Protein AF-A0A7Y5HCD3-F1 (afdb_monomer_lite)

Radius of gyration: 23.23 Å; chains: 1; bounding box: 98×53×57 Å

Secondary structure (DSSP, 8-state):
--PPP------------S--EEEEES-TTSTTHHHHHHHHHHTTT--EEE-BTTBGGGGHHHHHHH--SEEEEE--GGG-SHHHHHHHHHHTT-SSSSSS-SSEEEEE--SSHHHHHHHHHHHHHHHTSPPPS-EEEEEEEPSSPPPEEEEEEEEETTEEEEEEEEEEE-STTSSS--HHHHHHHGGGGTT-SEEEEESSEETTEETTS-BHHHHTTS--TT-EEEE-STTTT-SSEEEEEEEETTEEEEEEEE--GGG-HHHHHHHTT-SEEEEESSPPPSSSHHHHHHHHHHTT--HHHHHHHHHHHHHHHHHHTT-SS--PPPP-TTEEE-GGG--HHHHHHHHHHTTEEEEE-TT---S---GGGSSEEEEEEEETTEEEEEEEE-GGGHHHHHEEEEEE-TTS--EEEEEEEEEEPPTT--EEEEEEEEEEETTEEP-BPPPEEEEEEETTEEEEEEEEEEE--TT--S-EEEEEEEEEPP---

pLDDT: mean 90.79, std 13.98, range [28.72, 98.88]

Foldseek 3Di:
DDDDDDDDPDPPPDQDFQDFEAEEECQPPHLLVLLSQLLCVLRVNHYYDYDDLVQRLVCLVVCLVNLYQEYEYEDELVSDELQSLLNVLCSQQVNDQAFAGQYFYAYAYALDSVLSNLLSVLLSVLLPDAQALEEEEEEEDEDDDAWDWDWDWDAQAPDIGTYTYTYFYADHPDQAADVVSLLVHVQVLPSHQEYEYADADDQADRGNHDGLVSLLPHANPAYAYEYEYFQLLRQFKAWDWDDDPQWTWTAIDTDNNSRGNNNSNSNSSYQKYKYFNGGAQDAQLSVLLVSQLQLFAFNRRSLSQLSRVLQLLCVVVVHRHQDADDDDHRDIDHPPPDPCLQNVHSNNSSRIHMHHTRRRTNDPHRVVSHQWDWDWDDDPQKIKIKIKGWQVCQRNQFFDSSDDDPVNPFTKTKHKDKDWDPPPFDFDDKDWPFKDQVPHTFDKDDKRWTWDQHSNTIIIIIMIMTTDDPPGTGMIMIMMMTGTDDPPD

Sequence (489 aa):
MRTLGLLFLALAALPCAAGENVVLSSVNGSEFEEAARALAKHRDNAPIVPFDPADPEAVLPRLRELNPRSVAIVLRPEEIDVNSVRRILVMASKVDDDPFVDFEFAYVTGATAGDARTFVENIIRASKAQTPRRIGTAPVHGGKTPCLARDSEFVLGPLRFPERVVAFSAPDGAEGRDQTFIDANLRSLAGCGTIYMGGHGMPWEVSTGARAEDIARINLFPAVVFNYACHTGVAVRWLEETFDNGDFVARFAEIDPAKSFALSVIRSGATGYVAYVNPRPAGPELSIDFHRLLAGATLGETRRRDYDKIVLGYVGFGEKGIVPPVVKDGGRKPRKDLDVVRDMMLDAATGGIAYGDPAFRPYPATPAALPQSVRSSRDGADLRVTFRVSANFVFTWCSDPFAQAADGRGMLMKVCDRVELPQGFEPGDLTVEAASFGKDALETLPVVSAVESDAGKRFLHLKVNWAYRKGLSGDVEVRVRVKGKTKTR

Structure (mmCIF, N/CA/C/O backbone):
data_AF-A0A7Y5HCD3-F1
#
_entry.id   AF-A0A7Y5HCD3-F1
#
loop_
_atom_site.group_PDB
_atom_site.id
_atom_site.type_symbol
_atom_site.label_atom_id
_atom_site.label_alt_id
_atom_site.label_comp_id
_atom_site.label_asym_id
_atom_site.label_entity_id
_atom_site.label_seq_id
_atom_site.pdbx_PDB_ins_code
_atom_site.Cartn_x
_atom_site.Cartn_y
_atom_site.Cartn_z
_atom_site.occupancy
_atom_site.B_iso_or_equiv
_atom_site.auth_seq_id
_atom_site.auth_comp_id
_atom_site.auth_asym_id
_atom_site.auth_atom_id
_atom_site.pdbx_PDB_model_num
ATOM 1 N N . MET A 1 1 ? -69.006 -4.395 0.671 1.00 37.62 1 MET A N 1
ATOM 2 C CA . MET A 1 1 ? -67.741 -3.668 0.434 1.00 37.62 1 MET A CA 1
ATOM 3 C C . MET A 1 1 ? -66.669 -4.281 1.324 1.00 37.62 1 MET A C 1
ATOM 5 O O . MET A 1 1 ? -66.768 -4.150 2.534 1.00 37.62 1 MET A O 1
ATOM 9 N N . ARG A 1 2 ? -65.737 -5.053 0.751 1.00 31.56 2 ARG A N 1
ATOM 10 C CA . ARG A 1 2 ? -64.604 -5.673 1.459 1.00 31.56 2 ARG A CA 1
ATOM 11 C C . ARG A 1 2 ? -63.322 -5.074 0.888 1.00 31.56 2 ARG A C 1
ATOM 13 O O . ARG A 1 2 ? -63.083 -5.198 -0.308 1.00 31.56 2 ARG A O 1
ATOM 20 N N . THR A 1 3 ? -62.553 -4.397 1.727 1.00 36.91 3 THR A N 1
ATOM 21 C CA . THR A 1 3 ? -61.265 -3.784 1.392 1.00 36.91 3 THR A CA 1
ATOM 22 C C . THR A 1 3 ? -60.176 -4.857 1.445 1.00 36.91 3 THR A C 1
ATOM 24 O O . THR A 1 3 ? -59.950 -5.457 2.493 1.00 36.91 3 THR A O 1
ATOM 27 N N . LEU A 1 4 ? -59.532 -5.127 0.305 1.00 34.91 4 LEU A N 1
ATOM 28 C CA . LEU A 1 4 ? -58.341 -5.973 0.200 1.00 34.91 4 LEU A CA 1
ATOM 29 C C . LEU A 1 4 ? -57.118 -5.141 0.619 1.00 34.91 4 LEU A C 1
ATOM 31 O O . LEU A 1 4 ? -56.814 -4.136 -0.019 1.00 34.91 4 LEU A O 1
ATOM 35 N N . GLY A 1 5 ? -56.429 -5.547 1.685 1.00 34.09 5 GLY A N 1
ATOM 36 C CA . GLY A 1 5 ? -55.131 -4.986 2.060 1.00 34.09 5 GLY A CA 1
ATOM 37 C C . GLY A 1 5 ? -54.019 -5.621 1.227 1.00 34.09 5 GLY A C 1
ATOM 38 O O . GLY A 1 5 ? -53.830 -6.835 1.286 1.00 34.09 5 GLY A O 1
ATOM 39 N N . LEU A 1 6 ? -53.291 -4.810 0.454 1.00 32.22 6 LEU A N 1
ATOM 40 C CA . LEU A 1 6 ? -52.047 -5.225 -0.193 1.00 32.22 6 LEU A CA 1
ATOM 41 C C . LEU A 1 6 ? -50.938 -5.310 0.865 1.00 32.22 6 LEU A C 1
ATOM 43 O O . LEU A 1 6 ? -50.538 -4.301 1.444 1.00 32.22 6 LEU A O 1
ATOM 47 N N . LEU A 1 7 ? -50.443 -6.523 1.100 1.00 28.72 7 LEU A N 1
ATOM 48 C CA . LEU A 1 7 ? -49.266 -6.794 1.914 1.00 28.72 7 LEU A CA 1
ATOM 49 C C . LEU A 1 7 ? -48.020 -6.606 1.029 1.00 28.72 7 LEU A C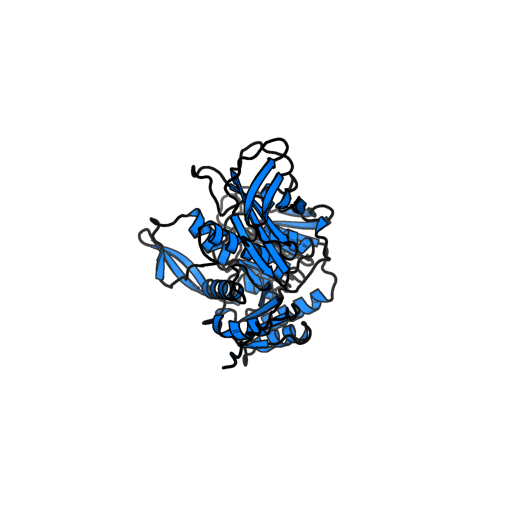 1
ATOM 51 O O . LEU A 1 7 ? -47.742 -7.436 0.166 1.00 28.72 7 LEU A O 1
ATOM 55 N N . PHE A 1 8 ? -47.280 -5.512 1.214 1.00 33.66 8 PHE A N 1
ATOM 56 C CA . PHE A 1 8 ? -45.943 -5.365 0.634 1.00 33.66 8 PHE A CA 1
ATOM 57 C C . PHE A 1 8 ? -44.970 -6.248 1.428 1.00 33.66 8 PHE A C 1
ATOM 59 O O . PHE A 1 8 ? -44.541 -5.884 2.522 1.00 33.66 8 PHE A O 1
ATOM 66 N N . LEU A 1 9 ? -44.632 -7.425 0.893 1.00 30.36 9 LEU A N 1
ATOM 67 C CA . LEU A 1 9 ? -43.458 -8.170 1.344 1.00 30.36 9 LEU A CA 1
ATOM 68 C C . LEU A 1 9 ? -42.211 -7.430 0.851 1.00 30.36 9 LEU A C 1
ATOM 70 O O . LEU A 1 9 ? -41.855 -7.505 -0.322 1.00 30.36 9 LEU A O 1
ATOM 74 N N . ALA A 1 10 ? -41.544 -6.719 1.756 1.00 34.84 10 ALA A N 1
ATOM 75 C CA . ALA A 1 10 ? -40.159 -6.330 1.555 1.00 34.84 10 ALA A CA 1
ATOM 76 C C . ALA A 1 10 ? -39.318 -7.616 1.523 1.00 34.84 10 ALA A C 1
ATOM 78 O O . ALA A 1 10 ? -39.185 -8.295 2.543 1.00 34.84 10 ALA A O 1
ATOM 79 N N . LEU A 1 11 ? -38.783 -7.978 0.352 1.00 32.09 11 LEU A N 1
ATOM 80 C CA . LEU A 1 11 ? -37.716 -8.969 0.270 1.00 32.09 11 LEU A CA 1
ATOM 81 C C . LEU A 1 11 ? -36.502 -8.388 1.000 1.00 32.09 11 LEU A C 1
ATOM 83 O O . LEU A 1 11 ? -35.782 -7.551 0.462 1.00 32.09 11 LEU A O 1
ATOM 87 N N . ALA A 1 12 ? -36.287 -8.817 2.240 1.00 35.38 12 ALA A N 1
ATOM 88 C CA . ALA A 1 12 ? -34.993 -8.668 2.879 1.00 35.38 12 ALA A CA 1
ATOM 89 C C . ALA A 1 12 ? -34.003 -9.521 2.076 1.00 35.38 12 ALA A C 1
ATOM 91 O O . ALA A 1 12 ? -34.117 -10.749 2.062 1.00 35.38 12 ALA A O 1
ATOM 92 N N . ALA A 1 13 ? -33.080 -8.870 1.364 1.00 35.38 13 ALA A N 1
ATOM 93 C CA . ALA A 1 13 ? -31.951 -9.542 0.743 1.00 35.38 13 ALA A CA 1
ATOM 94 C C . ALA A 1 13 ? -31.213 -10.323 1.839 1.00 35.38 13 ALA A C 1
ATOM 96 O O . ALA A 1 13 ? -30.721 -9.744 2.809 1.00 35.38 13 ALA A O 1
ATOM 97 N N . LEU A 1 14 ? -31.220 -11.651 1.730 1.00 33.50 14 LEU A N 1
ATOM 98 C CA . LEU A 1 14 ? -30.427 -12.501 2.606 1.00 33.50 14 LEU A CA 1
ATOM 99 C C . LEU A 1 14 ? -28.947 -12.149 2.388 1.00 33.50 14 LEU A C 1
ATOM 101 O O . LEU A 1 14 ? -28.549 -11.966 1.236 1.00 33.50 14 LEU A O 1
ATOM 105 N N . PRO A 1 15 ? -28.130 -12.048 3.451 1.00 40.00 15 PRO A N 1
ATOM 106 C CA . PRO A 1 15 ? -26.708 -11.781 3.303 1.00 40.00 15 PRO A CA 1
ATOM 107 C C . PRO A 1 15 ? -26.074 -12.927 2.509 1.00 40.00 15 PRO A C 1
ATOM 109 O O . PRO A 1 15 ? -26.006 -14.062 2.984 1.00 40.00 15 PRO A O 1
ATOM 112 N N . CYS A 1 16 ? -25.655 -12.628 1.278 1.00 37.91 16 CYS A N 1
ATOM 113 C CA . CYS A 1 16 ? -24.821 -13.518 0.486 1.00 37.91 16 CYS A CA 1
ATOM 114 C C . CYS A 1 16 ? -23.541 -13.761 1.296 1.00 37.91 16 CYS A C 1
ATOM 116 O O . CYS A 1 16 ? -22.923 -12.804 1.769 1.00 37.91 16 CYS A O 1
ATOM 118 N N . ALA A 1 17 ? -23.185 -15.024 1.537 1.00 43.47 17 ALA A N 1
ATOM 119 C CA . ALA A 1 17 ? -21.944 -15.345 2.227 1.00 43.47 17 ALA A CA 1
ATOM 120 C C . ALA A 1 17 ? -20.791 -14.682 1.460 1.00 43.47 17 ALA A C 1
ATOM 122 O O . ALA A 1 17 ? -20.646 -14.922 0.267 1.00 43.47 17 ALA A O 1
ATOM 123 N N . ALA A 1 18 ? -20.015 -13.818 2.121 1.00 49.84 18 ALA A N 1
ATOM 124 C CA . ALA A 1 18 ? -18.858 -13.175 1.508 1.00 49.84 18 ALA A CA 1
ATOM 125 C C . ALA A 1 18 ? -17.895 -14.259 1.028 1.00 49.84 18 ALA A C 1
ATOM 127 O O . ALA A 1 18 ? -17.299 -14.983 1.832 1.00 49.84 18 ALA A O 1
ATOM 128 N N . GLY A 1 19 ? -17.819 -14.431 -0.282 1.00 62.28 19 GLY A N 1
ATOM 129 C CA . GLY A 1 19 ? -17.340 -15.681 -0.828 1.00 62.28 19 GLY A CA 1
ATOM 130 C C . GLY A 1 19 ? -17.254 -15.593 -2.328 1.00 62.28 19 GLY A C 1
ATOM 131 O O . GLY A 1 19 ? -18.198 -15.956 -3.003 1.00 62.28 19 GLY A O 1
ATOM 132 N N . GLU A 1 20 ? -16.113 -15.105 -2.804 1.00 79.75 20 GLU A N 1
ATOM 133 C CA . GLU A 1 20 ? -15.383 -15.606 -3.970 1.00 79.75 20 GLU A CA 1
ATOM 134 C C . GLU A 1 20 ? -14.173 -14.692 -4.218 1.00 79.75 20 GLU A C 1
ATOM 136 O O . GLU A 1 20 ? -14.179 -13.495 -3.908 1.00 79.75 20 GLU A O 1
ATOM 141 N N . ASN A 1 21 ? -13.086 -15.270 -4.727 1.00 93.94 21 ASN A N 1
ATOM 142 C CA . ASN A 1 21 ? -12.029 -14.483 -5.347 1.00 93.94 21 ASN A CA 1
ATOM 143 C C . ASN A 1 21 ? -12.421 -14.277 -6.809 1.00 93.94 21 ASN A C 1
ATOM 145 O O . ASN A 1 21 ? -12.886 -15.216 -7.443 1.00 93.94 21 ASN A O 1
ATOM 149 N N . VAL A 1 22 ? -12.183 -13.094 -7.363 1.00 98.00 22 VAL A N 1
ATOM 150 C CA . VAL A 1 22 ? -12.468 -12.794 -8.773 1.00 98.00 22 VAL A CA 1
ATOM 151 C C . VAL A 1 22 ? -11.176 -12.422 -9.488 1.00 98.00 22 VAL A C 1
ATOM 153 O O . VAL A 1 22 ? -10.249 -11.861 -8.892 1.00 98.00 22 VAL A O 1
ATOM 156 N N . VAL A 1 23 ? -11.101 -12.753 -10.775 1.00 98.44 23 VAL A N 1
ATOM 157 C CA . VAL A 1 23 ? -10.071 -12.243 -11.679 1.00 98.44 23 VAL A CA 1
ATOM 158 C C . VAL A 1 23 ? -10.741 -11.327 -12.700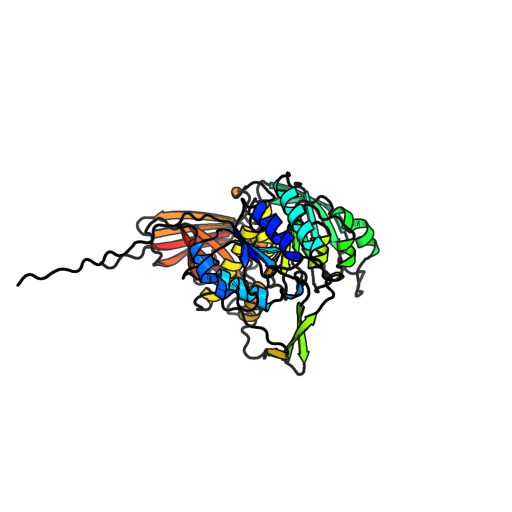 1.00 98.44 23 VAL A C 1
ATOM 160 O O . VAL A 1 23 ? -11.493 -11.794 -13.550 1.00 98.44 23 VAL A O 1
ATOM 163 N N . LEU A 1 24 ? -10.476 -10.025 -12.630 1.00 98.38 24 LEU A N 1
ATOM 164 C CA . LEU A 1 24 ? -10.824 -9.094 -13.702 1.00 98.38 24 LEU A CA 1
ATOM 165 C C . LEU A 1 24 ? -9.735 -9.149 -14.775 1.00 98.38 24 LEU A C 1
ATOM 167 O O . LEU A 1 24 ? -8.550 -9.097 -14.454 1.00 98.38 24 LEU A O 1
ATOM 171 N N . SER A 1 25 ? -10.122 -9.258 -16.043 1.00 98.12 25 SER A N 1
ATOM 172 C CA . SER A 1 25 ? -9.179 -9.403 -17.159 1.00 98.12 25 SER A CA 1
ATOM 173 C C . SER A 1 25 ? -9.573 -8.524 -18.345 1.00 98.12 25 SER A C 1
ATOM 175 O O . SER A 1 25 ? -10.655 -8.704 -18.907 1.00 98.12 25 SER A O 1
ATOM 177 N N . SER A 1 26 ? -8.684 -7.618 -18.762 1.00 96.81 26 SER A N 1
ATOM 178 C CA . SER A 1 26 ? -8.779 -6.906 -20.053 1.00 96.81 26 SER A CA 1
ATOM 179 C C . SER A 1 26 ? -8.157 -7.700 -21.205 1.00 96.81 26 SER A C 1
ATOM 181 O O . SER A 1 26 ? -8.280 -7.338 -22.371 1.00 96.81 26 SER A O 1
ATOM 183 N N . VAL A 1 27 ? -7.476 -8.801 -20.882 1.00 93.88 27 VAL A N 1
ATOM 184 C CA . VAL A 1 27 ? -6.503 -9.463 -21.756 1.00 93.88 27 VAL A CA 1
ATOM 185 C C . VAL A 1 27 ? -7.052 -10.706 -22.460 1.00 93.88 27 VAL A C 1
ATOM 187 O O . VAL A 1 27 ? -6.282 -11.540 -22.938 1.00 93.88 27 VAL A O 1
ATOM 190 N N . ASN A 1 28 ? -8.376 -10.861 -22.511 1.00 87.69 28 ASN A N 1
ATOM 191 C CA . ASN A 1 28 ? -9.033 -12.043 -23.078 1.00 87.69 28 ASN A CA 1
ATOM 192 C C . ASN A 1 28 ? -8.712 -12.181 -24.575 1.00 87.69 28 ASN A C 1
ATOM 194 O O . ASN A 1 28 ? -8.874 -11.229 -25.337 1.00 87.69 28 ASN A O 1
ATOM 198 N N . GLY A 1 29 ? -8.260 -13.364 -24.995 1.00 87.06 29 GLY A N 1
ATOM 199 C CA . GLY A 1 29 ? -7.804 -13.626 -26.360 1.00 87.06 29 GLY A CA 1
ATOM 200 C C . GLY A 1 29 ? -6.374 -13.160 -26.661 1.00 87.06 29 GLY A C 1
ATOM 201 O O . GLY A 1 29 ? -5.944 -13.279 -27.806 1.00 87.06 29 GLY A O 1
ATOM 202 N N . SER A 1 30 ? -5.634 -12.647 -25.671 1.00 94.50 30 SER A N 1
ATOM 203 C CA . SER A 1 30 ? -4.220 -12.268 -25.810 1.00 94.50 30 SER A CA 1
ATOM 204 C C . SER A 1 30 ? -3.285 -13.248 -25.094 1.00 94.50 30 SER A C 1
ATOM 206 O O . SER A 1 30 ? -3.713 -14.051 -24.266 1.00 94.50 30 SER A O 1
ATOM 208 N N . GLU A 1 31 ? -1.979 -13.138 -25.343 1.00 95.06 31 GLU A N 1
ATOM 209 C CA . GLU A 1 31 ? -0.962 -13.973 -24.686 1.00 95.06 31 GLU A CA 1
ATOM 210 C C . GLU A 1 31 ? -0.919 -13.787 -23.154 1.00 95.06 31 GLU A C 1
ATOM 212 O O . GLU A 1 31 ? -0.546 -14.706 -22.427 1.00 95.06 31 GLU A O 1
ATOM 217 N N . PHE A 1 32 ? -1.351 -12.630 -22.632 1.00 97.44 32 PHE A N 1
ATOM 218 C CA . PHE A 1 32 ? -1.419 -12.371 -21.185 1.00 97.44 32 PHE A CA 1
ATOM 219 C C . PHE A 1 32 ? -2.537 -13.162 -20.482 1.00 97.44 32 PHE A C 1
ATOM 221 O O . PHE A 1 32 ? -2.524 -13.290 -19.254 1.00 97.44 32 PHE A O 1
ATOM 228 N N . GLU A 1 33 ? -3.493 -13.726 -21.228 1.00 97.69 33 GLU A N 1
ATOM 229 C CA . GLU A 1 33 ? -4.618 -14.485 -20.673 1.00 97.69 33 GLU A CA 1
ATOM 230 C C . GLU A 1 33 ? -4.164 -15.719 -19.875 1.00 97.69 33 GLU A C 1
ATOM 232 O O . GLU A 1 33 ? -4.824 -16.122 -18.913 1.00 97.69 33 GLU A O 1
ATOM 237 N N . GLU A 1 34 ? -3.010 -16.304 -20.209 1.00 97.94 34 GLU A N 1
ATOM 238 C CA . GLU A 1 34 ? -2.465 -17.445 -19.469 1.00 97.94 34 GLU A CA 1
ATOM 239 C C . GLU A 1 34 ? -2.192 -17.115 -17.996 1.00 97.94 34 GLU A C 1
ATOM 241 O O . GLU A 1 34 ? -2.445 -17.952 -17.125 1.00 97.94 34 GLU A O 1
ATOM 246 N N . ALA A 1 35 ? -1.743 -15.891 -17.699 1.00 98.44 35 ALA A N 1
ATOM 247 C CA . ALA A 1 35 ? -1.525 -15.439 -16.327 1.00 98.44 35 ALA A CA 1
ATOM 248 C C . ALA A 1 35 ? -2.854 -15.376 -15.553 1.00 98.44 35 ALA A C 1
ATOM 250 O O . ALA A 1 35 ? -2.938 -15.870 -14.425 1.00 98.44 35 ALA A O 1
ATOM 251 N N . ALA A 1 36 ? -3.915 -14.856 -16.184 1.00 98.31 36 ALA A N 1
ATOM 252 C CA . ALA A 1 36 ? -5.259 -14.818 -15.606 1.00 98.31 36 ALA A CA 1
ATOM 253 C C . ALA A 1 36 ? -5.801 -16.224 -15.323 1.00 98.31 36 ALA A C 1
ATOM 255 O O . ALA A 1 36 ? -6.291 -16.491 -14.225 1.00 98.31 36 ALA A O 1
ATOM 256 N N . ARG A 1 37 ? -5.659 -17.151 -16.279 1.00 98.38 37 ARG A N 1
ATOM 257 C CA . ARG A 1 37 ? -6.101 -18.547 -16.129 1.00 98.38 37 ARG A CA 1
ATOM 258 C C . ARG A 1 37 ? -5.333 -19.286 -15.037 1.00 98.38 37 ARG A C 1
ATOM 260 O O . ARG A 1 37 ? -5.945 -20.006 -14.248 1.00 98.38 37 ARG A O 1
ATOM 267 N N . ALA A 1 38 ? -4.013 -19.109 -14.971 1.00 98.31 38 ALA A N 1
ATOM 268 C CA . ALA A 1 38 ? -3.183 -19.719 -13.936 1.00 98.31 38 ALA A CA 1
ATOM 269 C C . ALA A 1 38 ? -3.578 -19.225 -12.535 1.00 98.31 38 ALA A C 1
ATOM 271 O O . ALA A 1 38 ? -3.725 -20.033 -11.615 1.00 98.31 38 ALA A O 1
ATOM 272 N N . LEU A 1 39 ? -3.815 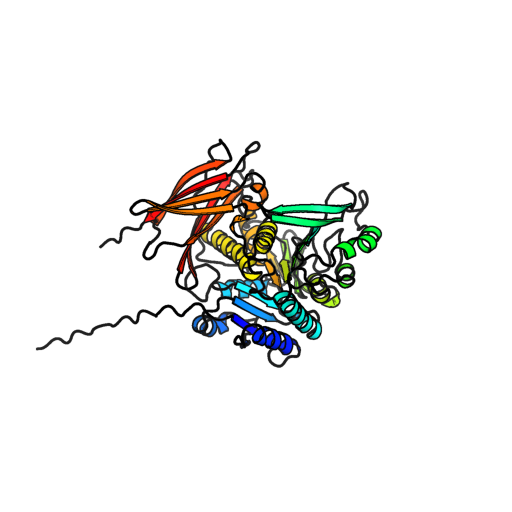-17.918 -12.392 1.00 97.62 39 LEU A N 1
ATOM 273 C CA . LEU A 1 39 ? -4.233 -17.314 -11.131 1.00 97.62 39 LEU A CA 1
ATOM 274 C C . LEU A 1 39 ? -5.646 -17.748 -10.724 1.00 97.62 39 LEU A C 1
ATOM 276 O O . LEU A 1 39 ? -5.857 -18.155 -9.584 1.00 97.62 39 LEU A O 1
ATOM 280 N N . ALA A 1 40 ? -6.596 -17.731 -11.660 1.00 97.81 40 ALA A N 1
ATOM 281 C CA . ALA A 1 40 ? -7.960 -18.198 -11.428 1.00 97.81 40 ALA A CA 1
ATOM 282 C C . ALA A 1 40 ? -7.982 -19.653 -10.940 1.00 97.81 40 ALA A C 1
ATOM 284 O O . ALA A 1 40 ? -8.610 -19.970 -9.932 1.00 97.81 40 ALA A O 1
ATOM 285 N N . LYS A 1 41 ? -7.211 -20.531 -11.597 1.00 97.56 41 LYS A N 1
ATOM 286 C CA . LYS A 1 41 ? -7.051 -21.932 -11.191 1.00 97.56 41 LYS A CA 1
ATOM 287 C C . LYS A 1 41 ? -6.444 -22.070 -9.793 1.00 97.56 41 LYS A C 1
ATOM 289 O O . LYS A 1 41 ? -6.855 -22.954 -9.049 1.00 97.56 41 LYS A O 1
ATOM 294 N N . HIS A 1 42 ? -5.464 -21.235 -9.435 1.00 96.19 42 HIS A N 1
ATOM 295 C CA . HIS A 1 42 ? -4.885 -21.249 -8.089 1.00 96.19 42 HIS A CA 1
ATOM 296 C C . HIS A 1 42 ? -5.914 -20.896 -7.013 1.00 96.19 42 HIS A C 1
ATOM 298 O O . HIS A 1 42 ? -5.875 -21.472 -5.928 1.00 96.19 42 HIS A O 1
ATOM 304 N N . ARG A 1 43 ? -6.827 -19.979 -7.328 1.00 94.56 43 ARG A N 1
ATOM 305 C CA . ARG A 1 43 ? -7.861 -19.470 -6.429 1.00 94.56 43 ARG A CA 1
ATOM 306 C C . ARG A 1 43 ? -9.165 -20.252 -6.552 1.00 94.56 43 ARG A C 1
ATOM 308 O O . ARG A 1 43 ? -10.222 -19.661 -6.745 1.00 94.56 43 ARG A O 1
ATOM 315 N N . ASP A 1 44 ? -9.062 -21.576 -6.494 1.00 93.81 44 ASP A N 1
ATOM 316 C CA . ASP A 1 44 ? -10.205 -22.495 -6.508 1.00 93.81 44 ASP A CA 1
ATOM 317 C C . ASP A 1 44 ? -11.134 -22.329 -7.726 1.00 93.81 44 ASP A C 1
ATOM 319 O O . ASP A 1 44 ? -12.348 -22.482 -7.634 1.00 93.81 44 ASP A O 1
ATOM 323 N N . ASN A 1 45 ? -10.546 -22.063 -8.899 1.00 94.31 45 ASN A N 1
ATOM 324 C CA . ASN A 1 45 ? -11.258 -21.773 -10.150 1.00 94.31 45 ASN A CA 1
ATOM 325 C C . ASN A 1 45 ? -12.143 -20.517 -10.073 1.00 94.31 45 ASN A C 1
ATOM 327 O O . ASN A 1 45 ? -13.250 -20.501 -10.613 1.00 94.31 45 ASN A O 1
ATOM 331 N N . ALA A 1 46 ? -11.622 -19.465 -9.439 1.00 96.56 46 ALA A N 1
ATOM 332 C CA . ALA A 1 46 ? -12.203 -18.127 -9.423 1.00 96.56 46 ALA A CA 1
ATOM 333 C C . ALA A 1 46 ? -12.718 -17.696 -10.813 1.00 96.56 46 ALA A C 1
ATOM 335 O O . ALA A 1 46 ? -12.014 -17.893 -11.812 1.00 96.56 46 ALA A O 1
ATOM 336 N N . PRO A 1 47 ? -13.906 -17.073 -10.912 1.00 97.12 47 PRO A N 1
ATOM 337 C CA . PRO A 1 47 ? -14.415 -16.587 -12.185 1.00 97.12 47 PRO A CA 1
ATOM 338 C C . PRO A 1 47 ? -13.492 -15.514 -12.778 1.00 97.12 47 PRO A C 1
ATOM 340 O O . PRO A 1 47 ? -13.063 -14.579 -12.095 1.00 97.12 47 PRO A O 1
ATOM 343 N N . ILE A 1 48 ? -13.224 -15.646 -14.079 1.00 97.81 48 ILE A N 1
ATOM 344 C CA . ILE A 1 48 ? -12.576 -14.609 -14.883 1.00 97.81 48 ILE A CA 1
ATOM 345 C C . ILE A 1 48 ? -13.681 -13.755 -15.499 1.00 97.81 48 ILE A C 1
ATOM 347 O O . ILE A 1 48 ? -14.486 -14.254 -16.286 1.00 97.81 48 ILE A O 1
ATOM 351 N N . VAL A 1 49 ? -13.727 -12.478 -15.135 1.00 98.06 49 VAL A N 1
ATOM 352 C CA . VAL A 1 49 ? -14.709 -11.514 -15.632 1.00 98.06 49 VAL A CA 1
ATOM 353 C C . VAL A 1 49 ? -14.001 -10.551 -16.592 1.00 98.06 49 VAL A C 1
ATOM 355 O O . VAL A 1 49 ? -13.101 -9.816 -16.173 1.00 98.06 49 VAL A O 1
ATOM 358 N N . PRO A 1 50 ? -14.373 -10.553 -17.883 1.00 97.69 50 PRO A N 1
ATOM 359 C CA . PRO A 1 50 ? -13.895 -9.565 -18.839 1.00 97.69 50 PRO A CA 1
ATOM 360 C C . PRO A 1 50 ? -14.281 -8.150 -18.415 1.00 97.69 50 PRO A C 1
ATOM 362 O O . PRO A 1 50 ? -15.412 -7.930 -17.986 1.00 97.69 50 PRO A O 1
ATOM 365 N N . PHE A 1 51 ? -13.373 -7.192 -18.577 1.00 97.38 51 PHE A N 1
ATOM 366 C CA . PHE A 1 51 ? -13.683 -5.777 -18.378 1.00 97.38 51 PHE A CA 1
ATOM 367 C C . PHE A 1 51 ? -12.856 -4.885 -19.303 1.00 97.38 51 PHE A C 1
ATOM 369 O O . PHE A 1 51 ? -11.816 -5.303 -19.813 1.00 97.38 51 PHE A O 1
ATOM 376 N N . ASP A 1 52 ? -13.323 -3.654 -19.499 1.00 96.81 52 ASP A N 1
ATOM 377 C CA . ASP A 1 52 ? -12.589 -2.612 -20.209 1.00 96.81 52 ASP A CA 1
ATOM 378 C C . ASP A 1 52 ? -11.918 -1.673 -19.188 1.00 96.81 52 ASP A C 1
ATOM 380 O O . ASP A 1 52 ? -12.619 -1.019 -18.413 1.00 96.81 52 ASP A O 1
ATOM 384 N N . PRO A 1 53 ? -10.578 -1.544 -19.167 1.00 95.31 53 PRO A N 1
ATOM 385 C CA . PRO A 1 53 ? -9.894 -0.575 -18.312 1.00 95.31 53 PRO A CA 1
ATOM 386 C C . PRO A 1 53 ? -10.278 0.877 -18.624 1.00 95.31 53 PRO A C 1
ATOM 388 O O . PRO A 1 53 ? -10.057 1.762 -17.791 1.00 95.31 53 PRO A O 1
ATOM 391 N N . ALA A 1 54 ? -10.816 1.146 -19.821 1.00 94.69 54 ALA A N 1
ATOM 392 C CA . ALA A 1 54 ? -11.350 2.444 -20.202 1.00 94.69 54 ALA A CA 1
ATOM 393 C C . ALA A 1 54 ? -12.645 2.791 -19.441 1.00 94.69 54 ALA A C 1
ATOM 395 O O . ALA A 1 54 ? -12.839 3.953 -19.069 1.00 94.69 54 ALA A O 1
ATOM 396 N N . ASP A 1 55 ? -13.465 1.779 -19.155 1.00 96.75 55 ASP A N 1
ATOM 397 C CA . ASP A 1 55 ? -14.762 1.872 -18.481 1.00 96.75 55 ASP A CA 1
ATOM 398 C C . ASP A 1 55 ? -14.942 0.728 -17.457 1.00 96.75 55 ASP A C 1
ATOM 400 O O . ASP A 1 55 ? -15.710 -0.216 -17.674 1.00 96.75 55 ASP A O 1
ATOM 404 N N . PRO A 1 56 ? -14.223 0.772 -16.318 1.00 96.94 56 PRO A N 1
ATOM 405 C CA . PRO A 1 56 ? -14.299 -0.295 -15.326 1.00 96.94 56 PRO A CA 1
ATOM 406 C C . PRO A 1 56 ? -15.670 -0.371 -14.638 1.00 96.94 56 PRO A C 1
ATOM 408 O O . PRO A 1 56 ? -16.040 -1.417 -14.115 1.00 96.94 56 PRO A O 1
ATOM 411 N N . GLU A 1 57 ? -16.474 0.695 -14.653 1.00 96.88 57 GLU A N 1
ATOM 412 C CA . GLU A 1 57 ? -17.789 0.684 -14.000 1.00 96.88 57 GLU A CA 1
ATOM 413 C C . GLU A 1 57 ? -18.802 -0.225 -14.716 1.00 96.88 57 GLU A C 1
ATOM 415 O O . GLU A 1 57 ? -19.750 -0.703 -14.086 1.00 96.88 57 GLU A O 1
ATOM 420 N N . ALA A 1 58 ? -18.564 -0.561 -15.989 1.00 97.75 58 ALA A N 1
ATOM 421 C CA . ALA A 1 58 ? -19.389 -1.497 -16.748 1.00 97.75 58 ALA A CA 1
ATOM 422 C C . ALA A 1 58 ? -19.494 -2.893 -16.099 1.00 97.75 58 ALA A C 1
ATOM 424 O O . ALA A 1 58 ? -20.485 -3.595 -16.318 1.00 97.75 58 ALA A O 1
ATOM 425 N N . VAL A 1 59 ? -18.520 -3.299 -15.269 1.00 97.75 59 VAL A N 1
ATOM 426 C CA . VAL A 1 59 ? -18.554 -4.596 -14.568 1.00 97.75 59 VAL A CA 1
ATOM 427 C C . VAL A 1 59 ? -19.187 -4.556 -13.177 1.00 97.75 59 VAL A C 1
ATOM 429 O O . VAL A 1 59 ? -19.362 -5.614 -12.571 1.00 97.75 59 VAL A O 1
ATOM 432 N N . LEU A 1 60 ? -19.613 -3.388 -12.679 1.00 98.06 60 LEU A N 1
ATOM 433 C CA . LEU A 1 60 ? -20.244 -3.264 -11.358 1.00 98.06 60 LEU A CA 1
ATOM 434 C C . LEU A 1 60 ? -21.452 -4.194 -11.153 1.00 98.06 60 LEU A C 1
ATOM 436 O O . LEU A 1 60 ? -21.516 -4.815 -10.093 1.00 98.06 60 LEU A O 1
ATOM 440 N N . PRO A 1 61 ? -22.387 -4.375 -12.115 1.00 97.62 61 PRO A N 1
ATOM 441 C CA . PRO A 1 61 ? -23.498 -5.310 -11.926 1.00 97.62 61 PRO A CA 1
ATOM 442 C C . PRO A 1 61 ? -23.025 -6.741 -11.646 1.00 97.62 61 PRO A C 1
ATOM 444 O O . PRO A 1 61 ? -23.579 -7.414 -10.780 1.00 97.62 61 PRO A O 1
ATOM 447 N N . ARG A 1 62 ? -21.964 -7.185 -12.332 1.00 96.88 62 ARG A N 1
ATOM 448 C CA . ARG A 1 62 ? -21.391 -8.519 -12.138 1.00 96.88 62 ARG A CA 1
ATOM 449 C C . ARG A 1 62 ? -20.618 -8.622 -10.825 1.00 96.88 62 ARG A C 1
ATOM 451 O O . ARG A 1 62 ? -20.715 -9.642 -10.153 1.00 96.88 62 ARG A O 1
ATOM 458 N N . LEU A 1 63 ? -19.879 -7.581 -10.442 1.00 96.81 63 LEU A N 1
ATOM 459 C CA . LEU A 1 63 ? -19.183 -7.537 -9.153 1.00 96.81 63 LEU A CA 1
ATOM 460 C C . LEU A 1 63 ? -20.167 -7.568 -7.978 1.00 96.81 63 LEU A C 1
ATOM 462 O O . LEU A 1 63 ? -19.922 -8.283 -7.016 1.00 96.81 63 LEU A O 1
ATOM 466 N N . ARG A 1 64 ? -21.310 -6.880 -8.082 1.00 95.69 64 ARG A N 1
ATOM 467 C CA . ARG A 1 64 ? -22.390 -6.931 -7.080 1.00 95.69 64 ARG A CA 1
ATOM 468 C C . ARG A 1 64 ? -22.997 -8.318 -6.934 1.00 95.69 64 ARG A C 1
ATOM 470 O O . ARG A 1 64 ? -23.281 -8.745 -5.822 1.00 95.69 64 ARG A O 1
ATOM 477 N N . GLU A 1 65 ? -23.190 -9.019 -8.049 1.00 94.62 65 GLU A N 1
ATOM 478 C CA . GLU A 1 65 ? -23.687 -10.398 -8.038 1.00 94.62 65 GLU A CA 1
ATOM 479 C C . GLU A 1 65 ? -22.689 -11.355 -7.369 1.00 94.62 65 GLU A C 1
ATOM 481 O O . GLU A 1 65 ? -23.092 -12.213 -6.588 1.00 94.62 65 GLU A O 1
ATOM 486 N N . LEU A 1 66 ? -21.395 -11.190 -7.660 1.00 94.56 66 LEU A N 1
ATOM 487 C CA . LEU A 1 66 ? -20.322 -12.037 -7.131 1.00 94.56 66 LEU A CA 1
ATOM 488 C C . LEU A 1 66 ? -19.927 -11.700 -5.687 1.00 94.56 66 LEU A C 1
ATOM 490 O O . LEU A 1 66 ? -19.417 -12.569 -4.990 1.00 94.56 66 LEU A O 1
ATOM 494 N N . ASN A 1 67 ? -20.132 -10.453 -5.250 1.00 93.50 67 ASN A N 1
ATOM 495 C CA . ASN A 1 67 ? -19.752 -9.944 -3.929 1.00 93.50 67 ASN A CA 1
ATOM 496 C C . ASN A 1 67 ? -18.327 -10.382 -3.498 1.00 93.50 67 ASN A C 1
ATOM 498 O O . ASN A 1 67 ? -18.162 -11.072 -2.481 1.00 93.50 67 ASN A O 1
ATOM 502 N N . PRO A 1 68 ? -17.292 -10.074 -4.308 1.00 95.50 68 PRO A N 1
ATOM 503 C CA . PRO A 1 68 ? -15.966 -10.643 -4.122 1.00 95.50 68 PRO A CA 1
ATOM 504 C C . PRO A 1 68 ? -15.305 -10.147 -2.841 1.00 95.50 68 PRO A C 1
ATOM 506 O O . PRO A 1 68 ? -15.365 -8.968 -2.519 1.00 95.50 68 PRO A O 1
ATOM 509 N N . ARG A 1 69 ? -14.549 -11.022 -2.171 1.00 94.81 69 ARG A N 1
ATOM 510 C CA . ARG A 1 69 ? -13.641 -10.582 -1.096 1.00 94.81 69 ARG A CA 1
ATOM 511 C C . ARG A 1 69 ? -12.362 -9.969 -1.661 1.00 94.81 69 ARG A C 1
ATOM 513 O O . ARG A 1 69 ? -11.823 -9.011 -1.111 1.00 94.81 69 ARG A O 1
ATOM 520 N N . SER A 1 70 ? -11.843 -10.571 -2.731 1.00 96.88 70 SER A N 1
ATOM 521 C CA . SER A 1 70 ? -10.626 -10.104 -3.382 1.00 96.88 70 SER A CA 1
ATOM 522 C C . SER A 1 70 ? -10.720 -10.180 -4.902 1.00 96.88 70 SER A C 1
ATOM 524 O O . SER A 1 70 ? -11.317 -11.102 -5.463 1.00 96.88 70 SER A O 1
ATOM 526 N N . VAL A 1 71 ? -10.090 -9.219 -5.571 1.00 98.56 71 VAL A N 1
ATOM 527 C CA . VAL A 1 71 ? -10.097 -9.059 -7.023 1.00 98.56 71 VAL A CA 1
ATOM 528 C C . VAL A 1 71 ? -8.664 -8.915 -7.528 1.00 98.56 71 VAL A C 1
ATOM 530 O O . VAL A 1 71 ? -7.990 -7.923 -7.264 1.00 98.56 71 VAL A O 1
ATOM 533 N N . ALA A 1 72 ? -8.170 -9.910 -8.266 1.00 98.62 72 ALA A N 1
ATOM 534 C CA . ALA A 1 72 ? -6.936 -9.741 -9.033 1.00 98.62 72 ALA A CA 1
ATOM 535 C C . ALA A 1 72 ? -7.259 -9.123 -10.391 1.00 98.62 72 ALA A C 1
ATOM 537 O O . ALA A 1 72 ? -8.169 -9.590 -11.072 1.00 98.62 72 ALA A O 1
ATOM 538 N N . ILE A 1 73 ? -6.506 -8.105 -10.792 1.00 98.75 73 ILE A N 1
ATOM 539 C CA . ILE A 1 73 ? -6.756 -7.358 -12.024 1.00 98.75 73 ILE A CA 1
ATOM 540 C C . ILE A 1 73 ? -5.603 -7.615 -12.989 1.00 98.75 73 ILE A C 1
ATOM 542 O O . ILE A 1 73 ? -4.484 -7.160 -12.762 1.00 98.75 73 ILE A O 1
ATOM 546 N N . VAL A 1 74 ? -5.863 -8.369 -14.051 1.00 98.69 74 VAL A N 1
ATOM 547 C CA . VAL A 1 74 ? -4.859 -8.758 -15.045 1.00 98.69 74 VAL A CA 1
ATOM 548 C C . VAL A 1 74 ? -4.950 -7.810 -16.235 1.00 98.69 74 VAL A C 1
ATOM 550 O O . VAL A 1 74 ? -5.982 -7.756 -16.906 1.00 98.69 74 VAL A O 1
ATOM 553 N N . LEU A 1 75 ? -3.865 -7.071 -16.471 1.00 98.50 75 LEU A N 1
ATOM 554 C CA . LEU A 1 75 ? -3.765 -6.016 -17.481 1.00 98.50 75 LEU A CA 1
ATOM 555 C C . LEU A 1 75 ? -2.463 -6.135 -18.274 1.00 98.50 75 LEU A C 1
ATOM 557 O O . LEU A 1 75 ? -1.438 -6.608 -17.763 1.00 98.50 75 LEU A O 1
ATOM 561 N N . ARG A 1 76 ? -2.473 -5.606 -19.497 1.00 98.50 76 ARG A N 1
ATOM 562 C CA . ARG A 1 76 ? -1.238 -5.309 -20.228 1.00 98.50 76 ARG A CA 1
ATOM 563 C C . ARG A 1 76 ? -0.542 -4.096 -19.599 1.00 98.50 76 ARG A C 1
ATOM 565 O O . ARG A 1 76 ? -1.218 -3.222 -19.049 1.00 98.50 76 ARG A O 1
ATOM 572 N N . PRO A 1 77 ? 0.796 -4.016 -19.648 1.00 98.31 77 PRO A N 1
ATOM 573 C CA . PRO A 1 77 ? 1.523 -2.952 -18.963 1.00 98.31 77 PRO A CA 1
ATOM 574 C C . PRO A 1 77 ? 1.198 -1.548 -19.514 1.00 98.31 77 PRO A C 1
ATOM 576 O O . PRO A 1 77 ? 1.216 -0.583 -18.752 1.00 98.31 77 PRO A O 1
ATOM 579 N N . GLU A 1 78 ? 0.833 -1.419 -20.794 1.00 97.81 78 GLU A N 1
ATOM 580 C CA . GLU A 1 78 ? 0.395 -0.157 -21.411 1.00 97.81 78 GLU A CA 1
ATOM 581 C C . GLU A 1 78 ? -0.991 0.330 -20.947 1.00 97.81 78 GLU A C 1
ATOM 583 O O . GLU A 1 78 ? -1.321 1.502 -21.118 1.00 97.81 78 GLU A O 1
ATOM 588 N N . GLU A 1 79 ? -1.797 -0.537 -20.327 1.00 97.81 79 GLU A N 1
ATOM 589 C CA . GLU A 1 79 ? -3.127 -0.193 -19.796 1.00 97.81 79 GLU A CA 1
ATOM 590 C C . GLU A 1 79 ? -3.052 0.390 -18.372 1.00 97.81 79 GLU A C 1
ATOM 592 O O . GLU A 1 79 ? -4.056 0.854 -17.818 1.00 97.81 79 GLU A O 1
ATOM 597 N N . ILE A 1 80 ? -1.864 0.374 -17.759 1.00 98.19 80 ILE A N 1
ATOM 598 C CA . ILE A 1 80 ? -1.626 0.839 -16.393 1.00 98.19 80 ILE A CA 1
ATOM 599 C C . ILE A 1 80 ? -1.019 2.243 -16.431 1.00 98.19 80 ILE A C 1
ATOM 601 O O . ILE A 1 80 ? 0.154 2.430 -16.752 1.00 98.19 80 ILE A O 1
ATOM 605 N N . ASP A 1 81 ? -1.822 3.226 -16.034 1.00 96.81 81 ASP A N 1
ATOM 606 C CA . ASP A 1 81 ? -1.417 4.603 -15.790 1.00 96.81 81 ASP A CA 1
ATOM 607 C C . ASP A 1 81 ? -2.150 5.160 -14.555 1.00 96.81 81 ASP A C 1
ATOM 609 O O . ASP A 1 81 ? -2.977 4.493 -13.926 1.00 96.81 81 ASP A O 1
ATOM 613 N N . VAL A 1 82 ? -1.847 6.402 -14.172 1.00 95.75 82 VAL A N 1
ATOM 614 C CA . VAL A 1 82 ? -2.477 7.033 -13.000 1.00 95.75 82 VAL A CA 1
ATOM 615 C C . VAL A 1 82 ? -4.004 7.130 -13.115 1.00 95.75 82 VAL A C 1
ATOM 617 O O . VAL A 1 82 ? -4.701 7.017 -12.106 1.00 95.75 82 VAL A O 1
ATOM 620 N N . ASN A 1 83 ? -4.550 7.300 -14.322 1.00 96.06 83 ASN A N 1
ATOM 621 C CA . ASN A 1 83 ? -5.990 7.393 -14.527 1.00 96.06 83 ASN A CA 1
ATOM 622 C C . ASN A 1 83 ? -6.657 6.014 -14.469 1.00 96.06 83 ASN A C 1
ATOM 624 O O . ASN A 1 83 ? -7.754 5.912 -13.921 1.00 96.06 83 ASN A O 1
ATOM 628 N N . SER A 1 84 ? -6.059 4.950 -15.019 1.00 97.12 84 SER A N 1
ATOM 629 C CA . SER A 1 84 ? -6.618 3.595 -14.863 1.00 97.12 84 SER A CA 1
ATOM 630 C C . SER A 1 84 ? -6.597 3.139 -13.406 1.00 97.12 84 SER A C 1
ATOM 632 O O . SER A 1 84 ? -7.633 2.688 -12.920 1.00 97.12 84 SER A O 1
ATOM 634 N N . VAL A 1 85 ? -5.507 3.386 -12.668 1.00 97.50 85 VAL A N 1
ATOM 635 C CA . VAL A 1 85 ? -5.429 3.076 -11.228 1.00 97.50 85 VAL A CA 1
ATOM 636 C C . VAL A 1 85 ? -6.525 3.791 -10.434 1.00 97.50 85 VAL A C 1
ATOM 638 O O . VAL A 1 85 ? -7.217 3.169 -9.629 1.00 97.50 85 VAL A O 1
ATOM 641 N N . ARG A 1 86 ? -6.739 5.086 -10.698 1.00 96.94 86 ARG A N 1
ATOM 642 C CA . ARG A 1 86 ? -7.787 5.882 -10.040 1.00 96.94 86 ARG A CA 1
ATOM 643 C C . ARG A 1 86 ? -9.196 5.416 -10.381 1.00 96.94 86 ARG A C 1
ATOM 645 O O . ARG A 1 86 ? -10.029 5.334 -9.487 1.00 96.94 86 ARG A O 1
ATOM 652 N N . ARG A 1 87 ? -9.475 5.103 -11.648 1.00 97.50 87 ARG A N 1
ATOM 653 C CA . ARG A 1 87 ? -10.797 4.606 -12.064 1.00 97.50 87 ARG A CA 1
ATOM 654 C C . ARG A 1 87 ? -11.115 3.256 -11.439 1.00 97.50 87 ARG A C 1
ATOM 656 O O . ARG A 1 87 ? -12.242 3.044 -11.013 1.00 97.50 87 ARG A O 1
ATOM 663 N N . ILE A 1 88 ? -10.123 2.375 -11.335 1.00 98.12 88 ILE A N 1
ATOM 664 C CA . ILE A 1 88 ? -10.284 1.093 -10.648 1.00 98.12 88 ILE A CA 1
ATOM 665 C C . ILE A 1 88 ? -10.544 1.301 -9.158 1.00 98.12 88 ILE A C 1
ATOM 667 O O . ILE A 1 88 ? -11.432 0.658 -8.615 1.00 98.12 88 ILE A O 1
ATOM 671 N N . LEU A 1 89 ? -9.823 2.219 -8.512 1.00 97.56 89 LEU A N 1
ATOM 672 C CA . LEU A 1 89 ? -10.060 2.556 -7.110 1.00 97.56 89 LEU A CA 1
ATOM 673 C C . LEU A 1 89 ? -11.478 3.108 -6.877 1.00 97.56 89 LEU A C 1
ATOM 675 O O . LEU A 1 89 ? -12.120 2.720 -5.911 1.00 97.56 89 LEU A O 1
ATOM 679 N N . VAL A 1 90 ? -11.979 3.963 -7.774 1.00 97.38 90 VAL A N 1
ATOM 680 C CA . VAL A 1 90 ? -13.363 4.474 -7.724 1.00 97.38 90 VAL A CA 1
ATOM 681 C C . VAL A 1 90 ? -14.381 3.359 -7.961 1.00 97.38 90 VAL A C 1
ATOM 683 O O . VAL A 1 90 ? -15.377 3.287 -7.254 1.00 97.38 90 VAL A O 1
ATOM 686 N N . MET A 1 91 ? -14.156 2.478 -8.940 1.00 97.94 91 MET A N 1
ATOM 687 C CA . MET A 1 91 ? -15.015 1.305 -9.158 1.00 97.94 91 MET A CA 1
ATOM 688 C C . MET A 1 91 ? -15.038 0.409 -7.912 1.00 97.94 91 MET A C 1
ATOM 690 O O . MET A 1 91 ? -16.089 -0.112 -7.555 1.00 97.94 91 MET A O 1
ATOM 694 N N . ALA A 1 92 ? -13.889 0.226 -7.260 1.00 97.81 92 ALA A N 1
ATOM 695 C CA . ALA A 1 92 ? -13.769 -0.612 -6.078 1.00 97.81 92 ALA A CA 1
ATOM 696 C C . ALA A 1 92 ? -14.523 -0.066 -4.861 1.00 97.81 92 ALA A C 1
ATOM 698 O O . ALA A 1 92 ? -14.641 -0.821 -3.912 1.00 97.81 92 ALA A O 1
ATOM 699 N N . SER A 1 93 ? -15.001 1.187 -4.874 1.00 97.19 93 SER A N 1
ATOM 700 C CA . SER A 1 93 ? -15.829 1.795 -3.817 1.00 97.19 93 SER A CA 1
ATOM 701 C C . SER A 1 93 ? -17.278 2.047 -4.254 1.00 97.19 93 SER A C 1
ATOM 703 O O . SER A 1 93 ? -17.879 3.065 -3.906 1.00 97.19 93 SER A O 1
ATOM 705 N N . LYS A 1 94 ? -17.773 1.240 -5.192 1.00 97.06 94 LYS A N 1
ATOM 706 C CA . LYS A 1 94 ? -19.087 1.406 -5.834 1.00 97.06 94 LYS A CA 1
ATOM 707 C C . LYS A 1 94 ? -19.842 0.085 -5.961 1.00 97.06 94 LYS A C 1
ATOM 709 O O . LYS A 1 94 ? -20.877 0.040 -6.642 1.00 97.06 94 LYS A O 1
ATOM 714 N N . VAL A 1 95 ? -19.325 -1.010 -5.403 1.00 95.88 95 VAL A N 1
ATOM 715 C CA . VAL A 1 95 ? -20.062 -2.276 -5.377 1.00 95.88 95 VAL A CA 1
ATOM 716 C C . VAL A 1 95 ? -21.265 -2.104 -4.459 1.00 95.88 95 VAL A C 1
ATOM 718 O O . VAL A 1 95 ? -22.370 -2.421 -4.906 1.00 95.88 95 VAL A O 1
ATOM 721 N N . ASP A 1 96 ? -21.105 -1.491 -3.286 1.00 94.75 96 ASP A N 1
ATOM 722 C CA . ASP A 1 96 ? -22.220 -1.018 -2.467 1.00 94.75 96 ASP A CA 1
ATOM 723 C C . ASP A 1 96 ? -22.347 0.524 -2.400 1.00 94.75 96 ASP A C 1
ATOM 725 O O . ASP A 1 96 ? -21.843 1.239 -3.272 1.00 94.75 96 ASP A O 1
ATOM 729 N N . ASP A 1 97 ? -23.184 1.014 -1.477 1.00 95.00 97 ASP A N 1
ATOM 730 C CA . ASP A 1 97 ? -23.571 2.428 -1.356 1.00 95.00 97 ASP A CA 1
ATOM 731 C C . ASP A 1 97 ? -22.705 3.217 -0.356 1.00 95.00 97 ASP A C 1
ATOM 733 O O . ASP A 1 97 ? -22.861 4.441 -0.236 1.00 95.00 97 ASP A O 1
ATOM 737 N N . ASP A 1 98 ? -21.853 2.546 0.419 1.00 97.00 98 ASP A N 1
ATOM 738 C CA . ASP A 1 98 ? -20.970 3.207 1.368 1.00 97.00 98 ASP A CA 1
ATOM 739 C C . ASP A 1 98 ? -19.686 3.721 0.685 1.00 97.00 98 ASP A C 1
ATOM 741 O O . ASP A 1 98 ? -19.439 3.451 -0.489 1.00 97.00 98 ASP A O 1
ATOM 745 N N . PRO A 1 99 ? -18.906 4.601 1.337 1.00 96.69 99 PRO A N 1
ATOM 746 C CA . PRO A 1 99 ? -17.829 5.298 0.646 1.00 96.69 99 PRO A CA 1
ATOM 747 C C . PRO A 1 99 ? -16.534 4.480 0.509 1.00 96.69 99 PRO A C 1
ATOM 749 O O . PRO A 1 99 ? -15.594 4.973 -0.124 1.00 96.69 99 PRO A O 1
ATOM 752 N N . PHE A 1 100 ? -16.425 3.319 1.160 1.00 97.62 100 PHE A N 1
ATOM 753 C CA . PHE A 1 100 ? -15.189 2.542 1.282 1.00 97.62 100 PHE A CA 1
ATOM 754 C C . PHE A 1 100 ? -14.988 1.579 0.121 1.00 97.62 100 PHE A C 1
ATOM 756 O O . PHE A 1 100 ? -15.871 1.387 -0.702 1.00 97.62 100 PHE A O 1
ATOM 763 N N . VAL A 1 101 ? -13.784 1.004 0.014 1.00 96.62 101 VAL A N 1
ATOM 764 C CA . VAL A 1 101 ? -13.551 -0.021 -1.006 1.00 96.62 101 VAL A CA 1
ATOM 765 C C . VAL A 1 101 ? -14.143 -1.357 -0.555 1.00 96.62 101 VAL A C 1
ATOM 767 O O . VAL A 1 101 ? -13.849 -1.851 0.534 1.00 96.62 101 VAL A O 1
ATOM 770 N N . ASP A 1 102 ? -14.926 -1.967 -1.433 1.00 96.69 102 ASP A N 1
ATOM 771 C CA . ASP A 1 102 ? -15.736 -3.154 -1.171 1.00 96.69 102 ASP A CA 1
ATOM 772 C C . ASP A 1 102 ? -14.924 -4.459 -1.201 1.00 96.69 102 ASP A C 1
ATOM 774 O O . ASP A 1 102 ? -15.340 -5.486 -0.666 1.00 96.69 102 ASP A O 1
ATOM 778 N N . PHE A 1 103 ? -13.751 -4.445 -1.841 1.00 96.88 103 PHE A N 1
ATOM 779 C CA . PHE A 1 103 ? -12.896 -5.620 -1.990 1.00 96.88 103 PHE A CA 1
ATOM 780 C C . PHE A 1 103 ? -11.405 -5.278 -1.968 1.00 96.88 103 PHE A C 1
ATOM 782 O O . PHE A 1 103 ? -10.956 -4.192 -2.335 1.00 96.88 103 PHE A O 1
ATOM 789 N N . GLU A 1 104 ? -10.597 -6.257 -1.569 1.00 97.12 104 GLU A N 1
ATOM 790 C CA . GLU A 1 104 ? -9.141 -6.192 -1.674 1.00 97.12 104 GLU A CA 1
ATOM 791 C C . GLU A 1 104 ? -8.707 -6.367 -3.136 1.00 97.12 104 GLU A C 1
ATOM 793 O O . GLU A 1 104 ? -9.139 -7.316 -3.788 1.00 97.12 104 GLU A O 1
ATOM 798 N N . PHE A 1 105 ? -7.808 -5.535 -3.668 1.00 98.44 105 PHE A N 1
ATOM 799 C CA . PHE A 1 105 ? -7.335 -5.720 -5.044 1.00 98.44 105 PHE A CA 1
ATOM 800 C C . PHE A 1 105 ? -5.841 -5.475 -5.236 1.00 98.44 105 PHE A C 1
ATOM 802 O O . PHE A 1 105 ? -5.203 -4.726 -4.496 1.00 98.44 105 PHE A O 1
ATOM 809 N N . ALA A 1 106 ? -5.285 -6.145 -6.245 1.00 98.62 106 ALA A N 1
ATOM 810 C CA . ALA A 1 106 ? -3.932 -5.927 -6.743 1.00 98.62 106 ALA A CA 1
ATOM 811 C C . ALA A 1 106 ? -3.859 -6.283 -8.238 1.00 98.62 106 ALA A C 1
ATOM 813 O O . ALA A 1 106 ? -4.745 -6.945 -8.786 1.00 98.62 106 ALA A O 1
ATOM 814 N N . TYR A 1 107 ? -2.799 -5.819 -8.888 1.00 98.81 107 TYR A N 1
ATOM 815 C CA . TYR A 1 107 ? -2.604 -5.886 -10.330 1.00 98.81 107 TYR A CA 1
ATOM 816 C C . TYR A 1 107 ? -1.641 -7.008 -10.710 1.00 98.81 107 TYR A C 1
ATOM 818 O O . TYR A 1 107 ? -0.628 -7.232 -10.053 1.00 98.81 107 TYR A O 1
ATOM 826 N N . VAL A 1 108 ? -1.899 -7.676 -11.825 1.00 98.81 108 VAL A N 1
ATOM 827 C CA . VAL A 1 108 ? -0.989 -8.655 -12.418 1.00 98.81 108 VAL A CA 1
ATOM 828 C C . VAL A 1 108 ? -0.653 -8.200 -13.826 1.00 98.81 108 VAL A C 1
ATOM 830 O O . VAL A 1 108 ? -1.534 -7.971 -14.650 1.00 98.81 108 VAL A O 1
ATOM 833 N N . THR A 1 109 ? 0.643 -8.058 -14.085 1.00 98.75 109 THR A N 1
ATOM 834 C CA . THR A 1 109 ? 1.188 -7.651 -15.378 1.00 98.75 109 THR A CA 1
ATOM 835 C C . THR A 1 109 ? 2.645 -8.112 -15.498 1.00 98.75 109 THR A C 1
ATOM 837 O O . THR A 1 109 ? 3.187 -8.728 -14.579 1.00 98.75 109 THR A O 1
ATOM 840 N N . GLY A 1 110 ? 3.284 -7.803 -16.621 1.00 98.50 110 GLY A N 1
ATOM 841 C CA . GLY A 1 110 ? 4.699 -8.041 -16.891 1.00 98.50 110 GLY A CA 1
ATOM 842 C C . GLY A 1 110 ? 5.147 -7.229 -18.105 1.00 98.50 110 GLY A C 1
ATOM 843 O O . GLY A 1 110 ? 4.305 -6.748 -18.859 1.00 98.50 110 GLY A O 1
ATOM 844 N N . ALA A 1 111 ? 6.460 -7.075 -18.312 1.00 98.25 111 ALA A N 1
ATOM 845 C CA . ALA A 1 111 ? 6.973 -6.447 -19.539 1.00 98.25 111 ALA A CA 1
ATOM 846 C C . ALA A 1 111 ? 6.603 -7.253 -20.791 1.00 98.25 111 ALA A C 1
ATOM 848 O O . ALA A 1 111 ? 6.435 -6.692 -21.870 1.00 98.25 111 ALA A O 1
ATOM 849 N N . THR A 1 112 ? 6.437 -8.562 -20.621 1.00 98.50 112 THR A N 1
ATOM 850 C CA . THR A 1 112 ? 5.913 -9.499 -21.612 1.00 98.50 112 THR A CA 1
ATOM 851 C C . THR A 1 112 ? 4.844 -10.395 -20.979 1.00 98.50 112 THR A C 1
ATOM 853 O O . THR A 1 112 ? 4.757 -10.504 -19.750 1.00 98.50 112 THR A O 1
ATOM 856 N N . ALA A 1 113 ? 4.063 -11.100 -21.803 1.00 98.38 113 ALA A N 1
ATOM 857 C CA . ALA A 1 113 ? 3.119 -12.111 -21.321 1.00 98.38 113 ALA A CA 1
ATOM 858 C C . ALA A 1 113 ? 3.818 -13.228 -20.518 1.00 98.38 113 ALA A C 1
ATOM 860 O O . ALA A 1 113 ? 3.304 -13.680 -19.493 1.00 98.38 113 ALA A O 1
ATOM 861 N N . GLY A 1 114 ? 5.027 -13.622 -20.937 1.00 98.50 114 GLY A N 1
ATOM 862 C CA . GLY A 1 114 ? 5.853 -14.604 -20.231 1.00 98.50 114 GLY A CA 1
ATOM 863 C C . GLY A 1 114 ? 6.287 -14.134 -18.840 1.00 98.50 114 GLY A C 1
ATOM 864 O O . GLY A 1 114 ? 6.240 -14.916 -17.888 1.00 98.50 114 GLY A O 1
ATOM 865 N N . ASP A 1 115 ? 6.636 -12.853 -18.692 1.00 98.62 115 ASP A N 1
ATOM 866 C CA . ASP A 1 115 ? 6.947 -12.266 -17.383 1.00 98.62 115 ASP A CA 1
ATOM 867 C C . ASP A 1 115 ? 5.712 -12.261 -16.471 1.00 98.62 115 ASP A C 1
ATOM 869 O O . ASP A 1 115 ? 5.810 -12.645 -15.306 1.00 98.62 115 ASP A O 1
ATOM 873 N N . ALA A 1 116 ? 4.536 -11.895 -16.999 1.00 98.75 116 ALA A N 1
ATOM 874 C CA . ALA A 1 116 ? 3.284 -11.894 -16.238 1.00 98.75 116 ALA A CA 1
ATOM 875 C C . ALA A 1 116 ? 2.904 -13.306 -15.761 1.00 98.75 116 ALA A C 1
ATOM 877 O O . ALA A 1 116 ? 2.531 -13.507 -14.602 1.00 98.75 116 ALA A O 1
ATOM 878 N N . ARG A 1 117 ? 3.054 -14.310 -16.633 1.00 98.62 117 ARG A N 1
ATOM 879 C CA . ARG A 1 117 ? 2.849 -15.717 -16.280 1.00 98.62 117 ARG A CA 1
ATOM 880 C C . ARG A 1 117 ? 3.847 -16.182 -15.217 1.00 98.62 117 ARG A C 1
ATOM 882 O O . ARG A 1 117 ? 3.433 -16.761 -14.215 1.00 98.62 117 ARG A O 1
ATOM 889 N N . THR A 1 118 ? 5.134 -15.883 -15.393 1.00 98.69 118 THR A N 1
ATOM 890 C CA . THR A 1 118 ? 6.191 -16.228 -14.425 1.00 98.69 118 THR A CA 1
ATOM 891 C C . THR A 1 118 ? 5.933 -15.581 -13.064 1.00 98.69 118 THR A C 1
ATOM 893 O O . THR A 1 118 ? 6.145 -16.206 -12.024 1.00 98.69 118 THR A O 1
ATOM 896 N N . PHE A 1 119 ? 5.429 -14.345 -13.045 1.00 98.81 119 PHE A N 1
ATOM 897 C CA . PHE A 1 119 ? 5.053 -13.652 -11.818 1.00 98.81 119 PHE A CA 1
ATOM 898 C C . PHE A 1 119 ? 3.951 -14.400 -11.055 1.00 98.81 119 PHE A C 1
ATOM 900 O O . PHE A 1 119 ? 4.113 -14.687 -9.868 1.00 98.81 119 PHE A O 1
ATOM 907 N N . VAL A 1 120 ? 2.883 -14.814 -11.745 1.00 98.81 120 VAL A N 1
ATOM 908 C CA . VAL A 1 120 ? 1.817 -15.644 -11.159 1.00 98.81 120 VAL A CA 1
ATOM 909 C C . VAL A 1 120 ? 2.354 -16.992 -10.672 1.00 98.81 120 VAL A C 1
ATOM 911 O O . VAL A 1 120 ? 2.045 -17.414 -9.559 1.00 98.81 120 VAL A O 1
ATOM 914 N N . GLU A 1 121 ? 3.201 -17.665 -11.449 1.00 98.62 121 GLU A N 1
ATOM 915 C CA . GLU A 1 121 ? 3.812 -18.938 -11.045 1.00 98.62 121 GLU A CA 1
ATOM 916 C C . GLU A 1 121 ? 4.681 -18.789 -9.782 1.00 98.62 121 GLU A C 1
ATOM 918 O O . GLU A 1 121 ? 4.626 -19.639 -8.887 1.00 98.62 121 GLU A O 1
ATOM 923 N N . ASN A 1 122 ? 5.425 -17.686 -9.654 1.00 98.50 122 ASN A N 1
ATOM 924 C CA . ASN A 1 122 ? 6.187 -17.364 -8.448 1.00 98.50 122 ASN A CA 1
ATOM 925 C C . ASN A 1 122 ? 5.270 -17.143 -7.239 1.00 98.50 122 ASN A C 1
ATOM 927 O O . ASN A 1 122 ? 5.553 -17.682 -6.169 1.00 98.50 122 ASN A O 1
ATOM 931 N N . ILE A 1 123 ? 4.160 -16.422 -7.400 1.00 98.50 123 ILE A N 1
ATOM 932 C CA . ILE A 1 123 ? 3.156 -16.236 -6.341 1.00 98.50 123 ILE A CA 1
ATOM 933 C C . ILE A 1 123 ? 2.608 -17.590 -5.875 1.00 98.50 123 ILE A C 1
ATOM 935 O O . ILE A 1 123 ? 2.630 -17.883 -4.681 1.00 98.50 123 ILE A O 1
ATOM 939 N N . ILE A 1 124 ? 2.196 -18.454 -6.811 1.00 98.00 124 ILE A N 1
ATOM 940 C CA . ILE A 1 124 ? 1.670 -19.799 -6.518 1.00 98.00 124 ILE A CA 1
ATOM 941 C C . ILE A 1 124 ? 2.723 -20.664 -5.814 1.00 98.00 124 ILE A C 1
ATOM 943 O O . ILE A 1 124 ? 2.409 -21.461 -4.927 1.00 98.00 124 ILE A O 1
ATOM 947 N N . ARG A 1 125 ? 3.990 -20.555 -6.224 1.00 97.56 125 ARG A N 1
ATOM 948 C CA . ARG A 1 125 ? 5.093 -21.283 -5.590 1.00 97.56 125 ARG A CA 1
ATOM 949 C C . ARG A 1 125 ? 5.324 -20.792 -4.165 1.00 97.56 125 ARG A C 1
ATOM 951 O O . ARG A 1 125 ? 5.506 -21.612 -3.269 1.00 97.56 125 ARG A O 1
ATOM 958 N N . ALA A 1 126 ? 5.310 -19.479 -3.954 1.00 96.88 126 ALA A N 1
ATOM 959 C CA . ALA A 1 126 ? 5.511 -18.877 -2.645 1.00 96.88 126 ALA A CA 1
ATOM 960 C C . ALA A 1 126 ? 4.330 -19.121 -1.697 1.00 96.88 126 ALA A C 1
ATOM 962 O O . ALA A 1 126 ? 4.565 -19.339 -0.517 1.00 96.88 126 ALA A O 1
ATOM 963 N N . SER A 1 127 ? 3.086 -19.178 -2.190 1.00 95.12 127 SER A N 1
ATOM 964 C CA . SER A 1 127 ? 1.901 -19.440 -1.354 1.00 95.12 127 SER A CA 1
ATOM 965 C C . SER A 1 127 ? 1.871 -20.856 -0.772 1.00 95.12 127 SER A C 1
ATOM 967 O O . SER A 1 127 ? 1.235 -21.098 0.251 1.00 95.12 127 SER A O 1
ATOM 969 N N . LYS A 1 128 ? 2.595 -21.790 -1.398 1.00 92.62 128 LYS A N 1
ATOM 970 C CA . LYS A 1 128 ? 2.768 -23.176 -0.935 1.00 92.62 128 LYS A CA 1
ATOM 971 C C . LYS A 1 128 ? 4.018 -23.376 -0.078 1.00 92.62 128 LYS A C 1
ATOM 973 O O . LYS A 1 128 ? 4.177 -24.437 0.523 1.00 92.62 128 LYS A O 1
ATOM 978 N N . ALA A 1 129 ? 4.921 -22.401 -0.061 1.00 90.38 129 ALA A N 1
ATOM 979 C CA . ALA A 1 129 ? 6.188 -22.469 0.648 1.00 90.38 129 ALA A CA 1
ATOM 980 C C . ALA A 1 129 ? 6.150 -21.603 1.911 1.00 90.38 129 ALA A C 1
ATOM 982 O O . ALA A 1 129 ? 5.378 -20.656 2.028 1.00 90.38 129 ALA A O 1
ATOM 983 N N . GLN A 1 130 ? 7.030 -21.896 2.865 1.00 86.88 130 GLN A N 1
ATOM 984 C CA . GLN A 1 130 ? 7.248 -20.976 3.971 1.00 86.88 130 GLN A CA 1
ATOM 985 C C . GLN A 1 130 ? 8.088 -19.791 3.482 1.00 86.88 130 GLN A C 1
ATOM 987 O O . GLN A 1 130 ? 9.238 -19.968 3.075 1.00 86.88 130 GLN A O 1
ATOM 992 N N . THR A 1 131 ? 7.534 -18.580 3.548 1.00 89.06 131 THR A N 1
ATOM 993 C CA . THR A 1 131 ? 8.284 -17.360 3.228 1.00 89.06 131 THR A CA 1
ATOM 994 C C . THR A 1 131 ? 9.472 -17.200 4.185 1.00 89.06 131 THR A C 1
ATOM 996 O O . THR A 1 131 ? 9.297 -17.327 5.405 1.00 89.06 131 THR A O 1
ATOM 999 N N . PRO A 1 132 ? 10.681 -16.882 3.685 1.00 90.50 132 PRO A N 1
ATOM 1000 C CA . PRO A 1 132 ? 11.830 -16.602 4.531 1.00 90.50 132 PRO A CA 1
ATOM 1001 C C . PRO A 1 132 ? 11.529 -15.503 5.550 1.00 90.50 132 PRO A C 1
ATOM 1003 O O . PRO A 1 132 ? 11.039 -14.421 5.221 1.00 90.50 132 PRO A O 1
ATOM 1006 N N . ARG A 1 133 ? 11.900 -15.740 6.810 1.00 92.25 133 ARG A N 1
ATOM 1007 C CA . ARG A 1 133 ? 11.786 -14.742 7.885 1.00 92.25 133 ARG A CA 1
ATOM 1008 C C . ARG A 1 133 ? 12.950 -13.744 7.891 1.00 92.25 133 ARG A C 1
ATOM 1010 O O . ARG A 1 133 ? 13.358 -13.306 8.957 1.00 92.25 133 ARG A O 1
ATOM 1017 N N . ARG A 1 134 ? 13.494 -13.402 6.722 1.00 97.56 134 ARG A N 1
ATOM 1018 C CA . ARG A 1 134 ? 14.540 -12.384 6.556 1.00 97.56 134 ARG A CA 1
ATOM 1019 C C . ARG A 1 134 ? 13.957 -11.162 5.859 1.00 97.56 134 ARG A C 1
ATOM 1021 O O . ARG A 1 134 ? 13.230 -11.315 4.878 1.00 97.56 134 ARG A O 1
ATOM 1028 N N . ILE A 1 135 ? 14.292 -9.979 6.354 1.00 98.19 135 ILE A N 1
ATOM 1029 C CA . ILE A 1 135 ? 13.896 -8.696 5.771 1.00 98.19 135 ILE A CA 1
ATOM 1030 C C . ILE A 1 135 ? 15.095 -8.080 5.055 1.00 98.19 135 ILE A C 1
ATOM 1032 O O . ILE A 1 135 ? 16.223 -8.180 5.534 1.00 98.19 135 ILE A O 1
ATOM 1036 N N . GLY A 1 136 ? 14.853 -7.443 3.915 1.00 98.50 136 GLY A N 1
ATOM 1037 C CA . GLY A 1 136 ? 15.812 -6.553 3.272 1.00 98.50 136 GLY A CA 1
ATOM 1038 C C . GLY A 1 136 ? 15.388 -5.098 3.440 1.00 98.50 136 GLY A C 1
ATOM 1039 O O . GLY A 1 136 ? 14.216 -4.788 3.262 1.00 98.50 136 GLY A O 1
ATOM 1040 N N . THR A 1 137 ? 16.323 -4.198 3.719 1.00 98.38 137 THR A N 1
ATOM 1041 C CA . THR A 1 137 ? 16.064 -2.755 3.757 1.00 98.38 137 THR A CA 1
ATOM 1042 C C . THR A 1 137 ? 17.076 -2.043 2.883 1.00 98.38 137 THR A C 1
ATOM 1044 O O . THR A 1 137 ? 18.279 -2.190 3.084 1.00 98.38 137 THR A O 1
ATOM 1047 N N . ALA A 1 138 ? 16.606 -1.279 1.902 1.00 98.00 138 ALA A N 1
ATOM 1048 C CA . ALA A 1 138 ? 17.465 -0.601 0.940 1.00 98.00 138 ALA A CA 1
ATOM 1049 C C . ALA A 1 138 ? 17.088 0.883 0.763 1.00 98.00 138 ALA A C 1
ATOM 1051 O O . ALA A 1 138 ? 16.554 1.274 -0.281 1.00 98.00 138 ALA A O 1
ATOM 1052 N N . PRO A 1 139 ? 17.282 1.713 1.808 1.00 96.69 139 PRO A N 1
ATOM 1053 C CA . PRO A 1 139 ? 16.940 3.125 1.761 1.00 96.69 139 PRO A CA 1
ATOM 1054 C C . PRO A 1 139 ? 18.006 3.923 1.005 1.00 96.69 139 PRO A C 1
ATOM 1056 O O . PRO A 1 139 ? 19.193 3.601 1.048 1.00 96.69 139 PRO A O 1
ATOM 1059 N N . VAL A 1 140 ? 17.593 5.016 0.373 1.00 93.50 140 VAL A N 1
ATOM 1060 C CA . VAL A 1 140 ? 18.497 6.080 -0.072 1.00 93.50 140 VAL A CA 1
ATOM 1061 C C . VAL A 1 140 ? 18.554 7.160 1.002 1.00 93.50 140 VAL A C 1
ATOM 1063 O O . VAL A 1 140 ? 17.522 7.700 1.408 1.00 93.50 140 VAL A O 1
ATOM 1066 N N . HIS A 1 141 ? 19.760 7.490 1.451 1.00 89.19 141 HIS A N 1
ATOM 1067 C CA . HIS A 1 141 ? 20.014 8.594 2.363 1.00 89.19 141 HIS A CA 1
ATOM 1068 C C . HIS A 1 141 ? 20.427 9.852 1.596 1.00 89.19 141 HIS A C 1
ATOM 1070 O O . HIS A 1 141 ? 21.169 9.798 0.616 1.00 89.19 141 HIS A O 1
ATOM 1076 N N . GLY A 1 142 ? 19.956 11.003 2.074 1.00 81.06 142 GLY A N 1
ATOM 1077 C CA . GLY A 1 142 ? 20.479 12.300 1.655 1.00 81.06 142 GLY A CA 1
ATOM 1078 C C . GLY A 1 142 ? 21.720 12.702 2.457 1.00 81.06 142 GLY A C 1
ATOM 1079 O O . GLY A 1 142 ? 21.980 12.181 3.542 1.00 81.06 142 GLY A O 1
ATOM 1080 N N . GLY A 1 143 ? 22.456 13.694 1.956 1.00 79.19 143 GLY A N 1
ATOM 1081 C CA . GLY A 1 143 ? 23.600 14.279 2.659 1.00 79.19 143 GLY A CA 1
ATOM 1082 C C . GLY A 1 143 ? 24.900 13.482 2.509 1.00 79.19 143 GLY A C 1
ATOM 1083 O O . GLY A 1 143 ? 25.098 12.785 1.524 1.00 79.19 143 GLY A O 1
ATOM 1084 N N . LYS A 1 144 ? 25.811 13.633 3.482 1.00 81.06 144 LYS A N 1
ATOM 1085 C CA . LYS A 1 144 ? 27.184 13.079 3.457 1.00 81.06 144 LYS A CA 1
ATOM 1086 C C . LYS A 1 144 ? 27.314 11.694 4.107 1.00 81.06 144 LYS A C 1
ATOM 1088 O O . LYS A 1 144 ? 28.396 11.300 4.532 1.00 81.06 144 LYS A O 1
ATOM 1093 N N . THR A 1 145 ? 26.209 10.982 4.304 1.00 86.62 145 THR A N 1
ATOM 1094 C CA . THR A 1 145 ? 26.256 9.632 4.879 1.00 86.62 145 THR A CA 1
ATOM 1095 C C . THR A 1 145 ? 26.798 8.680 3.817 1.00 86.62 145 THR A C 1
ATOM 1097 O O . THR A 1 145 ? 26.225 8.667 2.739 1.00 86.62 145 THR A O 1
ATOM 1100 N N . PRO A 1 146 ? 27.844 7.875 4.056 1.00 90.75 146 PRO A N 1
ATOM 1101 C CA . PRO A 1 146 ? 28.326 6.928 3.052 1.00 90.75 146 PRO A CA 1
ATOM 1102 C C . PRO A 1 146 ? 27.331 5.779 2.827 1.00 90.75 146 PRO A C 1
ATOM 1104 O O . PRO A 1 146 ? 26.512 5.473 3.700 1.00 90.75 146 PRO A O 1
ATOM 1107 N N . CYS A 1 147 ? 27.442 5.111 1.674 1.00 93.94 147 CYS A N 1
ATOM 1108 C CA . CYS A 1 147 ? 26.779 3.830 1.438 1.00 93.94 147 CYS A CA 1
ATOM 1109 C C . CYS A 1 147 ? 27.155 2.821 2.538 1.00 93.94 147 CYS A C 1
ATOM 1111 O O . CYS A 1 147 ? 28.288 2.803 3.026 1.00 93.94 147 CYS A O 1
ATOM 1113 N N . LEU A 1 148 ? 26.212 1.966 2.934 1.00 96.31 148 LEU A N 1
ATOM 1114 C CA . LEU A 1 148 ? 26.402 1.025 4.039 1.00 96.31 148 LEU A CA 1
ATOM 1115 C C . LEU A 1 148 ? 25.700 -0.298 3.760 1.00 96.31 148 LEU A C 1
ATOM 1117 O O . LEU A 1 148 ? 24.503 -0.323 3.488 1.00 96.31 148 LEU A O 1
ATOM 1121 N N . ALA A 1 149 ? 26.424 -1.404 3.918 1.00 98.00 149 ALA A N 1
ATOM 1122 C CA . ALA A 1 149 ? 25.852 -2.742 3.911 1.00 98.00 149 ALA A CA 1
ATOM 1123 C C . ALA A 1 149 ? 26.141 -3.441 5.244 1.00 98.00 149 ALA A C 1
ATOM 1125 O O . ALA A 1 149 ? 27.298 -3.555 5.648 1.00 98.00 149 ALA A O 1
ATOM 1126 N N . ARG A 1 150 ? 25.101 -3.901 5.943 1.00 98.12 150 ARG A N 1
ATOM 1127 C CA . ARG A 1 150 ? 25.239 -4.592 7.235 1.00 98.12 150 ARG A CA 1
ATOM 1128 C C . ARG A 1 150 ? 24.076 -5.534 7.497 1.00 98.12 150 ARG A C 1
ATOM 1130 O O . ARG A 1 150 ? 22.999 -5.364 6.931 1.00 98.12 150 ARG A O 1
ATOM 1137 N N . ASP A 1 151 ? 24.287 -6.479 8.400 1.00 98.44 151 ASP A N 1
ATOM 1138 C CA . ASP A 1 151 ? 23.194 -7.246 8.988 1.00 98.44 151 ASP A CA 1
ATOM 1139 C C . ASP A 1 151 ? 22.718 -6.569 10.283 1.00 98.44 151 ASP A C 1
ATOM 1141 O O . ASP A 1 151 ? 23.487 -5.897 10.978 1.00 98.44 151 ASP A O 1
ATOM 1145 N N . SER A 1 152 ? 21.429 -6.698 10.578 1.00 97.94 152 SER A N 1
ATOM 1146 C CA . SER A 1 152 ? 20.781 -6.158 11.772 1.00 97.94 152 SER A CA 1
ATOM 1147 C C . SER A 1 152 ? 19.600 -7.043 12.190 1.00 97.94 152 SER A C 1
ATOM 1149 O O . SER A 1 152 ? 19.424 -8.151 11.678 1.00 97.94 152 SER A O 1
ATOM 1151 N N . GLU A 1 153 ? 18.796 -6.562 13.132 1.00 97.56 153 GLU A N 1
ATOM 1152 C CA . GLU A 1 153 ? 17.547 -7.194 13.538 1.00 97.56 153 GLU A CA 1
ATOM 1153 C C . GLU A 1 153 ? 16.413 -6.173 13.461 1.00 97.56 153 GLU A C 1
ATOM 1155 O O . GLU A 1 153 ? 16.445 -5.130 14.116 1.00 97.56 153 GLU A O 1
ATOM 1160 N N . PHE A 1 154 ? 15.383 -6.509 12.688 1.00 96.94 154 PHE A N 1
ATOM 1161 C CA . PHE A 1 154 ? 14.160 -5.734 12.618 1.00 96.94 154 PHE A CA 1
ATOM 1162 C C . PHE A 1 154 ? 13.157 -6.234 13.663 1.00 96.94 154 PHE A C 1
ATOM 1164 O O . PHE A 1 154 ? 12.873 -7.434 13.770 1.00 96.94 154 PHE A O 1
ATOM 1171 N N . VAL A 1 155 ? 12.594 -5.297 14.427 1.00 95.12 155 VAL A N 1
ATOM 1172 C CA . VAL A 1 155 ? 11.723 -5.574 15.572 1.00 95.12 155 VAL A CA 1
ATOM 1173 C C . VAL A 1 155 ? 10.328 -4.999 15.340 1.00 95.12 155 VAL A C 1
ATOM 1175 O O . VAL A 1 155 ? 10.167 -3.789 15.213 1.00 95.12 155 VAL A O 1
ATOM 1178 N N . LEU A 1 156 ? 9.306 -5.859 15.380 1.00 94.31 156 LEU A N 1
ATOM 1179 C CA . LEU A 1 156 ? 7.895 -5.463 15.314 1.00 94.31 156 LEU A CA 1
ATOM 1180 C C . LEU A 1 156 ? 7.116 -6.107 16.464 1.00 94.31 156 LEU A C 1
ATOM 1182 O O . LEU A 1 156 ? 6.729 -7.273 16.394 1.00 94.31 156 LEU A O 1
ATOM 1186 N N . GLY A 1 157 ? 6.931 -5.360 17.554 1.00 90.88 157 GLY A N 1
ATOM 1187 C CA . GLY A 1 157 ? 6.319 -5.890 18.773 1.00 90.88 157 GLY A CA 1
ATOM 1188 C C . GLY A 1 157 ? 7.087 -7.122 19.297 1.00 90.88 157 GLY A C 1
ATOM 1189 O O . GLY A 1 157 ? 8.279 -7.003 19.599 1.00 90.88 157 GLY A O 1
ATOM 1190 N N . PRO A 1 158 ? 6.457 -8.310 19.404 1.00 92.69 158 PRO A N 1
ATOM 1191 C CA . PRO A 1 158 ? 7.121 -9.559 19.776 1.00 92.69 158 PRO A CA 1
ATOM 1192 C C . PRO A 1 158 ? 7.865 -10.233 18.609 1.00 92.69 158 PRO A C 1
ATOM 1194 O O . PRO A 1 158 ? 8.622 -11.174 18.834 1.00 92.69 158 PRO A O 1
ATOM 1197 N N . LEU A 1 159 ? 7.661 -9.791 17.364 1.00 95.38 159 LEU A N 1
ATOM 1198 C CA . LEU A 1 159 ? 8.317 -10.371 16.197 1.00 95.38 159 LEU A CA 1
ATOM 1199 C C . LEU A 1 159 ? 9.752 -9.849 16.071 1.00 95.38 159 LEU A C 1
ATOM 1201 O O . LEU A 1 159 ? 10.047 -8.685 16.362 1.00 95.38 159 LEU A O 1
ATOM 1205 N N . ARG A 1 160 ? 10.641 -10.742 15.637 1.00 96.75 160 ARG A N 1
ATOM 1206 C CA . ARG A 1 160 ? 12.054 -10.493 15.349 1.00 96.75 160 ARG A CA 1
ATOM 1207 C C . ARG A 1 160 ? 12.377 -11.085 13.986 1.00 96.75 160 ARG A C 1
ATOM 1209 O O . ARG A 1 160 ? 11.961 -12.212 13.699 1.00 96.75 160 ARG A O 1
ATOM 1216 N N . PHE A 1 161 ? 13.089 -10.328 13.162 1.00 97.75 161 PHE A N 1
ATOM 1217 C CA . PHE A 1 161 ? 13.501 -10.746 11.829 1.00 97.75 161 PHE A CA 1
ATOM 1218 C C . PHE A 1 161 ? 14.972 -10.384 11.620 1.00 97.75 161 PHE A C 1
ATOM 1220 O O . PHE A 1 161 ? 15.324 -9.214 11.781 1.00 97.75 161 PHE A O 1
ATOM 1227 N N . PRO A 1 162 ? 15.830 -11.336 11.213 1.00 98.31 162 PRO A N 1
ATOM 1228 C CA . PRO A 1 162 ? 17.115 -10.998 10.623 1.00 98.31 162 PRO A CA 1
ATOM 1229 C C . PRO A 1 162 ? 16.925 -10.003 9.477 1.00 98.31 162 PRO A C 1
ATOM 1231 O O . PRO A 1 162 ? 16.114 -10.229 8.576 1.00 98.31 162 PRO A O 1
ATOM 1234 N N . GLU A 1 163 ? 17.672 -8.908 9.510 1.00 98.56 163 GLU A N 1
ATOM 1235 C CA . GLU A 1 163 ? 17.570 -7.826 8.539 1.00 98.56 163 GLU A CA 1
ATOM 1236 C C . GLU A 1 163 ? 18.880 -7.687 7.766 1.00 98.56 163 GLU A C 1
ATOM 1238 O O . GLU A 1 163 ? 19.961 -7.659 8.353 1.00 98.56 163 GLU A O 1
ATOM 1243 N N . ARG A 1 164 ? 18.787 -7.572 6.440 1.00 98.44 164 ARG A N 1
ATOM 1244 C CA . ARG A 1 164 ? 19.886 -7.136 5.582 1.00 98.44 164 ARG A CA 1
ATOM 1245 C C . ARG A 1 164 ? 19.671 -5.684 5.184 1.00 98.44 164 ARG A C 1
ATOM 1247 O O . ARG A 1 164 ? 18.746 -5.394 4.435 1.00 98.44 164 ARG A O 1
ATOM 1254 N N . VAL A 1 165 ? 20.550 -4.789 5.620 1.00 98.56 165 VAL A N 1
ATOM 1255 C CA . VAL A 1 165 ? 20.512 -3.371 5.245 1.00 98.56 165 VAL A CA 1
ATOM 1256 C C . VAL A 1 165 ? 21.515 -3.108 4.124 1.00 98.56 165 VAL A C 1
ATOM 1258 O O . VAL A 1 165 ? 22.686 -3.463 4.258 1.00 98.56 165 VAL A O 1
ATOM 1261 N N . VAL A 1 166 ? 21.065 -2.464 3.046 1.00 98.25 166 VAL A N 1
ATOM 1262 C CA . VAL A 1 166 ? 21.871 -1.975 1.916 1.00 98.25 166 VAL A CA 1
ATOM 1263 C C . VAL A 1 166 ? 21.474 -0.523 1.639 1.00 98.25 166 VAL A C 1
ATOM 1265 O O . VAL A 1 166 ? 20.633 -0.245 0.793 1.00 98.25 166 VAL A O 1
ATOM 1268 N N . ALA A 1 167 ? 22.033 0.410 2.402 1.00 97.12 167 ALA A N 1
ATOM 1269 C CA . ALA A 1 167 ? 21.729 1.827 2.270 1.00 97.12 167 ALA A CA 1
ATOM 1270 C C . ALA A 1 167 ? 22.603 2.493 1.203 1.00 97.12 167 ALA A C 1
ATOM 1272 O O . ALA A 1 167 ? 23.827 2.329 1.213 1.00 97.12 167 ALA A O 1
ATOM 1273 N N . PHE A 1 168 ? 21.972 3.270 0.326 1.00 95.00 168 PHE A N 1
ATOM 1274 C CA . PHE A 1 168 ? 22.633 4.003 -0.752 1.00 95.00 168 PHE A CA 1
ATOM 1275 C C . PHE A 1 168 ? 22.737 5.484 -0.420 1.00 95.00 168 PHE A C 1
ATOM 1277 O O . PHE A 1 168 ? 21.843 6.052 0.206 1.00 95.00 168 PHE A O 1
ATOM 1284 N N . SER A 1 169 ? 23.788 6.114 -0.923 1.00 91.94 169 SER A N 1
ATOM 1285 C CA . SER A 1 169 ? 24.012 7.546 -0.799 1.00 91.94 169 SER A CA 1
ATOM 1286 C C . SER A 1 169 ? 24.768 8.072 -2.005 1.00 91.94 169 SER A C 1
ATOM 1288 O O . SER A 1 169 ? 25.432 7.318 -2.721 1.00 91.94 169 SER A O 1
ATOM 1290 N N . ALA A 1 170 ? 24.662 9.378 -2.235 1.00 83.62 170 ALA A N 1
ATOM 1291 C CA . ALA A 1 170 ? 25.383 10.014 -3.321 1.00 83.62 170 ALA A CA 1
ATOM 1292 C C . ALA A 1 170 ? 26.868 10.082 -2.938 1.00 83.62 170 ALA A C 1
ATOM 1294 O O . ALA A 1 170 ? 27.173 10.365 -1.775 1.00 83.62 170 ALA A O 1
ATOM 1295 N N . PRO A 1 171 ? 27.795 9.841 -3.879 1.00 73.06 171 PRO A N 1
ATOM 1296 C CA . PRO A 1 171 ? 29.206 10.126 -3.652 1.00 73.06 171 PRO A CA 1
ATOM 1297 C C . PRO A 1 171 ? 29.383 11.596 -3.244 1.00 73.06 171 PRO A C 1
ATOM 1299 O O . PRO A 1 171 ? 28.687 12.461 -3.776 1.00 73.06 171 PRO A O 1
ATOM 1302 N N . ASP A 1 172 ? 30.286 11.869 -2.299 1.00 65.69 172 ASP A N 1
ATOM 1303 C CA . ASP A 1 172 ? 30.472 13.165 -1.626 1.00 65.69 172 ASP A CA 1
ATOM 1304 C C . ASP A 1 172 ? 30.221 14.402 -2.516 1.00 65.69 172 ASP A C 1
ATOM 1306 O O . ASP A 1 172 ? 31.091 14.857 -3.256 1.00 65.69 172 ASP A O 1
ATOM 1310 N N . GLY A 1 173 ? 29.021 14.983 -2.399 1.00 57.69 173 GLY A N 1
ATOM 1311 C CA . GLY A 1 173 ? 28.656 16.259 -3.025 1.00 57.69 173 GLY A CA 1
ATOM 1312 C C . GLY A 1 173 ? 28.416 16.239 -4.540 1.00 57.69 173 GLY A C 1
ATOM 1313 O O . GLY A 1 173 ? 28.218 17.313 -5.106 1.00 57.69 173 GLY A O 1
ATOM 1314 N N . ALA A 1 174 ? 28.409 15.073 -5.191 1.00 57.62 174 ALA A N 1
ATOM 1315 C CA . ALA A 1 174 ? 28.153 14.945 -6.625 1.00 57.62 174 ALA A CA 1
ATOM 1316 C C . ALA A 1 174 ? 26.746 14.402 -6.921 1.00 57.62 174 ALA A C 1
ATOM 1318 O O . ALA A 1 174 ? 26.214 13.561 -6.195 1.00 57.62 174 ALA A O 1
ATOM 1319 N N . GLU A 1 175 ? 26.160 14.838 -8.039 1.00 66.06 175 GLU A N 1
ATOM 1320 C CA . GLU A 1 175 ? 25.057 14.109 -8.667 1.00 66.06 175 GLU A CA 1
ATOM 1321 C C . GLU A 1 175 ? 25.580 12.738 -9.118 1.00 66.06 175 GLU A C 1
ATOM 1323 O O . GLU A 1 175 ? 26.567 12.649 -9.849 1.00 66.06 175 GLU A O 1
ATOM 1328 N N . GLY A 1 176 ? 24.963 11.647 -8.660 1.00 80.62 176 GLY A N 1
ATOM 1329 C CA . GLY A 1 176 ? 25.408 10.310 -9.047 1.00 80.62 176 GLY A CA 1
ATOM 1330 C C . GLY A 1 176 ? 24.943 9.181 -8.133 1.00 80.62 176 GLY A C 1
ATOM 1331 O O . GLY A 1 176 ? 24.137 9.367 -7.218 1.00 80.62 176 GLY A O 1
ATOM 1332 N N . ARG A 1 177 ? 25.468 7.987 -8.420 1.00 90.31 177 ARG A N 1
ATOM 1333 C CA . ARG A 1 177 ? 25.273 6.744 -7.663 1.00 90.31 177 ARG A CA 1
ATOM 1334 C C . ARG A 1 177 ? 26.614 6.036 -7.498 1.00 90.31 177 ARG A C 1
ATOM 1336 O O . ARG A 1 177 ? 27.459 6.115 -8.389 1.00 90.31 177 ARG A O 1
ATOM 1343 N N . ASP A 1 178 ? 26.782 5.301 -6.408 1.00 93.12 178 ASP A N 1
ATOM 1344 C CA . ASP A 1 178 ? 27.932 4.415 -6.222 1.00 93.12 178 ASP A CA 1
ATOM 1345 C C . ASP A 1 178 ? 27.654 3.047 -6.872 1.00 93.12 178 ASP A C 1
ATOM 1347 O O . ASP A 1 178 ? 27.170 2.113 -6.228 1.00 93.12 178 ASP A O 1
ATOM 1351 N N . GLN A 1 179 ? 27.912 2.941 -8.181 1.00 94.31 179 GLN A N 1
ATOM 1352 C CA . GLN A 1 179 ? 27.648 1.708 -8.936 1.00 94.31 179 GLN A CA 1
ATOM 1353 C C . GLN A 1 179 ? 28.473 0.525 -8.413 1.00 94.31 179 GLN A C 1
ATOM 1355 O O . GLN A 1 179 ? 27.959 -0.589 -8.335 1.00 94.31 179 GLN A O 1
ATOM 1360 N N . THR A 1 180 ? 29.721 0.765 -8.000 1.00 95.38 180 THR A N 1
ATOM 1361 C CA . THR A 1 180 ? 30.591 -0.267 -7.420 1.00 95.38 180 THR A CA 1
ATOM 1362 C C . THR A 1 180 ? 29.958 -0.860 -6.163 1.00 95.38 180 THR A C 1
ATOM 1364 O O . THR A 1 180 ? 29.914 -2.081 -5.999 1.00 95.38 180 THR A O 1
ATOM 1367 N N . PHE A 1 181 ? 29.414 -0.012 -5.285 1.00 96.31 181 PHE A N 1
ATOM 1368 C CA . PHE A 1 181 ? 28.697 -0.467 -4.100 1.00 96.31 181 PHE A CA 1
ATOM 1369 C C . PHE A 1 181 ? 27.410 -1.226 -4.449 1.00 96.31 181 PHE A C 1
ATOM 1371 O O . PHE A 1 181 ? 27.149 -2.272 -3.844 1.00 96.31 181 PHE A O 1
ATOM 1378 N N . ILE A 1 182 ? 26.624 -0.730 -5.414 1.00 97.00 182 ILE A N 1
ATOM 1379 C CA . ILE A 1 182 ? 25.388 -1.379 -5.883 1.00 97.00 182 ILE A CA 1
ATOM 1380 C C . ILE A 1 182 ? 25.692 -2.789 -6.400 1.00 97.00 182 ILE A C 1
ATOM 1382 O O . ILE A 1 182 ? 25.103 -3.754 -5.909 1.00 97.00 182 ILE A O 1
ATOM 1386 N N . ASP A 1 183 ? 26.648 -2.927 -7.321 1.00 96.94 183 ASP A N 1
ATOM 1387 C CA . ASP A 1 183 ? 27.019 -4.211 -7.920 1.00 96.94 183 ASP A CA 1
ATOM 1388 C C . ASP A 1 183 ? 27.513 -5.213 -6.860 1.00 96.94 183 ASP A C 1
ATOM 1390 O O . ASP A 1 183 ? 27.189 -6.403 -6.924 1.00 96.94 183 ASP A O 1
ATOM 1394 N N . ALA A 1 184 ? 28.246 -4.732 -5.849 1.00 97.69 184 ALA A N 1
ATOM 1395 C CA . ALA A 1 184 ? 28.771 -5.564 -4.771 1.00 97.69 184 ALA A CA 1
ATOM 1396 C C . ALA A 1 184 ? 27.704 -6.007 -3.753 1.00 97.69 184 ALA A C 1
ATOM 1398 O O . ALA A 1 184 ? 27.795 -7.113 -3.216 1.00 97.69 184 ALA A O 1
ATOM 1399 N N . ASN A 1 185 ? 26.701 -5.170 -3.458 1.00 98.25 185 ASN A N 1
ATOM 1400 C CA . ASN A 1 185 ? 25.839 -5.371 -2.286 1.00 98.25 185 ASN A CA 1
ATOM 1401 C C . ASN A 1 185 ? 24.367 -5.631 -2.600 1.00 98.25 185 ASN A C 1
ATOM 1403 O O . ASN A 1 185 ? 23.704 -6.291 -1.797 1.00 98.25 185 ASN A O 1
ATOM 1407 N N . LEU A 1 186 ? 23.834 -5.180 -3.737 1.00 98.00 186 LEU A N 1
ATOM 1408 C CA . LEU A 1 186 ? 22.400 -5.289 -4.024 1.00 98.00 186 LEU A CA 1
ATOM 1409 C C . LEU A 1 186 ? 21.926 -6.755 -4.058 1.00 98.00 186 LEU A C 1
ATOM 1411 O O . LEU A 1 186 ? 20.856 -7.082 -3.548 1.00 98.00 186 LEU A O 1
ATOM 1415 N N . ARG A 1 187 ? 22.773 -7.669 -4.552 1.00 97.94 187 ARG A N 1
ATOM 1416 C CA . ARG A 1 187 ? 22.510 -9.122 -4.565 1.00 97.94 187 ARG A CA 1
ATOM 1417 C C . ARG A 1 187 ? 22.307 -9.726 -3.177 1.00 97.94 187 ARG A C 1
ATOM 1419 O O . ARG A 1 187 ? 21.686 -10.778 -3.068 1.00 97.94 187 ARG A O 1
ATOM 1426 N N . SER A 1 188 ? 22.790 -9.076 -2.116 1.00 97.94 188 SER A N 1
ATOM 1427 C CA . SER A 1 188 ? 22.613 -9.566 -0.743 1.00 97.94 188 SER A CA 1
ATOM 1428 C C . SER A 1 188 ? 21.162 -9.505 -0.248 1.00 97.94 188 SER A C 1
ATOM 1430 O O . SER A 1 188 ? 20.848 -10.126 0.765 1.00 97.94 188 SER A O 1
ATOM 1432 N N . LEU A 1 189 ? 20.275 -8.812 -0.974 1.00 98.25 189 LEU A N 1
ATOM 1433 C CA . LEU A 1 189 ? 18.832 -8.815 -0.724 1.00 98.25 189 LEU A CA 1
ATOM 1434 C C . LEU A 1 189 ? 18.145 -10.113 -1.185 1.00 98.25 189 LEU A C 1
ATOM 1436 O O . LEU A 1 189 ? 17.011 -10.374 -0.782 1.00 98.25 189 LEU A O 1
ATOM 1440 N N . ALA A 1 190 ? 18.816 -10.943 -1.992 1.00 96.94 190 ALA A N 1
ATOM 1441 C CA . ALA A 1 190 ? 18.274 -12.225 -2.427 1.00 96.94 190 ALA A CA 1
ATOM 1442 C C . ALA A 1 190 ? 17.947 -13.135 -1.229 1.00 96.94 190 ALA A C 1
ATOM 1444 O O . ALA A 1 190 ? 18.690 -13.207 -0.245 1.00 96.94 190 ALA A O 1
ATOM 1445 N N . GLY A 1 191 ? 16.816 -13.837 -1.314 1.00 95.44 191 GLY A N 1
ATOM 1446 C CA . GLY A 1 191 ? 16.321 -14.711 -0.247 1.00 95.44 191 GLY A CA 1
ATOM 1447 C C . GLY A 1 191 ? 15.652 -13.986 0.928 1.00 95.44 191 GLY A C 1
ATOM 1448 O O . GLY A 1 191 ? 15.253 -14.647 1.888 1.00 95.44 191 GLY A O 1
ATOM 1449 N N . CYS A 1 192 ? 15.497 -12.658 0.881 1.00 98.38 192 CYS A N 1
ATOM 1450 C CA . CYS A 1 192 ? 14.593 -11.961 1.796 1.00 98.38 192 CYS A CA 1
ATOM 1451 C C . CYS A 1 192 ? 13.134 -12.309 1.459 1.00 98.38 192 CYS A C 1
ATOM 1453 O O . CYS A 1 192 ? 12.773 -12.456 0.296 1.00 98.38 192 CYS A O 1
ATOM 1455 N N . GLY A 1 193 ? 12.287 -12.446 2.479 1.00 98.00 193 GLY A N 1
ATOM 1456 C CA . GLY A 1 193 ? 10.850 -12.670 2.308 1.00 98.00 193 GLY A CA 1
ATOM 1457 C C . GLY A 1 193 ? 10.058 -11.378 2.120 1.00 98.00 193 GLY A C 1
ATOM 1458 O O . GLY A 1 193 ? 8.978 -11.378 1.538 1.00 98.00 193 GLY A O 1
ATOM 1459 N N . THR A 1 194 ? 10.591 -10.252 2.589 1.00 98.50 194 THR A N 1
ATOM 1460 C CA . THR A 1 194 ? 10.051 -8.916 2.312 1.00 98.50 194 THR A CA 1
ATOM 1461 C C . THR A 1 194 ? 11.197 -7.921 2.229 1.00 98.50 194 THR A C 1
ATOM 1463 O O . THR A 1 194 ? 12.180 -8.049 2.962 1.00 98.50 194 THR A O 1
ATOM 1466 N N . ILE A 1 195 ? 11.089 -6.948 1.330 1.00 98.69 195 ILE A N 1
ATOM 1467 C CA . ILE A 1 195 ? 12.083 -5.892 1.145 1.00 98.69 195 ILE A CA 1
ATOM 1468 C C . ILE A 1 195 ? 11.399 -4.533 1.267 1.00 98.69 195 ILE A C 1
ATOM 1470 O O . ILE A 1 195 ? 10.361 -4.313 0.652 1.00 98.69 195 ILE A O 1
ATOM 1474 N N . TYR A 1 196 ? 11.989 -3.620 2.030 1.00 98.38 196 TYR A N 1
ATOM 1475 C CA . TYR A 1 196 ? 11.570 -2.228 2.133 1.00 98.38 196 TYR A CA 1
ATOM 1476 C C . TYR A 1 196 ? 12.644 -1.325 1.521 1.00 98.38 196 TYR A C 1
ATOM 1478 O O . TYR A 1 196 ? 13.779 -1.289 1.990 1.00 98.38 196 TYR A O 1
ATOM 1486 N N . MET A 1 197 ? 12.328 -0.601 0.453 1.00 97.38 197 MET A N 1
ATOM 1487 C CA . MET A 1 197 ? 13.299 0.237 -0.253 1.00 97.38 197 MET A CA 1
ATOM 1488 C C . MET A 1 197 ? 12.695 1.563 -0.694 1.00 97.38 197 MET A C 1
ATOM 1490 O O . MET A 1 197 ? 11.479 1.711 -0.743 1.00 97.38 197 MET A O 1
ATOM 1494 N N . GLY A 1 198 ? 13.533 2.543 -1.014 1.00 94.50 198 GLY A N 1
ATOM 1495 C CA . GLY A 1 198 ? 13.041 3.786 -1.597 1.00 94.50 198 GLY A CA 1
ATOM 1496 C C . GLY A 1 198 ? 13.946 4.986 -1.371 1.00 94.50 198 GLY A C 1
ATOM 1497 O O . GLY A 1 198 ? 15.022 4.894 -0.787 1.00 94.50 198 GLY A O 1
ATOM 1498 N N . GLY A 1 199 ? 13.482 6.130 -1.855 1.00 93.38 199 GLY A N 1
ATOM 1499 C CA . GLY A 1 199 ? 14.221 7.382 -1.954 1.00 93.38 199 GLY A CA 1
ATOM 1500 C C . GLY A 1 199 ? 13.447 8.355 -2.837 1.00 93.38 199 GLY A C 1
ATOM 1501 O O . GLY A 1 199 ? 12.218 8.285 -2.908 1.00 93.38 199 GLY A O 1
ATOM 1502 N N . HIS A 1 200 ? 14.154 9.217 -3.562 1.00 93.31 200 HIS A N 1
ATOM 1503 C CA . HIS A 1 200 ? 13.572 9.851 -4.746 1.00 93.31 200 HIS A CA 1
ATOM 1504 C C . HIS A 1 200 ? 13.464 8.819 -5.872 1.00 93.31 200 HIS A C 1
ATOM 1506 O O . HIS A 1 200 ? 14.266 7.889 -5.929 1.00 93.31 200 HIS A O 1
ATOM 1512 N N . GLY A 1 201 ? 12.445 8.928 -6.720 1.00 94.88 201 GLY A N 1
ATOM 1513 C CA . GLY A 1 201 ? 12.142 7.897 -7.706 1.00 94.88 201 GLY A CA 1
ATOM 1514 C C . GLY A 1 201 ? 11.707 8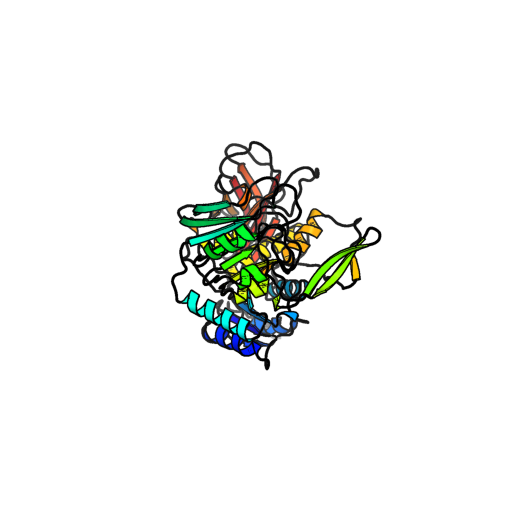.467 -9.040 1.00 94.88 201 GLY A C 1
ATOM 1515 O O . GLY A 1 201 ? 11.044 9.502 -9.098 1.00 94.88 201 GLY A O 1
ATOM 1516 N N . MET A 1 202 ? 12.089 7.743 -10.082 1.00 96.44 202 MET A N 1
ATOM 1517 C CA . MET A 1 202 ? 11.657 7.900 -11.465 1.00 96.44 202 MET A CA 1
ATOM 1518 C C . MET A 1 202 ? 11.169 6.531 -11.960 1.00 96.44 202 MET A C 1
ATOM 1520 O O . MET A 1 202 ? 11.513 5.509 -11.356 1.00 96.44 202 MET A O 1
ATOM 1524 N N . PRO A 1 203 ? 10.433 6.451 -13.081 1.00 98.12 203 PRO A N 1
ATOM 1525 C CA . PRO A 1 203 ? 9.969 5.166 -13.609 1.00 98.12 203 PRO A CA 1
ATOM 1526 C C . PRO A 1 203 ? 11.068 4.115 -13.842 1.00 98.12 203 PRO A C 1
ATOM 1528 O O . PRO A 1 203 ? 10.760 2.930 -13.880 1.00 98.12 203 PRO A O 1
ATOM 1531 N N . TRP A 1 204 ? 12.337 4.517 -13.981 1.00 98.25 204 TRP A N 1
ATOM 1532 C CA . TRP A 1 204 ? 13.485 3.636 -14.239 1.00 98.25 204 TRP A CA 1
ATOM 1533 C C . TRP A 1 204 ? 14.460 3.466 -13.064 1.00 98.25 204 TRP A C 1
ATOM 1535 O O . TRP A 1 204 ? 15.404 2.681 -13.177 1.00 98.25 204 TRP A O 1
ATOM 1545 N N . GLU A 1 205 ? 14.296 4.186 -11.949 1.00 97.56 205 GLU A N 1
ATOM 1546 C CA . GLU A 1 205 ? 15.263 4.140 -10.843 1.00 97.56 205 GLU A CA 1
ATOM 1547 C C . GLU A 1 205 ? 14.737 4.665 -9.508 1.00 97.56 205 GLU A C 1
ATOM 1549 O O . GLU A 1 205 ? 13.834 5.497 -9.447 1.00 97.56 205 GLU A O 1
ATOM 1554 N N . VAL A 1 206 ? 15.402 4.241 -8.434 1.00 96.81 206 VAL A N 1
ATOM 1555 C CA . VAL A 1 206 ? 15.464 5.011 -7.192 1.00 96.81 206 VAL A CA 1
ATOM 1556 C C . VAL A 1 206 ? 16.722 5.876 -7.285 1.00 96.81 206 VAL A C 1
ATOM 1558 O O . VAL A 1 206 ? 17.829 5.342 -7.357 1.00 96.81 206 VAL A O 1
ATOM 1561 N N . SER A 1 207 ? 16.569 7.201 -7.336 1.00 93.19 207 SER A N 1
ATOM 1562 C CA . SER A 1 207 ? 17.674 8.148 -7.528 1.00 93.19 207 SER A CA 1
ATOM 1563 C C . SER A 1 207 ? 18.783 7.889 -6.516 1.00 93.19 207 SER A C 1
ATOM 1565 O O . SER A 1 207 ? 18.498 7.647 -5.344 1.00 93.19 207 SER A O 1
ATOM 1567 N N . THR A 1 208 ? 20.038 7.910 -6.974 1.00 91.88 208 THR A N 1
ATOM 1568 C CA . THR A 1 208 ? 21.238 7.577 -6.179 1.00 91.88 208 THR A CA 1
ATOM 1569 C C . THR A 1 208 ? 21.353 6.105 -5.733 1.00 91.88 208 THR A C 1
ATOM 1571 O O . THR A 1 208 ? 22.449 5.653 -5.405 1.00 91.88 208 THR A O 1
ATOM 1574 N N . GLY A 1 209 ? 20.270 5.329 -5.788 1.00 94.94 209 GLY A N 1
ATOM 1575 C CA . GLY A 1 209 ? 20.255 3.885 -5.576 1.00 94.94 209 GLY A CA 1
ATOM 1576 C C . GLY A 1 209 ? 20.201 3.085 -6.882 1.00 94.94 209 GLY A C 1
ATOM 1577 O O . GLY A 1 209 ? 20.809 3.442 -7.897 1.00 94.94 209 GLY A O 1
ATOM 1578 N N . ALA A 1 210 ? 19.472 1.968 -6.830 1.00 96.81 210 ALA A N 1
ATOM 1579 C CA . ALA A 1 210 ? 19.350 1.012 -7.927 1.00 96.81 210 ALA A CA 1
ATOM 1580 C C . ALA A 1 210 ? 18.519 1.546 -9.111 1.00 96.81 210 ALA A C 1
ATOM 1582 O O . ALA A 1 210 ? 17.486 2.200 -8.933 1.00 96.81 210 ALA A O 1
ATOM 1583 N N . ARG A 1 211 ? 18.936 1.189 -10.328 1.00 97.94 211 ARG A N 1
ATOM 1584 C CA . ARG A 1 211 ? 18.158 1.266 -11.575 1.00 97.94 211 ARG A CA 1
ATOM 1585 C C . ARG A 1 211 ? 17.394 -0.020 -11.852 1.00 97.94 211 ARG A C 1
ATOM 1587 O O . ARG A 1 211 ? 17.705 -1.081 -11.314 1.00 97.94 211 ARG A O 1
ATOM 1594 N N . ALA A 1 212 ? 16.459 0.067 -12.793 1.00 98.38 212 ALA A N 1
ATOM 1595 C CA . ALA A 1 212 ? 15.793 -1.079 -13.399 1.00 98.38 212 ALA A CA 1
ATOM 1596 C C . ALA A 1 212 ? 16.789 -2.167 -13.854 1.00 98.38 212 ALA A C 1
ATOM 1598 O O . ALA A 1 212 ? 16.591 -3.343 -13.561 1.00 98.38 212 ALA A O 1
ATOM 1599 N N . GLU A 1 213 ? 17.908 -1.780 -14.479 1.00 98.06 213 GLU A N 1
ATOM 1600 C CA . GLU A 1 213 ? 18.958 -2.710 -14.927 1.00 98.06 213 GLU A CA 1
ATOM 1601 C C . GLU A 1 213 ? 19.724 -3.384 -13.776 1.00 98.06 213 GLU A C 1
ATOM 1603 O O . GLU A 1 213 ? 20.164 -4.525 -13.908 1.00 98.06 213 GLU A O 1
ATOM 1608 N N . ASP A 1 214 ? 19.859 -2.727 -12.623 1.00 98.31 214 ASP A N 1
ATOM 1609 C CA . ASP A 1 214 ? 20.461 -3.331 -11.431 1.00 98.31 214 ASP A CA 1
ATOM 1610 C C . ASP A 1 214 ? 19.519 -4.370 -10.825 1.00 98.31 214 ASP A C 1
ATOM 1612 O O . ASP A 1 214 ? 19.929 -5.492 -10.522 1.00 98.31 214 ASP A O 1
ATOM 1616 N N . ILE A 1 215 ? 18.237 -4.012 -10.705 1.00 98.50 215 ILE A N 1
ATOM 1617 C CA . ILE A 1 215 ? 17.193 -4.898 -10.191 1.00 98.50 215 ILE A CA 1
ATOM 1618 C C . ILE A 1 215 ? 17.031 -6.119 -11.093 1.00 98.50 215 ILE A C 1
ATOM 1620 O O . ILE A 1 215 ? 16.998 -7.237 -10.589 1.00 98.50 215 ILE A O 1
ATOM 1624 N N . ALA A 1 216 ? 17.016 -5.950 -12.415 1.00 97.44 216 ALA A N 1
ATOM 1625 C CA . ALA A 1 216 ? 16.886 -7.057 -13.365 1.00 97.44 216 ALA A CA 1
ATOM 1626 C C . ALA A 1 216 ? 18.012 -8.111 -13.252 1.00 97.44 216 ALA A C 1
ATOM 1628 O O . ALA A 1 216 ? 17.861 -9.226 -13.745 1.00 97.44 216 ALA A O 1
ATOM 1629 N N . ARG A 1 217 ? 19.141 -7.775 -12.606 1.00 97.31 217 ARG A N 1
ATOM 1630 C CA . ARG A 1 217 ? 20.312 -8.653 -12.427 1.00 97.31 217 ARG A CA 1
ATOM 1631 C C . ARG A 1 217 ? 20.320 -9.425 -11.102 1.00 97.31 217 ARG A C 1
ATOM 1633 O O . ARG A 1 217 ? 21.285 -10.150 -10.843 1.00 97.31 217 ARG A O 1
ATOM 1640 N N . ILE A 1 218 ? 19.302 -9.276 -10.251 1.00 97.62 218 ILE A N 1
ATOM 1641 C CA . ILE A 1 218 ? 19.205 -9.982 -8.962 1.00 97.62 218 ILE A CA 1
ATOM 1642 C C . ILE A 1 218 ? 17.970 -10.887 -8.915 1.00 97.62 218 ILE A C 1
ATOM 1644 O O . ILE A 1 218 ? 17.005 -10.676 -9.638 1.00 97.62 218 ILE A O 1
ATOM 1648 N N . ASN A 1 219 ? 17.995 -11.884 -8.029 1.00 97.94 219 ASN A N 1
ATOM 1649 C CA . ASN A 1 219 ? 16.839 -12.731 -7.746 1.00 97.94 219 ASN A CA 1
ATOM 1650 C C . ASN A 1 219 ? 16.124 -12.227 -6.487 1.00 97.94 219 ASN A C 1
ATOM 1652 O O . ASN A 1 219 ? 16.652 -12.349 -5.380 1.00 97.94 219 ASN A O 1
ATOM 1656 N N . LEU A 1 220 ? 14.930 -11.674 -6.668 1.00 98.31 220 LEU A N 1
ATOM 1657 C CA . LEU A 1 220 ? 14.069 -11.179 -5.602 1.00 98.31 220 LEU A CA 1
ATOM 1658 C C . LEU A 1 220 ? 13.102 -12.236 -5.072 1.00 98.31 220 LEU A C 1
ATOM 1660 O O . LEU A 1 220 ? 12.405 -11.954 -4.108 1.00 98.31 220 LEU A O 1
ATOM 1664 N N . PHE A 1 221 ? 13.045 -13.444 -5.633 1.00 97.81 221 PHE A N 1
ATOM 1665 C CA . PHE A 1 221 ? 12.147 -14.478 -5.123 1.00 97.81 221 PHE A CA 1
ATOM 1666 C C . PHE A 1 221 ? 12.529 -14.923 -3.691 1.00 97.81 221 PHE A C 1
ATOM 1668 O O . PHE A 1 221 ? 13.708 -15.203 -3.446 1.00 97.81 221 PHE A O 1
ATOM 1675 N N . PRO A 1 222 ? 11.569 -15.079 -2.750 1.00 97.44 222 PRO A N 1
ATOM 1676 C CA . PRO A 1 222 ? 10.117 -14.892 -2.880 1.00 97.44 222 PRO A CA 1
ATOM 1677 C C . PRO A 1 222 ? 9.610 -13.557 -2.295 1.00 97.44 222 PRO A C 1
ATOM 1679 O O . PRO A 1 222 ? 8.511 -13.518 -1.748 1.00 97.44 222 PRO A O 1
ATOM 1682 N N . ALA A 1 223 ? 10.399 -12.486 -2.334 1.00 98.44 223 ALA A N 1
ATOM 1683 C CA . ALA A 1 223 ? 10.114 -11.244 -1.628 1.00 98.44 223 ALA A CA 1
ATOM 1684 C C . ALA A 1 223 ? 8.827 -10.552 -2.094 1.00 98.44 223 ALA A C 1
ATOM 1686 O O . ALA A 1 223 ? 8.582 -10.408 -3.295 1.00 98.44 223 ALA A O 1
ATOM 1687 N N . VAL A 1 224 ? 8.080 -10.013 -1.129 1.00 98.75 224 VAL A N 1
ATOM 1688 C CA . VAL A 1 224 ? 7.203 -8.860 -1.367 1.00 98.75 224 VAL A CA 1
ATOM 1689 C C . VAL A 1 224 ? 8.024 -7.586 -1.184 1.00 98.75 224 VAL A C 1
ATOM 1691 O O . VAL A 1 224 ? 8.667 -7.400 -0.152 1.00 98.75 224 VAL A O 1
ATOM 1694 N N . VAL A 1 225 ? 8.035 -6.709 -2.180 1.00 98.75 225 VAL A N 1
ATOM 1695 C CA . VAL A 1 225 ? 8.842 -5.484 -2.168 1.00 98.75 225 VAL A CA 1
ATOM 1696 C C . VAL A 1 225 ? 7.941 -4.272 -1.942 1.00 98.75 225 VAL A C 1
ATOM 1698 O O . VAL A 1 225 ? 6.991 -4.054 -2.682 1.00 98.75 225 VAL A O 1
ATOM 1701 N N . PHE A 1 226 ? 8.251 -3.453 -0.945 1.00 98.56 226 PHE A N 1
ATOM 1702 C CA . PHE A 1 226 ? 7.615 -2.161 -0.700 1.00 98.56 226 PHE A CA 1
ATOM 1703 C C . PHE A 1 226 ? 8.583 -1.062 -1.120 1.00 98.56 226 PHE A C 1
ATOM 1705 O O . PHE A 1 226 ? 9.663 -0.939 -0.539 1.00 98.56 226 PHE A O 1
ATOM 1712 N N . ASN A 1 227 ? 8.203 -0.266 -2.119 1.00 97.88 227 ASN A N 1
ATOM 1713 C CA . ASN A 1 227 ? 9.001 0.847 -2.611 1.00 97.88 227 ASN A CA 1
ATOM 1714 C C . ASN A 1 227 ? 8.319 2.196 -2.367 1.00 97.88 227 ASN A C 1
ATOM 1716 O O . ASN A 1 227 ? 7.289 2.513 -2.962 1.00 97.88 227 ASN A O 1
ATOM 1720 N N . TYR A 1 228 ? 8.908 3.010 -1.490 1.00 95.62 228 TYR A N 1
ATOM 1721 C CA . TYR A 1 228 ? 8.371 4.329 -1.138 1.00 95.62 228 TYR A CA 1
ATOM 1722 C C . TYR A 1 228 ? 8.861 5.466 -2.053 1.00 95.62 228 TYR A C 1
ATOM 1724 O O . TYR A 1 228 ? 8.635 6.638 -1.739 1.00 95.62 228 TYR A O 1
ATOM 1732 N N . ALA A 1 229 ? 9.527 5.158 -3.167 1.00 95.69 229 ALA A N 1
ATOM 1733 C CA . ALA A 1 229 ? 9.972 6.148 -4.141 1.00 95.69 229 ALA A CA 1
ATOM 1734 C C . ALA A 1 229 ? 8.879 6.488 -5.174 1.00 95.69 229 ALA A C 1
ATOM 1736 O O . ALA A 1 229 ? 8.169 5.604 -5.661 1.00 95.69 229 ALA A O 1
ATOM 1737 N N . CYS A 1 230 ? 8.765 7.773 -5.530 1.00 95.62 230 CYS A N 1
ATOM 1738 C CA . CYS A 1 230 ? 7.810 8.276 -6.528 1.00 95.62 230 CYS A CA 1
ATOM 1739 C C . CYS A 1 230 ? 7.951 7.548 -7.873 1.00 95.62 230 CYS A C 1
ATOM 1741 O O . CYS A 1 230 ? 9.058 7.183 -8.253 1.00 95.62 230 CYS A O 1
ATOM 1743 N N . HIS A 1 231 ? 6.848 7.355 -8.600 1.00 96.94 231 HIS A N 1
ATOM 1744 C CA . HIS A 1 231 ? 6.811 6.787 -9.961 1.00 96.94 231 HIS A CA 1
ATOM 1745 C C . HIS A 1 231 ? 7.428 5.390 -10.167 1.00 96.94 231 HIS A C 1
ATOM 1747 O O . HIS A 1 231 ? 7.336 4.838 -11.259 1.00 96.94 231 HIS A O 1
ATOM 1753 N N . THR A 1 232 ? 8.011 4.760 -9.149 1.00 98.25 232 THR A N 1
ATOM 1754 C CA . THR A 1 232 ? 8.631 3.432 -9.282 1.00 98.25 232 THR A CA 1
ATOM 1755 C C . THR A 1 232 ? 7.616 2.303 -9.448 1.00 98.25 232 THR A C 1
ATOM 1757 O O . THR A 1 232 ? 8.011 1.162 -9.678 1.00 98.25 232 THR A O 1
ATOM 1760 N N . GLY A 1 233 ? 6.320 2.602 -9.329 1.00 98.25 233 GLY A N 1
ATOM 1761 C CA . GLY A 1 233 ? 5.214 1.710 -9.659 1.00 98.25 233 GLY A CA 1
ATOM 1762 C C . GLY A 1 233 ? 4.754 1.797 -11.113 1.00 98.25 233 GLY A C 1
ATOM 1763 O O . GLY A 1 233 ? 3.847 1.060 -11.473 1.00 98.25 233 GLY A O 1
ATOM 1764 N N . VAL A 1 234 ? 5.324 2.672 -11.947 1.00 98.44 234 VAL A N 1
ATOM 1765 C CA . VAL A 1 234 ? 4.940 2.832 -13.361 1.00 98.44 234 VAL A CA 1
ATOM 1766 C C . VAL A 1 234 ? 5.305 1.590 -14.174 1.00 98.44 234 VAL A C 1
ATOM 1768 O O . VAL A 1 234 ? 6.466 1.180 -14.191 1.00 98.44 234 VAL A O 1
ATOM 1771 N N . ALA A 1 235 ? 4.335 1.039 -14.907 1.00 98.25 235 ALA A N 1
ATOM 1772 C CA . ALA A 1 235 ? 4.581 -0.034 -15.866 1.00 98.25 235 ALA A CA 1
ATOM 1773 C C . ALA A 1 235 ? 5.156 0.511 -17.187 1.00 98.25 235 ALA A C 1
ATOM 1775 O O . ALA A 1 235 ? 6.282 0.174 -17.538 1.00 98.25 235 ALA A O 1
ATOM 1776 N N . VAL A 1 236 ? 4.417 1.384 -17.882 1.00 98.31 236 VAL A N 1
ATOM 1777 C CA . VAL A 1 236 ? 4.830 1.982 -19.172 1.00 98.31 236 VAL A CA 1
ATOM 1778 C C . VAL A 1 236 ? 4.502 3.464 -19.220 1.00 98.31 236 VAL A C 1
ATOM 1780 O O . VAL A 1 236 ? 5.385 4.298 -19.408 1.00 98.31 236 VAL A O 1
ATOM 1783 N N . ARG A 1 237 ? 3.229 3.809 -19.040 1.00 97.00 237 ARG A N 1
ATOM 1784 C CA . ARG A 1 237 ? 2.752 5.176 -19.201 1.00 97.00 237 ARG A CA 1
ATOM 1785 C C . ARG A 1 237 ? 2.723 5.889 -17.856 1.00 97.00 237 ARG A C 1
ATOM 1787 O O . ARG A 1 237 ? 2.192 5.373 -16.874 1.00 97.00 237 ARG A O 1
ATOM 1794 N N . TRP A 1 238 ? 3.278 7.093 -17.802 1.00 95.56 238 TRP A N 1
ATOM 1795 C CA . TRP A 1 238 ? 3.328 7.888 -16.580 1.00 95.56 238 TRP A CA 1
ATOM 1796 C C . TRP A 1 238 ? 3.045 9.354 -16.835 1.00 95.56 238 TRP A C 1
ATOM 1798 O O . TRP A 1 238 ? 3.110 9.843 -17.961 1.00 95.56 238 TRP A O 1
ATOM 1808 N N . LEU A 1 239 ? 2.688 10.036 -15.753 1.00 92.19 239 LEU A N 1
ATOM 1809 C CA . LEU A 1 239 ? 2.464 11.464 -15.763 1.00 92.19 239 LEU A CA 1
ATOM 1810 C C . LEU A 1 239 ? 3.776 12.195 -15.491 1.00 92.19 239 LEU A C 1
ATOM 1812 O O . LEU A 1 239 ? 4.278 12.152 -14.368 1.00 92.19 239 LEU A O 1
ATOM 1816 N N . GLU A 1 240 ? 4.273 12.894 -16.501 1.00 91.69 240 GLU A N 1
ATOM 1817 C CA . GLU A 1 240 ? 5.350 13.861 -16.375 1.00 91.69 240 GLU A CA 1
ATOM 1818 C C . GLU A 1 240 ? 4.748 15.252 -16.140 1.00 91.69 240 GLU A C 1
ATOM 1820 O O . GLU A 1 240 ? 3.958 15.759 -16.940 1.00 91.69 240 GLU A O 1
ATOM 1825 N N . GLU A 1 241 ? 5.101 15.877 -15.020 1.00 88.12 241 GLU A N 1
ATOM 1826 C CA . GLU A 1 241 ? 4.707 17.253 -14.725 1.00 88.12 241 GLU A CA 1
ATOM 1827 C C . GLU A 1 241 ? 5.879 18.180 -15.045 1.00 88.12 241 GLU A C 1
ATOM 1829 O O . GLU A 1 241 ? 6.935 18.128 -14.416 1.00 88.12 241 GLU A O 1
ATOM 1834 N N . THR A 1 242 ? 5.689 19.042 -16.042 1.00 87.56 242 THR A N 1
ATOM 1835 C CA . THR A 1 242 ? 6.676 20.052 -16.443 1.00 87.56 242 THR A CA 1
ATOM 1836 C C . THR A 1 242 ? 6.230 21.429 -15.978 1.00 87.56 242 THR A C 1
ATOM 1838 O O . THR A 1 242 ? 5.035 21.710 -15.906 1.00 87.56 242 THR A O 1
ATOM 1841 N N . PHE A 1 243 ? 7.181 22.301 -15.645 1.00 85.00 243 PHE A N 1
ATOM 1842 C CA . PHE A 1 243 ? 6.877 23.687 -15.304 1.00 85.00 243 PHE A CA 1
ATOM 1843 C C . PHE A 1 243 ? 7.013 24.562 -16.554 1.00 85.00 243 PHE A C 1
ATOM 1845 O O . PHE A 1 243 ? 8.113 24.720 -17.082 1.00 85.00 243 PHE A O 1
ATOM 1852 N N . ASP A 1 244 ? 5.900 25.119 -17.027 1.00 83.44 244 ASP A N 1
ATOM 1853 C CA . ASP A 1 244 ? 5.825 25.932 -18.242 1.00 83.44 244 ASP A CA 1
ATOM 1854 C C . ASP A 1 244 ? 5.059 27.230 -17.949 1.00 83.44 244 ASP A C 1
ATOM 1856 O O . ASP A 1 244 ? 3.893 27.214 -17.553 1.00 83.44 244 ASP A O 1
ATOM 1860 N N . ASN A 1 245 ? 5.728 28.373 -18.129 1.00 84.19 245 ASN A N 1
ATOM 1861 C CA . ASN A 1 245 ? 5.146 29.713 -17.980 1.00 84.19 245 ASN A CA 1
ATOM 1862 C C . ASN A 1 245 ? 4.411 29.974 -16.647 1.00 84.19 245 ASN A C 1
ATOM 1864 O O . ASN A 1 245 ? 3.423 30.703 -16.608 1.00 84.19 245 ASN A O 1
ATOM 1868 N N . GLY A 1 246 ? 4.908 29.418 -15.537 1.00 80.50 246 GLY A N 1
ATOM 1869 C CA . GLY A 1 246 ? 4.317 29.630 -14.210 1.00 80.50 246 GLY A CA 1
ATOM 1870 C C . GLY A 1 246 ? 3.304 28.567 -13.777 1.00 80.50 246 GLY A C 1
ATOM 1871 O O . GLY A 1 246 ? 2.909 28.574 -12.609 1.00 80.50 246 GLY A O 1
ATOM 1872 N N . ASP A 1 247 ? 2.939 27.647 -14.673 1.00 81.81 247 ASP A N 1
ATOM 1873 C CA . ASP A 1 247 ? 1.991 26.561 -14.427 1.00 81.81 247 ASP A CA 1
ATOM 1874 C C . ASP A 1 247 ? 2.681 25.192 -14.480 1.00 81.81 247 ASP A C 1
ATOM 1876 O O . ASP A 1 247 ? 3.657 24.990 -15.206 1.00 81.81 247 ASP A O 1
ATOM 1880 N N . PHE A 1 248 ? 2.126 24.221 -13.753 1.00 83.81 248 PHE A N 1
ATOM 1881 C CA . PHE A 1 248 ? 2.438 22.815 -13.995 1.00 83.81 248 PHE A CA 1
ATOM 1882 C C . PHE A 1 248 ? 1.579 22.298 -15.148 1.00 83.81 248 PHE A C 1
ATOM 1884 O O . PHE A 1 248 ? 0.345 22.372 -15.105 1.00 83.81 248 PHE A O 1
ATOM 1891 N N . VAL A 1 249 ? 2.246 21.772 -16.172 1.00 89.12 249 VAL A N 1
ATOM 1892 C CA . VAL A 1 249 ? 1.639 21.114 -17.324 1.00 89.12 249 VAL A CA 1
ATOM 1893 C C . VAL A 1 249 ? 1.868 19.617 -17.194 1.00 89.12 249 VAL A C 1
ATOM 1895 O O . VAL A 1 249 ? 3.002 19.135 -17.235 1.00 89.12 249 VAL A O 1
ATOM 1898 N N . ALA A 1 250 ? 0.764 18.899 -17.050 1.00 90.81 250 ALA A N 1
ATOM 1899 C CA . ALA A 1 250 ? 0.702 17.451 -17.029 1.00 90.81 250 ALA A CA 1
ATOM 1900 C C . ALA A 1 250 ? 0.810 16.908 -18.462 1.00 90.81 250 ALA A C 1
ATOM 1902 O O . ALA A 1 250 ? -0.021 17.246 -19.306 1.00 90.81 250 ALA A O 1
ATOM 1903 N N . ARG A 1 251 ? 1.802 16.061 -18.742 1.00 93.00 251 ARG A N 1
ATOM 1904 C CA . ARG A 1 251 ? 1.931 15.329 -20.008 1.00 93.00 251 ARG A CA 1
ATOM 1905 C C . ARG A 1 251 ? 2.108 13.847 -19.755 1.00 93.00 251 ARG A C 1
ATOM 1907 O O . ARG A 1 251 ? 2.807 13.450 -18.827 1.00 93.00 251 ARG A O 1
ATOM 1914 N N . PHE A 1 252 ? 1.482 13.022 -20.582 1.00 94.81 252 PHE A N 1
ATOM 1915 C CA . PHE A 1 252 ? 1.770 11.596 -20.530 1.00 94.81 252 PHE A CA 1
ATOM 1916 C C . PHE A 1 252 ? 3.049 11.292 -21.304 1.00 94.81 252 PHE A C 1
ATOM 1918 O O . PHE A 1 252 ? 3.182 11.654 -22.470 1.00 94.81 252 PHE A O 1
ATOM 1925 N N . ALA A 1 253 ? 3.966 10.600 -20.643 1.00 96.12 253 ALA A N 1
ATOM 1926 C CA . ALA A 1 253 ? 5.175 10.061 -21.235 1.00 96.12 253 ALA A CA 1
ATOM 1927 C C . ALA A 1 253 ? 5.160 8.533 -21.132 1.00 96.12 253 ALA A C 1
ATOM 1929 O O . ALA A 1 253 ? 4.439 7.946 -20.318 1.00 96.12 253 ALA A O 1
ATOM 1930 N N . GLU A 1 254 ? 5.977 7.889 -21.955 1.00 97.56 254 GLU A N 1
ATOM 1931 C CA . GLU A 1 254 ? 6.139 6.439 -21.968 1.00 97.56 254 GLU A CA 1
ATOM 1932 C C . GLU A 1 254 ? 7.581 6.065 -21.646 1.00 97.56 254 GLU A C 1
ATOM 1934 O O . GLU A 1 254 ? 8.529 6.771 -21.999 1.00 97.56 254 GLU A O 1
ATOM 1939 N N . ILE A 1 255 ? 7.744 4.932 -20.973 1.00 97.88 255 ILE A N 1
ATOM 1940 C CA . ILE A 1 255 ? 9.022 4.257 -20.809 1.00 97.88 255 ILE A CA 1
ATOM 1941 C C . ILE A 1 255 ? 8.968 2.889 -21.486 1.00 97.88 255 ILE A C 1
ATOM 1943 O O . ILE A 1 255 ? 7.969 2.179 -21.402 1.00 97.88 255 ILE A O 1
ATOM 1947 N N . ASP A 1 256 ? 10.074 2.507 -22.124 1.00 98.12 256 ASP A N 1
ATOM 1948 C CA . ASP A 1 256 ? 10.307 1.136 -22.576 1.00 98.12 256 ASP A CA 1
ATOM 1949 C C . ASP A 1 256 ? 10.038 0.147 -21.419 1.00 98.12 256 ASP A C 1
ATOM 1951 O O . ASP A 1 256 ? 10.701 0.257 -20.377 1.00 98.12 256 ASP A O 1
ATOM 1955 N N . PRO A 1 257 ? 9.123 -0.832 -21.577 1.00 98.06 257 PRO A N 1
ATOM 1956 C CA . PRO A 1 257 ? 8.820 -1.817 -20.541 1.00 98.06 257 PRO A CA 1
ATOM 1957 C C . PRO A 1 257 ? 10.066 -2.494 -19.949 1.00 98.06 257 PRO A C 1
ATOM 1959 O O . PRO A 1 257 ? 10.114 -2.778 -18.752 1.00 98.06 257 PRO A O 1
ATOM 1962 N N . ALA A 1 258 ? 11.115 -2.712 -20.752 1.00 96.88 258 ALA A N 1
ATOM 1963 C CA . ALA A 1 258 ? 12.354 -3.335 -20.293 1.00 96.88 258 ALA A CA 1
ATOM 1964 C C . ALA A 1 258 ? 13.154 -2.461 -19.311 1.00 96.88 258 ALA A C 1
ATOM 1966 O O . ALA A 1 258 ? 13.947 -3.005 -18.534 1.00 96.88 258 ALA A O 1
ATOM 1967 N N . LYS A 1 259 ? 12.934 -1.139 -19.341 1.00 98.06 259 LYS A N 1
ATOM 1968 C CA . LYS A 1 259 ? 13.563 -0.124 -18.482 1.00 98.06 259 LYS A CA 1
ATOM 1969 C C . LYS A 1 259 ? 12.674 0.317 -17.318 1.00 98.06 259 LYS A C 1
ATOM 1971 O O . LYS A 1 259 ? 13.142 1.078 -16.474 1.00 98.06 259 LYS A O 1
ATOM 1976 N N . SER A 1 260 ? 11.426 -0.146 -17.245 1.00 98.75 260 SER A N 1
ATOM 1977 C CA . SER A 1 260 ? 10.573 0.107 -16.084 1.00 98.75 260 SER A CA 1
ATOM 1978 C C . SER A 1 260 ? 11.149 -0.569 -14.839 1.00 98.75 260 SER A C 1
ATOM 1980 O O . SER A 1 260 ? 11.491 -1.758 -14.834 1.00 98.75 260 SER A O 1
ATOM 1982 N N . PHE A 1 261 ? 11.232 0.197 -13.755 1.00 98.81 261 PHE A N 1
ATOM 1983 C CA . PHE A 1 261 ? 11.652 -0.288 -12.450 1.00 98.81 261 PHE A CA 1
ATOM 1984 C C . PHE A 1 261 ? 10.644 -1.302 -11.901 1.00 98.81 261 PHE A C 1
ATOM 1986 O O . PHE A 1 261 ? 11.049 -2.371 -11.448 1.00 98.81 261 PHE A O 1
ATOM 1993 N N . ALA A 1 262 ? 9.340 -1.013 -12.006 1.00 98.81 262 ALA A N 1
ATOM 1994 C CA . ALA A 1 262 ? 8.277 -1.907 -11.549 1.00 98.81 262 ALA A CA 1
ATOM 1995 C C . ALA A 1 262 ? 8.339 -3.263 -12.258 1.00 98.81 262 ALA A C 1
ATOM 1997 O O . ALA A 1 262 ? 8.364 -4.314 -11.615 1.00 98.81 262 ALA A O 1
ATOM 1998 N N . LEU A 1 263 ? 8.428 -3.238 -13.590 1.00 98.81 263 LEU A N 1
ATOM 1999 C CA . LEU A 1 263 ? 8.478 -4.457 -14.391 1.00 98.81 263 LEU A CA 1
ATOM 2000 C C . LEU A 1 263 ? 9.799 -5.211 -14.195 1.00 98.81 263 LEU A C 1
ATOM 2002 O O . LEU A 1 263 ? 9.811 -6.440 -14.241 1.00 98.81 263 LEU A O 1
ATOM 2006 N N . SER A 1 264 ? 10.895 -4.509 -13.887 1.00 98.88 264 SER A N 1
ATOM 2007 C CA . SER A 1 264 ? 12.150 -5.155 -13.490 1.00 98.88 264 SER A CA 1
ATOM 2008 C C . SER A 1 264 ? 12.037 -5.865 -12.143 1.00 98.88 264 SER A C 1
ATOM 2010 O O . SER A 1 264 ? 12.501 -6.992 -12.043 1.00 98.88 264 SER A O 1
ATOM 2012 N N . VAL A 1 265 ? 11.372 -5.282 -11.136 1.00 98.88 265 VAL A N 1
ATOM 2013 C CA . VAL A 1 265 ? 11.108 -5.965 -9.852 1.00 98.88 265 VAL A CA 1
ATOM 2014 C C . VAL A 1 265 ? 10.309 -7.255 -10.070 1.00 98.88 265 VAL A C 1
ATOM 2016 O O . VAL A 1 265 ? 10.670 -8.298 -9.521 1.00 98.88 265 VAL A O 1
ATOM 2019 N N . ILE A 1 266 ? 9.265 -7.197 -10.905 1.00 98.75 266 ILE A N 1
ATOM 2020 C CA . ILE A 1 266 ? 8.438 -8.358 -11.267 1.00 98.75 266 ILE A CA 1
ATOM 2021 C C . ILE A 1 266 ? 9.288 -9.440 -11.951 1.00 98.75 266 ILE A C 1
ATOM 2023 O O . ILE A 1 266 ? 9.324 -10.584 -11.495 1.00 98.75 266 ILE A O 1
ATOM 2027 N N . ARG A 1 267 ? 10.030 -9.071 -13.003 1.00 98.56 267 ARG A N 1
ATOM 2028 C CA . ARG A 1 267 ? 10.897 -9.983 -13.769 1.00 98.56 267 ARG A CA 1
ATOM 2029 C C . ARG A 1 267 ? 12.002 -10.613 -12.917 1.00 98.56 267 ARG A C 1
ATOM 2031 O O . ARG A 1 267 ? 12.380 -11.756 -13.151 1.00 98.56 267 ARG A O 1
ATOM 2038 N N . SER A 1 268 ? 12.479 -9.909 -11.893 1.00 98.62 268 SER A N 1
ATOM 2039 C CA . SER A 1 268 ? 13.468 -10.420 -10.936 1.00 98.62 268 SER A CA 1
ATOM 2040 C C . SER A 1 268 ? 12.914 -11.465 -9.964 1.00 98.62 268 SER A C 1
ATOM 2042 O O . SER A 1 268 ? 13.652 -11.965 -9.116 1.00 98.62 268 SER A O 1
ATOM 2044 N N . GLY A 1 269 ? 11.633 -11.825 -10.071 1.00 98.31 269 GLY A N 1
ATOM 2045 C CA . GLY A 1 269 ? 11.029 -12.935 -9.339 1.00 98.31 269 GLY A CA 1
ATOM 2046 C C . GLY A 1 269 ? 10.354 -12.550 -8.026 1.00 98.31 269 GLY A C 1
ATOM 2047 O O . GLY A 1 269 ? 10.056 -13.439 -7.228 1.00 98.31 269 GLY A O 1
ATOM 2048 N N . ALA A 1 270 ? 10.103 -11.259 -7.784 1.00 98.50 270 ALA A N 1
ATOM 2049 C CA . ALA A 1 270 ? 9.279 -10.831 -6.656 1.00 98.50 270 ALA A CA 1
ATOM 2050 C C . ALA A 1 270 ? 7.899 -11.520 -6.688 1.00 98.50 270 ALA A C 1
ATOM 2052 O O . ALA A 1 270 ? 7.407 -11.910 -7.745 1.00 98.50 270 ALA A O 1
ATOM 2053 N N . THR A 1 271 ? 7.271 -11.680 -5.525 1.00 98.44 271 THR A N 1
ATOM 2054 C CA . THR A 1 271 ? 5.923 -12.272 -5.375 1.00 98.44 271 THR A CA 1
ATOM 2055 C C . THR A 1 271 ? 4.862 -11.214 -5.075 1.00 98.44 271 THR A C 1
ATOM 2057 O O . THR A 1 271 ? 3.667 -11.463 -5.179 1.00 98.44 271 THR A O 1
ATOM 2060 N N . GLY A 1 272 ? 5.293 -10.000 -4.752 1.00 98.69 272 GLY A N 1
ATOM 2061 C CA . GLY A 1 272 ? 4.441 -8.827 -4.683 1.00 98.69 272 GLY A CA 1
ATOM 2062 C C . GLY A 1 272 ? 5.283 -7.562 -4.762 1.00 98.69 272 GLY A C 1
ATOM 2063 O O . GLY A 1 272 ? 6.461 -7.571 -4.399 1.00 98.69 272 GLY A O 1
ATOM 2064 N N . TYR A 1 273 ? 4.691 -6.472 -5.234 1.00 98.81 273 TYR A N 1
ATOM 2065 C CA . TYR A 1 273 ? 5.356 -5.177 -5.307 1.00 98.81 273 TYR A CA 1
ATOM 2066 C C . TYR A 1 273 ? 4.376 -4.044 -5.011 1.00 98.81 273 TYR A C 1
ATOM 2068 O O . TYR A 1 273 ? 3.404 -3.872 -5.734 1.00 98.81 273 TYR A O 1
ATOM 2076 N N . VAL A 1 274 ? 4.618 -3.263 -3.961 1.00 98.62 274 VAL A N 1
ATOM 2077 C CA . VAL A 1 274 ? 3.779 -2.118 -3.583 1.00 98.62 274 VAL A CA 1
ATOM 2078 C C . VAL A 1 274 ? 4.561 -0.830 -3.806 1.00 98.62 274 VAL A C 1
ATOM 2080 O O . VAL A 1 274 ? 5.650 -0.666 -3.257 1.00 98.62 274 VAL A O 1
ATOM 2083 N N . ALA A 1 275 ? 4.016 0.073 -4.618 1.00 97.81 275 ALA A N 1
ATOM 2084 C CA . ALA A 1 275 ? 4.684 1.298 -5.055 1.00 97.81 275 ALA A CA 1
ATOM 2085 C C . ALA A 1 275 ? 3.664 2.382 -5.454 1.00 97.81 275 ALA A C 1
ATOM 2087 O O . ALA A 1 275 ? 2.485 2.291 -5.116 1.00 97.81 275 ALA A O 1
ATOM 2088 N N . TYR A 1 276 ? 4.114 3.422 -6.162 1.00 97.38 276 TYR A N 1
ATOM 2089 C CA . TYR A 1 276 ? 3.275 4.530 -6.629 1.00 97.38 276 TYR A CA 1
ATOM 2090 C C . TYR A 1 276 ? 3.503 4.790 -8.122 1.00 97.38 276 TYR A C 1
ATOM 2092 O O . TYR A 1 276 ? 4.649 4.831 -8.575 1.00 97.38 276 TYR A O 1
ATOM 2100 N N . VAL A 1 277 ? 2.423 4.981 -8.889 1.00 97.06 277 VAL A N 1
ATOM 2101 C CA . VAL A 1 277 ? 2.487 5.340 -10.325 1.00 97.06 277 VAL A CA 1
ATOM 2102 C C . VAL A 1 277 ? 2.653 6.850 -10.560 1.00 97.06 277 VAL A C 1
ATOM 2104 O O . VAL A 1 277 ? 2.871 7.302 -11.682 1.00 97.06 277 VAL A O 1
ATOM 2107 N N . ASN A 1 278 ? 2.562 7.642 -9.497 1.00 93.69 278 ASN A N 1
ATOM 2108 C CA . ASN A 1 278 ? 2.633 9.101 -9.479 1.00 93.69 278 ASN A CA 1
ATOM 2109 C C . ASN A 1 278 ? 3.574 9.569 -8.340 1.00 93.69 278 ASN A C 1
ATOM 2111 O O . ASN A 1 278 ? 4.218 8.727 -7.692 1.00 93.69 278 ASN A O 1
ATOM 2115 N N . PRO A 1 279 ? 3.699 10.886 -8.076 1.00 90.69 279 PRO A N 1
ATOM 2116 C CA . PRO A 1 279 ? 4.373 11.352 -6.875 1.00 90.69 279 PRO A CA 1
ATOM 2117 C C . PRO A 1 279 ? 3.714 10.743 -5.638 1.00 90.69 279 PRO A C 1
ATOM 2119 O O . PRO A 1 279 ? 2.492 10.746 -5.513 1.00 90.69 279 PRO A O 1
ATOM 2122 N N . ARG A 1 280 ? 4.525 10.208 -4.726 1.00 87.62 280 ARG A N 1
ATOM 2123 C CA . ARG A 1 280 ? 4.045 9.633 -3.470 1.00 87.62 280 ARG A CA 1
ATOM 2124 C C . ARG A 1 280 ? 3.713 10.755 -2.480 1.00 87.62 280 ARG A C 1
ATOM 2126 O O . ARG A 1 280 ? 4.516 11.685 -2.366 1.00 87.62 280 ARG A O 1
ATOM 2133 N N . PRO A 1 281 ? 2.622 10.670 -1.692 1.00 81.00 281 PRO A N 1
ATOM 2134 C CA . PRO A 1 281 ? 2.442 11.587 -0.576 1.00 81.00 281 PRO A CA 1
ATOM 2135 C C . PRO A 1 281 ? 3.599 11.402 0.414 1.00 81.00 281 PRO A C 1
ATOM 2137 O O . PRO A 1 281 ? 4.058 10.281 0.663 1.00 81.00 281 PRO A O 1
ATOM 2140 N N . ALA A 1 282 ? 4.072 12.494 1.015 1.00 70.50 282 ALA A N 1
ATOM 2141 C CA . ALA A 1 282 ? 4.979 12.377 2.151 1.00 70.50 282 ALA A CA 1
ATOM 2142 C C . ALA A 1 282 ? 4.317 11.510 3.241 1.00 70.50 282 ALA A C 1
ATOM 2144 O O . ALA A 1 282 ? 3.099 11.406 3.294 1.00 70.50 282 ALA A O 1
ATOM 2145 N N . GLY A 1 283 ? 5.092 10.858 4.107 1.00 77.75 283 GLY A N 1
ATOM 2146 C CA . GLY A 1 283 ? 4.546 10.148 5.271 1.00 77.75 283 GLY A CA 1
ATOM 2147 C C . GLY A 1 283 ? 4.730 8.626 5.278 1.00 77.75 283 GLY A C 1
ATOM 2148 O O . GLY A 1 283 ? 5.378 8.069 4.385 1.00 77.75 283 GLY A O 1
ATOM 2149 N N . PRO A 1 284 ? 4.212 7.954 6.320 1.00 86.81 284 PRO A N 1
ATOM 2150 C CA . PRO A 1 284 ? 4.672 6.624 6.733 1.00 86.81 284 PRO A CA 1
ATOM 2151 C C . PRO A 1 284 ? 3.801 5.462 6.237 1.00 86.81 284 PRO A C 1
ATOM 2153 O O . PRO A 1 284 ? 3.970 4.328 6.670 1.00 86.81 284 PRO A O 1
ATOM 2156 N N . GLU A 1 285 ? 2.838 5.731 5.360 1.00 90.50 285 GLU A N 1
ATOM 2157 C CA . GLU A 1 285 ? 1.745 4.796 5.068 1.00 90.50 285 GLU A CA 1
ATOM 2158 C C . GLU A 1 285 ? 2.249 3.456 4.523 1.00 90.50 285 GLU A C 1
ATOM 2160 O O . GLU A 1 285 ? 1.851 2.404 5.008 1.00 90.50 285 GLU A O 1
ATOM 2165 N N . LEU A 1 286 ? 3.239 3.483 3.627 1.00 93.50 286 LEU A N 1
ATOM 2166 C CA . LEU A 1 286 ? 3.842 2.257 3.109 1.00 93.50 286 LEU A CA 1
ATOM 2167 C C . LEU A 1 286 ? 4.615 1.468 4.183 1.00 93.50 286 LEU A C 1
ATOM 2169 O O . LEU A 1 286 ? 4.715 0.248 4.103 1.00 93.50 286 LEU A O 1
ATOM 2173 N N . SER A 1 287 ? 5.147 2.142 5.208 1.00 94.94 287 SER A N 1
ATOM 2174 C CA . SER A 1 287 ? 5.763 1.475 6.362 1.00 94.94 287 SER A CA 1
ATOM 2175 C C . SER A 1 287 ? 4.711 0.777 7.230 1.00 94.94 287 SER A C 1
ATOM 2177 O O . SER A 1 287 ? 4.972 -0.294 7.773 1.00 94.94 287 SER A O 1
ATOM 2179 N N . ILE A 1 288 ? 3.511 1.356 7.352 1.00 95.56 288 ILE A N 1
ATOM 2180 C CA . ILE A 1 288 ? 2.378 0.717 8.036 1.00 95.56 288 ILE A CA 1
ATOM 2181 C C . ILE A 1 288 ? 1.937 -0.530 7.260 1.00 95.56 288 ILE A C 1
ATOM 2183 O O . ILE A 1 288 ? 1.742 -1.580 7.876 1.00 95.56 288 ILE A O 1
ATOM 2187 N N . ASP A 1 289 ? 1.828 -0.438 5.933 1.00 96.25 289 ASP A N 1
ATOM 2188 C CA . ASP A 1 289 ? 1.471 -1.565 5.063 1.00 96.25 289 ASP A CA 1
ATOM 2189 C C . ASP A 1 289 ? 2.512 -2.693 5.187 1.00 96.25 289 ASP A C 1
ATOM 2191 O O . ASP A 1 289 ? 2.160 -3.848 5.433 1.00 96.25 289 ASP A O 1
ATOM 2195 N N . PHE A 1 290 ? 3.803 -2.344 5.160 1.00 97.50 290 PHE A N 1
ATOM 2196 C CA . PHE A 1 290 ? 4.912 -3.266 5.411 1.00 97.50 290 PHE A CA 1
ATOM 2197 C C . PHE A 1 290 ? 4.791 -3.972 6.774 1.00 97.50 290 PHE A C 1
ATOM 2199 O O . PHE A 1 290 ? 4.845 -5.200 6.844 1.00 97.50 290 PHE A O 1
ATOM 2206 N N . HIS A 1 291 ? 4.550 -3.233 7.863 1.00 97.00 291 HIS A N 1
ATOM 2207 C CA . HIS A 1 291 ? 4.349 -3.829 9.189 1.00 97.00 291 HIS A CA 1
ATOM 2208 C C . HIS A 1 291 ? 3.130 -4.758 9.245 1.00 97.00 291 HIS A C 1
ATOM 2210 O O . HIS A 1 291 ? 3.189 -5.812 9.879 1.00 97.00 291 HIS A O 1
ATOM 2216 N N . ARG A 1 292 ? 2.024 -4.388 8.587 1.00 97.00 292 ARG A N 1
ATOM 2217 C CA . ARG A 1 292 ? 0.816 -5.219 8.525 1.00 97.00 292 ARG A CA 1
ATOM 2218 C C . ARG A 1 292 ? 1.068 -6.528 7.784 1.00 97.00 292 ARG A C 1
ATOM 2220 O O . ARG A 1 292 ? 0.636 -7.570 8.276 1.00 97.00 292 ARG A O 1
ATOM 2227 N N . LEU A 1 293 ? 1.826 -6.506 6.685 1.00 97.69 293 LEU A N 1
ATOM 2228 C CA . LEU A 1 293 ? 2.212 -7.727 5.976 1.00 97.69 293 LEU A CA 1
ATOM 2229 C C . LEU A 1 293 ? 3.039 -8.653 6.877 1.00 97.69 293 LEU A C 1
ATOM 2231 O O . LEU A 1 293 ? 2.738 -9.839 6.979 1.00 97.69 293 LEU A O 1
ATOM 2235 N N . LEU A 1 294 ? 4.038 -8.112 7.588 1.00 97.44 294 LEU A N 1
ATOM 2236 C CA . LEU A 1 294 ? 4.867 -8.878 8.531 1.00 97.44 294 LEU A CA 1
ATOM 2237 C C . LEU A 1 294 ? 4.063 -9.455 9.706 1.00 97.44 294 LEU A C 1
ATOM 2239 O O . LEU A 1 294 ? 4.402 -10.519 10.223 1.00 97.44 294 LEU A O 1
ATOM 2243 N N . ALA A 1 295 ? 2.993 -8.769 10.115 1.00 96.81 295 ALA A N 1
ATOM 2244 C CA . ALA A 1 295 ? 2.015 -9.254 11.089 1.00 96.81 295 ALA A CA 1
ATOM 2245 C C . ALA A 1 295 ? 0.974 -10.216 10.475 1.00 96.81 295 ALA A C 1
ATOM 2247 O O . ALA A 1 295 ? 0.023 -10.613 11.150 1.00 96.81 295 ALA A O 1
ATOM 2248 N N . GLY A 1 296 ? 1.165 -10.614 9.216 1.00 96.50 296 GLY A N 1
ATOM 2249 C CA . GLY A 1 296 ? 0.429 -11.666 8.531 1.00 96.50 296 GLY A CA 1
ATOM 2250 C C . GLY A 1 296 ? -0.846 -11.225 7.827 1.00 96.50 296 GLY A C 1
ATOM 2251 O O . GLY A 1 296 ? -1.692 -12.082 7.585 1.00 96.50 296 GLY A O 1
ATOM 2252 N N . ALA A 1 297 ? -1.009 -9.938 7.511 1.00 96.94 297 ALA A N 1
ATOM 2253 C CA . ALA A 1 297 ? -2.039 -9.492 6.570 1.00 96.94 297 ALA A CA 1
ATOM 2254 C C . ALA A 1 297 ? -1.777 -10.042 5.151 1.00 96.94 297 ALA A C 1
ATOM 2256 O O . ALA A 1 297 ? -0.641 -10.396 4.817 1.00 96.94 297 ALA A O 1
ATOM 2257 N N . THR A 1 298 ? -2.811 -10.119 4.312 1.00 97.62 298 THR A N 1
ATOM 2258 C CA . THR A 1 298 ? -2.642 -10.333 2.865 1.00 97.62 298 THR A CA 1
ATOM 2259 C C . THR A 1 298 ? -2.090 -9.074 2.190 1.00 97.62 298 THR A C 1
ATOM 2261 O O . THR A 1 298 ? -2.213 -7.967 2.718 1.00 97.62 298 THR A O 1
ATOM 2264 N N . LEU A 1 299 ? -1.509 -9.215 0.995 1.00 98.06 299 LEU A N 1
ATOM 2265 C CA . LEU A 1 299 ? -1.095 -8.074 0.170 1.00 98.06 299 LEU A CA 1
ATOM 2266 C C . LEU A 1 299 ? -2.248 -7.069 -0.022 1.00 98.06 299 LEU A C 1
ATOM 2268 O O . LEU A 1 299 ? -2.059 -5.864 0.144 1.00 98.06 299 LEU A O 1
ATOM 2272 N N . GLY A 1 300 ? -3.449 -7.570 -0.304 1.00 97.62 300 GLY A N 1
ATOM 2273 C CA . GLY A 1 300 ? -4.660 -6.783 -0.492 1.00 97.62 300 GLY A CA 1
ATOM 2274 C C . GLY A 1 300 ? -5.136 -6.086 0.783 1.00 97.62 300 GLY A C 1
ATOM 2275 O O . GLY A 1 300 ? -5.382 -4.883 0.745 1.00 97.62 300 GLY A O 1
ATOM 2276 N N . GLU A 1 301 ? -5.178 -6.789 1.922 1.00 96.25 301 GLU A N 1
ATOM 2277 C CA . GLU A 1 301 ? -5.520 -6.229 3.242 1.00 96.25 301 GLU A CA 1
ATOM 2278 C C . GLU A 1 301 ? -4.601 -5.049 3.596 1.00 96.25 301 GLU A C 1
ATOM 2280 O O . GLU A 1 301 ? -5.068 -4.028 4.108 1.00 96.25 301 GLU A O 1
ATOM 2285 N N . THR A 1 302 ? -3.295 -5.155 3.303 1.00 95.38 302 THR A N 1
ATOM 2286 C CA . THR A 1 302 ? -2.362 -4.049 3.570 1.00 95.38 302 THR A CA 1
ATOM 2287 C C . THR A 1 302 ? -2.694 -2.810 2.753 1.00 95.38 302 THR A C 1
ATOM 2289 O O . THR A 1 302 ? -2.757 -1.718 3.312 1.00 95.38 302 THR A O 1
ATOM 2292 N N . ARG A 1 303 ? -2.975 -2.973 1.455 1.00 94.69 303 ARG A N 1
ATOM 2293 C CA . ARG A 1 303 ? -3.223 -1.843 0.559 1.00 94.69 303 ARG A CA 1
ATOM 2294 C C . ARG A 1 303 ? -4.616 -1.238 0.751 1.00 94.69 303 ARG A C 1
ATOM 2296 O O . ARG A 1 303 ? -4.735 -0.014 0.752 1.00 94.69 303 ARG A O 1
ATOM 2303 N N . ARG A 1 304 ? -5.644 -2.067 0.978 1.00 95.81 304 ARG A N 1
ATOM 2304 C CA . ARG A 1 304 ? -7.029 -1.639 1.254 1.00 95.81 304 ARG A CA 1
ATOM 2305 C C . ARG A 1 304 ? -7.089 -0.618 2.383 1.00 95.81 304 ARG A C 1
ATOM 2307 O O . ARG A 1 304 ? -7.696 0.432 2.220 1.00 95.81 304 ARG A O 1
ATOM 2314 N N . ARG A 1 305 ? -6.356 -0.856 3.474 1.00 94.31 305 ARG A N 1
ATOM 2315 C CA . ARG A 1 305 ? -6.295 0.085 4.599 1.00 94.31 305 ARG A CA 1
ATOM 2316 C C . ARG A 1 305 ? -5.846 1.492 4.180 1.00 94.31 305 ARG A C 1
ATOM 2318 O O . ARG A 1 305 ? -6.294 2.481 4.763 1.00 94.31 305 ARG A O 1
ATOM 2325 N N . ASP A 1 306 ? -4.922 1.607 3.228 1.00 92.56 306 ASP A N 1
ATOM 2326 C CA . ASP A 1 306 ? -4.488 2.914 2.735 1.00 92.56 306 ASP A CA 1
ATOM 2327 C C . ASP A 1 306 ? -5.577 3.585 1.889 1.00 92.56 306 ASP A C 1
ATOM 2329 O O . ASP A 1 306 ? -5.781 4.793 2.015 1.00 92.56 306 ASP A O 1
ATOM 2333 N N . TYR A 1 307 ? -6.313 2.802 1.094 1.00 94.81 307 TYR A N 1
ATOM 2334 C CA . TYR A 1 307 ? -7.475 3.263 0.333 1.00 94.81 307 TYR A CA 1
ATOM 2335 C C . TYR A 1 307 ? -8.606 3.756 1.243 1.00 94.81 307 TYR A C 1
ATOM 2337 O O . TYR A 1 307 ? -9.063 4.884 1.065 1.00 94.81 307 TYR A O 1
ATOM 2345 N N . ASP A 1 308 ? -8.967 3.012 2.289 1.00 94.69 308 ASP A N 1
ATOM 2346 C CA . ASP A 1 308 ? -9.996 3.425 3.259 1.00 94.69 308 ASP A CA 1
ATOM 2347 C C . ASP A 1 308 ? -9.632 4.741 3.954 1.00 94.69 308 ASP A C 1
ATOM 2349 O O . ASP A 1 308 ? -10.457 5.623 4.198 1.00 94.69 308 ASP A O 1
ATOM 2353 N N . LYS A 1 309 ? -8.345 4.923 4.242 1.00 92.50 309 LYS A N 1
ATOM 2354 C CA . LYS A 1 309 ? -7.836 6.165 4.818 1.00 92.50 309 LYS A CA 1
ATOM 2355 C C . LYS A 1 309 ? -7.906 7.331 3.822 1.00 92.50 309 LYS A C 1
ATOM 2357 O O . LYS A 1 309 ? -8.136 8.464 4.244 1.00 92.50 309 LYS A O 1
ATOM 2362 N N . ILE A 1 310 ? -7.699 7.088 2.526 1.00 91.94 310 ILE A N 1
ATOM 2363 C CA . ILE A 1 310 ? -7.905 8.103 1.480 1.00 91.94 310 ILE A CA 1
ATOM 2364 C C . ILE A 1 310 ? -9.385 8.486 1.414 1.00 91.94 310 ILE A C 1
ATOM 2366 O O . ILE A 1 310 ? -9.688 9.678 1.421 1.00 91.94 310 ILE A O 1
ATOM 2370 N N . VAL A 1 311 ? -10.291 7.503 1.442 1.00 93.50 311 VAL A N 1
ATOM 2371 C CA . VAL A 1 311 ? -11.745 7.716 1.525 1.00 93.50 311 VAL A CA 1
ATOM 2372 C C . VAL A 1 311 ? -12.096 8.598 2.723 1.00 93.50 311 VAL A C 1
ATOM 2374 O O . VAL A 1 311 ? -12.739 9.630 2.547 1.00 93.50 311 VAL A O 1
ATOM 2377 N N . LEU A 1 312 ? -11.606 8.273 3.927 1.00 92.44 312 LEU A N 1
ATOM 2378 C CA . LEU A 1 312 ? -11.797 9.122 5.111 1.00 92.44 312 LEU A CA 1
ATOM 2379 C C . LEU A 1 312 ? -11.237 10.533 4.929 1.00 92.44 312 LEU A C 1
ATOM 2381 O O . LEU A 1 312 ? -11.782 11.481 5.487 1.00 92.44 312 LEU A O 1
ATOM 2385 N N . GLY A 1 313 ? -10.144 10.681 4.177 1.00 89.56 313 GLY A N 1
ATOM 2386 C CA . GLY A 1 313 ? -9.622 11.982 3.775 1.00 89.56 313 GLY A CA 1
ATOM 2387 C C . GLY A 1 313 ? -10.679 12.787 3.024 1.00 89.56 313 GLY A C 1
ATOM 2388 O O . GLY A 1 313 ? -11.050 13.859 3.486 1.00 89.56 313 GLY A O 1
ATOM 2389 N N . TYR A 1 314 ? -11.210 12.239 1.929 1.00 90.38 314 TYR A N 1
ATOM 2390 C CA . TYR A 1 314 ? -12.272 12.866 1.133 1.00 90.38 314 TYR A CA 1
ATOM 2391 C C . TYR A 1 314 ? -13.538 13.158 1.954 1.00 90.38 314 TYR A C 1
ATOM 2393 O O . TYR A 1 314 ? -14.035 14.284 1.930 1.00 90.38 314 TYR A O 1
ATOM 2401 N N . VAL A 1 315 ? -14.008 12.195 2.754 1.00 91.44 315 VAL A N 1
ATOM 2402 C CA . VAL A 1 315 ? -15.163 12.377 3.652 1.00 91.44 315 VAL A CA 1
ATOM 2403 C C . VAL A 1 315 ? -14.918 13.505 4.657 1.00 91.44 315 VAL A C 1
ATOM 2405 O O . VAL A 1 315 ? -15.803 14.324 4.902 1.00 91.44 315 VAL A O 1
ATOM 2408 N N . GLY A 1 316 ? -13.703 13.607 5.202 1.00 88.44 316 GLY A N 1
ATOM 2409 C CA . GLY A 1 316 ? -13.305 14.698 6.093 1.00 88.44 316 GLY A CA 1
ATOM 2410 C C . GLY A 1 316 ? -13.351 16.085 5.441 1.00 88.44 316 GLY A C 1
ATOM 2411 O O . GLY A 1 316 ? -13.523 17.075 6.148 1.00 88.44 316 GLY A O 1
ATOM 2412 N N . PHE A 1 317 ? -13.259 16.160 4.109 1.00 86.56 317 PHE A N 1
ATOM 2413 C CA . PHE A 1 317 ? -13.430 17.389 3.327 1.00 86.56 317 PHE A CA 1
ATOM 2414 C C . PHE A 1 317 ? -14.873 17.622 2.847 1.00 86.56 317 PHE A C 1
ATOM 2416 O O . PHE A 1 317 ? -15.123 18.584 2.124 1.00 86.56 317 PHE A O 1
ATOM 2423 N N . GLY A 1 318 ? -15.829 16.791 3.275 1.00 89.69 318 GLY A N 1
ATOM 2424 C CA . GLY A 1 318 ? -17.250 16.930 2.947 1.00 89.69 318 GLY A CA 1
ATOM 2425 C C . GLY A 1 318 ? -17.690 16.197 1.680 1.00 89.69 318 GLY A C 1
ATOM 2426 O O . GLY A 1 318 ? -18.849 16.325 1.283 1.00 89.69 318 GLY A O 1
ATOM 2427 N N . GLU A 1 319 ? -16.806 15.417 1.059 1.00 91.31 319 GLU A N 1
ATOM 2428 C CA . GLU A 1 319 ? -17.166 14.580 -0.083 1.00 91.31 319 GLU A CA 1
ATOM 2429 C C . GLU A 1 319 ? -17.934 13.332 0.366 1.00 91.31 319 GLU A C 1
ATOM 2431 O O . GLU A 1 319 ? -17.796 12.849 1.490 1.00 91.31 319 GLU A O 1
ATOM 2436 N N . LYS A 1 320 ? -18.751 12.774 -0.532 1.00 92.12 320 LYS A N 1
ATOM 2437 C CA . LYS A 1 320 ? -19.521 11.551 -0.241 1.00 92.12 320 LYS A CA 1
ATOM 2438 C C . LYS A 1 320 ? -18.701 10.266 -0.340 1.00 92.12 320 LYS A C 1
ATOM 2440 O O . LYS A 1 320 ? -19.196 9.226 0.059 1.00 92.12 320 LYS A O 1
ATOM 2445 N N . GLY A 1 321 ? -17.496 10.335 -0.892 1.00 91.88 321 GLY A N 1
ATOM 2446 C CA . GLY A 1 321 ? -16.631 9.200 -1.185 1.00 91.88 321 GLY A CA 1
ATOM 2447 C C . GLY A 1 321 ? -15.390 9.678 -1.926 1.00 91.88 321 GLY A C 1
ATOM 2448 O O . GLY A 1 321 ? -15.101 10.876 -1.955 1.00 91.88 321 GLY A O 1
ATOM 2449 N N . ILE A 1 322 ? -14.646 8.756 -2.529 1.00 92.06 322 ILE A N 1
ATOM 2450 C CA . ILE A 1 322 ? -13.413 9.100 -3.234 1.00 92.06 322 ILE A CA 1
ATOM 2451 C C . ILE A 1 322 ? -13.686 9.811 -4.570 1.00 92.06 322 ILE A C 1
ATOM 2453 O O . ILE A 1 322 ? -14.431 9.322 -5.417 1.00 92.06 322 ILE A O 1
ATOM 2457 N N . VAL A 1 323 ? -13.048 10.968 -4.779 1.00 91.31 323 VAL A N 1
ATOM 2458 C CA . VAL A 1 323 ? -13.180 11.770 -6.010 1.00 91.31 323 VAL A CA 1
ATOM 2459 C C . VAL A 1 323 ? -11.785 12.137 -6.531 1.00 91.31 323 VAL A C 1
ATOM 2461 O O . VAL A 1 323 ? -11.324 13.269 -6.363 1.00 91.31 323 VAL A O 1
ATOM 2464 N N . PRO A 1 324 ? -11.044 11.176 -7.114 1.00 90.19 324 PRO A N 1
ATOM 2465 C CA . PRO A 1 324 ? -9.705 11.449 -7.608 1.00 90.19 324 PRO A CA 1
ATOM 2466 C C . PRO A 1 324 ? -9.780 12.319 -8.869 1.00 90.19 324 PRO A C 1
ATOM 2468 O O . PRO A 1 324 ? -10.681 12.135 -9.694 1.00 90.19 324 PRO A O 1
ATOM 2471 N N . PRO A 1 325 ? -8.831 13.240 -9.093 1.00 87.25 325 PRO A N 1
ATOM 2472 C CA . PRO A 1 325 ? -8.854 14.035 -10.306 1.00 87.25 325 PRO A CA 1
ATOM 2473 C C . PRO A 1 325 ? -8.485 13.192 -11.523 1.00 87.25 325 PRO A C 1
ATOM 2475 O O . PRO A 1 325 ? -7.606 12.321 -11.483 1.00 87.25 325 PRO A O 1
ATOM 2478 N N . VAL A 1 326 ? -9.105 13.534 -12.648 1.00 89.75 326 VAL A N 1
ATOM 2479 C CA . VAL A 1 326 ? -8.739 12.997 -13.956 1.00 89.75 326 VAL A CA 1
ATOM 2480 C C . VAL A 1 326 ? -7.631 13.855 -14.544 1.00 89.75 326 VAL A C 1
ATOM 2482 O O . VAL A 1 326 ? -7.788 15.063 -14.735 1.00 89.75 326 VAL A O 1
ATOM 2485 N N . VAL A 1 327 ? -6.506 13.224 -14.860 1.00 89.88 327 VAL A N 1
ATOM 2486 C CA . VAL A 1 327 ? -5.378 13.895 -15.500 1.00 89.88 327 VAL A CA 1
ATOM 2487 C C . VAL A 1 327 ? -5.610 13.914 -17.004 1.00 89.88 327 VAL A C 1
ATOM 2489 O O . VAL A 1 327 ? -5.842 12.871 -17.614 1.00 89.88 327 VAL A O 1
ATOM 2492 N N . LYS A 1 328 ? -5.541 15.099 -17.610 1.00 91.81 328 LYS A N 1
ATOM 2493 C CA . LYS A 1 328 ? -5.616 15.275 -19.064 1.00 91.81 328 LYS A CA 1
ATOM 2494 C C . LYS A 1 328 ? -4.231 15.586 -19.605 1.00 91.81 328 LYS A C 1
ATOM 2496 O O . LYS A 1 328 ? -3.498 16.352 -18.985 1.00 91.81 328 LYS A O 1
ATOM 2501 N N . ASP A 1 329 ? -3.907 15.015 -20.757 1.00 91.69 329 ASP A N 1
ATOM 2502 C CA . ASP A 1 329 ? -2.667 15.331 -21.458 1.00 91.69 329 ASP A CA 1
ATOM 2503 C C . ASP A 1 329 ? -2.657 16.805 -21.894 1.00 91.69 329 ASP A C 1
ATOM 2505 O O . ASP A 1 329 ? -3.656 17.316 -22.406 1.00 91.69 329 ASP A O 1
ATOM 2509 N N . GLY A 1 330 ? -1.566 17.513 -21.610 1.00 91.06 330 GLY A N 1
ATOM 2510 C CA . GLY A 1 330 ? -1.466 18.968 -21.747 1.00 91.06 330 GLY A CA 1
ATOM 2511 C C . GLY A 1 330 ? -2.304 19.766 -20.738 1.00 91.06 330 GLY A C 1
ATOM 2512 O O . GLY A 1 330 ? -2.402 20.989 -20.859 1.00 91.06 330 GLY A O 1
ATOM 2513 N N . GLY A 1 331 ? -2.921 19.107 -19.752 1.00 88.00 331 GLY A N 1
ATOM 2514 C CA . GLY A 1 331 ? -3.722 19.756 -18.720 1.00 88.00 331 GLY A CA 1
ATOM 2515 C C . GLY A 1 331 ? -2.876 20.681 -17.846 1.00 88.00 331 GLY A C 1
ATOM 2516 O O . GLY A 1 331 ? -1.761 20.335 -17.458 1.00 88.00 331 GLY A O 1
ATOM 2517 N N . ARG A 1 332 ? -3.415 21.858 -17.516 1.00 82.56 332 ARG A N 1
ATOM 2518 C CA . ARG A 1 332 ? -2.769 22.828 -16.621 1.00 82.56 332 ARG A CA 1
ATOM 2519 C C . ARG A 1 332 ? -3.389 22.776 -15.233 1.00 82.56 332 ARG A C 1
ATOM 2521 O O . ARG A 1 332 ? -4.614 22.772 -15.116 1.00 82.56 332 ARG A O 1
ATOM 2528 N N . LYS A 1 333 ? -2.553 22.795 -14.194 1.00 70.81 333 LYS A N 1
ATOM 2529 C CA . LYS A 1 333 ? -2.986 22.997 -12.805 1.00 70.81 333 LYS A CA 1
ATOM 2530 C C . LYS A 1 333 ? -2.564 24.398 -12.334 1.00 70.81 333 LYS A C 1
ATOM 2532 O O . LYS A 1 333 ? -1.377 24.601 -12.070 1.00 70.81 333 LYS A O 1
ATOM 2537 N N . PRO A 1 334 ? -3.491 25.372 -12.238 1.00 58.16 334 PRO A N 1
ATOM 2538 C CA . PRO A 1 334 ? -3.158 26.701 -11.738 1.00 58.16 334 PRO A CA 1
ATOM 2539 C C . PRO A 1 334 ? -2.794 26.641 -10.249 1.00 58.16 334 PRO A C 1
ATOM 2541 O O . PRO A 1 334 ? -3.488 26.029 -9.444 1.00 58.16 334 PRO A O 1
ATOM 2544 N N . ARG A 1 335 ? -1.708 27.320 -9.859 1.00 60.03 335 ARG A N 1
ATOM 2545 C CA . ARG A 1 335 ? -1.183 27.299 -8.478 1.00 60.03 335 ARG A CA 1
ATOM 2546 C C . ARG A 1 335 ? -2.085 28.003 -7.453 1.00 60.03 335 ARG A C 1
ATOM 2548 O O . ARG A 1 335 ? -1.917 27.793 -6.258 1.00 60.03 335 ARG A O 1
ATOM 2555 N N . LYS A 1 336 ? -2.974 28.893 -7.908 1.00 50.31 336 LYS A N 1
ATOM 2556 C CA . LYS A 1 336 ? -3.667 29.877 -7.056 1.00 50.31 336 LYS A CA 1
ATOM 2557 C C . LYS A 1 336 ? -4.851 29.320 -6.260 1.00 50.31 336 LYS A C 1
ATOM 2559 O O . LYS A 1 336 ? -5.175 29.915 -5.240 1.00 50.31 336 LYS A O 1
ATOM 2564 N N . ASP A 1 337 ? -5.411 28.184 -6.671 1.00 54.94 337 ASP A N 1
ATOM 2565 C CA . ASP A 1 337 ? -6.641 27.630 -6.082 1.00 54.94 337 ASP A CA 1
ATOM 2566 C C . ASP A 1 337 ? -6.426 26.278 -5.383 1.00 54.94 337 ASP A C 1
ATOM 2568 O O . ASP A 1 337 ? -7.388 25.644 -4.954 1.00 54.94 337 ASP A O 1
ATOM 2572 N N . LEU A 1 338 ? -5.172 25.823 -5.273 1.00 57.78 338 LEU A N 1
ATOM 2573 C CA . LEU A 1 338 ? -4.856 24.557 -4.621 1.00 57.78 338 LEU A CA 1
ATOM 2574 C C . LEU A 1 338 ? -4.834 24.749 -3.104 1.00 57.78 338 LEU A C 1
ATOM 2576 O O . LEU A 1 338 ? -3.983 25.475 -2.579 1.00 57.78 338 LEU A O 1
ATOM 2580 N N . ASP A 1 339 ? -5.690 24.018 -2.391 1.00 67.62 339 ASP A N 1
ATOM 2581 C CA . ASP A 1 339 ? -5.339 23.628 -1.028 1.00 67.62 339 ASP A CA 1
ATOM 2582 C C . ASP A 1 339 ? -4.207 22.619 -1.190 1.00 67.62 339 ASP A C 1
ATOM 2584 O O . ASP A 1 339 ? -4.423 21.427 -1.395 1.00 67.62 339 ASP A O 1
ATOM 2588 N N . VAL A 1 340 ? -2.975 23.131 -1.197 1.00 62.78 340 VAL A N 1
ATOM 2589 C CA . VAL A 1 340 ? -1.777 22.357 -1.532 1.00 62.78 340 VAL A CA 1
ATOM 2590 C C . VAL A 1 340 ? -1.671 21.103 -0.667 1.00 62.78 340 VAL A C 1
ATOM 2592 O O . VAL A 1 340 ? -1.140 20.100 -1.126 1.00 62.78 340 VAL A O 1
ATOM 2595 N N . VAL A 1 341 ? -2.190 21.120 0.562 1.00 63.69 341 VAL A N 1
ATOM 2596 C CA . VAL A 1 341 ? -2.157 19.9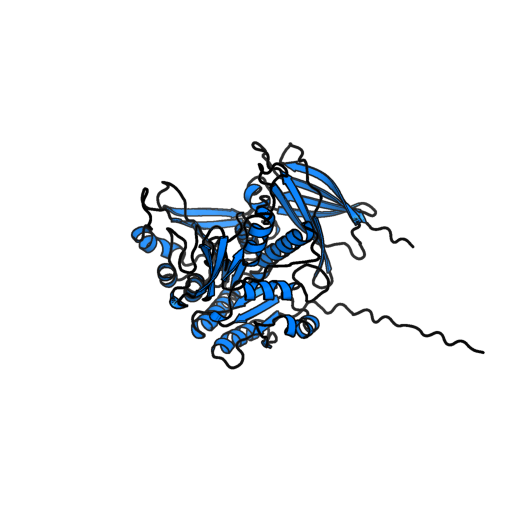51 1.441 1.00 63.69 341 VAL A CA 1
ATOM 2597 C C . VAL A 1 341 ? -3.223 18.948 1.024 1.00 63.69 341 VAL A C 1
ATOM 2599 O O . VAL A 1 341 ? -2.886 17.786 0.804 1.00 63.69 341 VAL A O 1
ATOM 2602 N N . ARG A 1 342 ? -4.478 19.384 0.864 1.00 70.44 342 ARG A N 1
ATOM 2603 C CA . ARG A 1 342 ? -5.572 18.513 0.414 1.00 70.44 342 ARG A CA 1
ATOM 2604 C C . ARG A 1 342 ? -5.282 17.935 -0.967 1.00 70.44 342 ARG A C 1
ATOM 2606 O O . ARG A 1 342 ? -5.240 16.718 -1.126 1.00 70.44 342 ARG A O 1
ATOM 2613 N N . ASP A 1 343 ? -5.062 18.805 -1.943 1.00 69.12 343 ASP A N 1
ATOM 2614 C CA . ASP A 1 343 ? -5.011 18.451 -3.354 1.00 69.12 343 ASP A CA 1
ATOM 2615 C C . ASP A 1 343 ? -3.728 17.677 -3.667 1.00 69.12 343 ASP A C 1
ATOM 2617 O O . ASP A 1 343 ? -3.791 16.629 -4.291 1.00 69.12 343 ASP A O 1
ATOM 2621 N N . MET A 1 344 ? -2.556 18.090 -3.163 1.00 66.12 344 MET A N 1
ATOM 2622 C CA . MET A 1 344 ? -1.324 17.333 -3.427 1.00 66.12 344 MET A CA 1
ATOM 2623 C C . MET A 1 344 ? -1.345 15.970 -2.743 1.00 66.12 344 MET A C 1
ATOM 2625 O O . MET A 1 344 ? -0.912 14.987 -3.339 1.00 66.12 344 MET A O 1
ATOM 2629 N N . MET A 1 345 ? -1.818 15.885 -1.496 1.00 68.75 345 MET A N 1
ATOM 2630 C CA . MET A 1 345 ? -1.722 14.637 -0.745 1.00 68.75 345 MET A CA 1
ATOM 2631 C C . MET A 1 345 ? -2.794 13.634 -1.165 1.00 68.75 345 MET A C 1
ATOM 2633 O O . MET A 1 345 ? -2.457 12.465 -1.353 1.00 68.75 345 MET A O 1
ATOM 2637 N N . LEU A 1 346 ? -4.049 14.055 -1.368 1.00 78.06 346 LEU A N 1
ATOM 2638 C CA . LEU A 1 346 ? -5.094 13.154 -1.866 1.00 78.06 346 LEU A CA 1
ATOM 2639 C C . LEU A 1 346 ? -4.812 12.726 -3.311 1.00 78.06 346 LEU A C 1
ATOM 2641 O O . LEU A 1 346 ? -4.873 11.530 -3.610 1.00 78.06 346 LEU A O 1
ATOM 2645 N N . ASP A 1 347 ? -4.380 13.642 -4.184 1.00 82.06 347 ASP A N 1
ATOM 2646 C CA . ASP A 1 347 ? -4.005 13.286 -5.555 1.00 82.06 347 ASP A CA 1
ATOM 2647 C C . ASP A 1 347 ? -2.853 12.283 -5.570 1.00 82.06 347 ASP A C 1
ATOM 2649 O O . ASP A 1 347 ? -2.904 11.288 -6.296 1.00 82.06 347 ASP A O 1
ATOM 2653 N N . ALA A 1 348 ? -1.814 12.529 -4.773 1.00 82.62 348 ALA A N 1
ATOM 2654 C CA . ALA A 1 348 ? -0.656 11.656 -4.687 1.00 82.62 348 ALA A CA 1
ATOM 2655 C C . ALA A 1 348 ? -1.044 10.266 -4.158 1.00 82.62 348 ALA A C 1
ATOM 2657 O O . ALA A 1 348 ? -0.688 9.247 -4.748 1.00 82.62 348 ALA A O 1
ATOM 2658 N N . ALA A 1 349 ? -1.831 10.200 -3.081 1.00 87.31 349 ALA A N 1
ATOM 2659 C CA . ALA A 1 349 ? -2.171 8.938 -2.427 1.00 87.31 349 ALA A CA 1
ATOM 2660 C C . ALA A 1 349 ? -3.008 7.993 -3.302 1.00 87.31 349 ALA A C 1
ATOM 2662 O O . ALA A 1 349 ? -2.885 6.773 -3.185 1.00 87.31 349 ALA A O 1
ATOM 2663 N N . THR A 1 350 ? -3.809 8.538 -4.220 1.00 92.50 350 THR A N 1
ATOM 2664 C CA . THR A 1 350 ? -4.652 7.742 -5.129 1.00 92.50 350 THR A CA 1
ATOM 2665 C C . THR A 1 350 ? -3.881 7.008 -6.226 1.00 92.50 350 THR A C 1
ATOM 2667 O O . THR A 1 350 ? -4.470 6.190 -6.926 1.00 92.50 350 THR A O 1
ATOM 2670 N N . GLY A 1 351 ? -2.574 7.254 -6.377 1.00 93.62 351 GLY A N 1
ATOM 2671 C CA . GLY A 1 351 ? -1.717 6.509 -7.304 1.00 93.62 351 GLY A CA 1
ATOM 2672 C C . GLY A 1 351 ? -0.916 5.376 -6.659 1.00 93.62 351 GLY A C 1
ATOM 2673 O O . GLY A 1 351 ? -0.043 4.803 -7.312 1.00 93.62 351 GLY A O 1
ATOM 2674 N N . GLY A 1 352 ? -1.171 5.037 -5.391 1.00 95.31 352 GLY A N 1
ATOM 2675 C CA . GLY A 1 352 ? -0.561 3.857 -4.781 1.00 95.31 352 GLY A CA 1
ATOM 2676 C C . GLY A 1 352 ? -1.113 2.562 -5.386 1.00 95.31 352 GLY A C 1
ATOM 2677 O O . GLY A 1 352 ? -2.329 2.359 -5.446 1.00 95.31 352 GLY A O 1
ATOM 2678 N N . ILE A 1 353 ? -0.211 1.679 -5.808 1.00 97.81 353 ILE A N 1
ATOM 2679 C CA . ILE A 1 353 ? -0.488 0.443 -6.544 1.00 97.81 353 ILE A CA 1
ATOM 2680 C C . ILE A 1 353 ? 0.155 -0.757 -5.840 1.00 97.81 353 ILE A C 1
ATOM 2682 O O . ILE A 1 353 ? 1.263 -0.656 -5.311 1.00 97.81 353 ILE A O 1
ATOM 2686 N N . ALA A 1 354 ? -0.529 -1.899 -5.856 1.00 98.56 354 ALA A N 1
ATOM 2687 C CA . ALA A 1 354 ? 0.028 -3.190 -5.473 1.00 98.56 354 ALA A CA 1
ATOM 2688 C C . ALA A 1 354 ? 0.009 -4.124 -6.686 1.00 98.56 354 ALA A C 1
ATOM 2690 O O . ALA A 1 354 ? -1.040 -4.327 -7.287 1.00 98.56 354 ALA A O 1
ATOM 2691 N N . TYR A 1 355 ? 1.150 -4.702 -7.034 1.00 98.88 355 TYR A N 1
ATOM 2692 C CA . TYR A 1 355 ? 1.275 -5.778 -8.004 1.00 98.88 355 TYR A CA 1
ATOM 2693 C C . TYR A 1 355 ? 1.366 -7.114 -7.271 1.00 98.88 355 TYR A C 1
ATOM 2695 O O . TYR A 1 355 ? 2.155 -7.248 -6.335 1.00 98.88 355 TYR A O 1
ATOM 2703 N N . GLY A 1 356 ? 0.596 -8.103 -7.708 1.00 98.56 356 GLY A N 1
ATOM 2704 C CA . GLY A 1 356 ? 0.575 -9.453 -7.163 1.00 98.56 356 GLY A CA 1
ATOM 2705 C C . GLY A 1 356 ? -0.839 -10.000 -7.022 1.00 98.56 356 GLY A C 1
ATOM 2706 O O . GLY A 1 356 ? -1.786 -9.531 -7.648 1.00 98.56 356 GLY A O 1
ATOM 2707 N N . ASP A 1 357 ? -0.977 -11.007 -6.173 1.00 98.44 357 ASP A N 1
ATOM 2708 C CA . ASP A 1 357 ? -2.260 -11.582 -5.785 1.00 98.44 357 ASP A CA 1
ATOM 2709 C C . ASP A 1 357 ? -2.723 -10.894 -4.479 1.00 98.44 357 ASP A C 1
ATOM 2711 O O . ASP A 1 357 ? -2.025 -11.028 -3.471 1.00 98.44 357 ASP A O 1
ATOM 2715 N N . PRO A 1 358 ? -3.866 -10.170 -4.431 1.00 98.31 358 PRO A N 1
ATOM 2716 C CA . PRO A 1 358 ? -4.347 -9.552 -3.188 1.00 98.31 358 PRO A CA 1
ATOM 2717 C C . PRO A 1 358 ? -4.579 -10.529 -2.028 1.00 98.31 358 PRO A C 1
ATOM 2719 O O . PRO A 1 358 ? -4.442 -10.127 -0.882 1.00 98.31 358 PRO A O 1
ATOM 2722 N N . ALA A 1 359 ? -4.879 -11.801 -2.284 1.00 97.12 359 ALA A N 1
ATOM 2723 C CA . ALA A 1 359 ? -5.054 -12.827 -1.260 1.00 97.12 359 ALA A CA 1
ATOM 2724 C C . ALA A 1 359 ? -3.719 -13.439 -0.786 1.00 97.12 359 ALA A C 1
ATOM 2726 O O . ALA A 1 359 ? -3.708 -14.219 0.172 1.00 97.12 359 ALA A O 1
ATOM 2727 N N . PHE A 1 360 ? -2.586 -13.097 -1.412 1.00 97.88 360 PHE A N 1
ATOM 2728 C CA . PHE A 1 360 ? -1.281 -13.627 -1.026 1.00 97.88 360 PHE A CA 1
ATOM 2729 C C . PHE A 1 360 ? -0.907 -13.201 0.397 1.00 97.88 360 PHE A C 1
ATOM 2731 O O . PHE A 1 360 ? -0.835 -12.012 0.713 1.00 97.88 360 PHE A O 1
ATOM 2738 N N . ARG A 1 361 ? -0.645 -14.192 1.257 1.00 97.25 361 ARG A N 1
ATOM 2739 C CA . ARG A 1 361 ? -0.315 -14.021 2.677 1.00 97.25 361 ARG A CA 1
ATOM 2740 C C . ARG A 1 361 ? 1.044 -14.661 2.980 1.00 97.25 361 ARG A C 1
ATOM 2742 O O . ARG A 1 361 ? 1.098 -15.859 3.256 1.00 97.25 361 ARG A O 1
ATOM 2749 N N . PRO A 1 362 ? 2.148 -13.897 2.944 1.00 96.50 362 PRO A N 1
ATOM 2750 C CA . PRO A 1 362 ? 3.482 -14.469 3.104 1.00 96.50 362 PRO A CA 1
ATOM 2751 C C . PRO A 1 362 ? 3.806 -14.892 4.544 1.00 96.50 362 PRO A C 1
ATOM 2753 O O . PRO A 1 362 ? 4.660 -15.759 4.732 1.00 96.50 362 PRO A O 1
ATOM 2756 N N . TYR A 1 363 ? 3.145 -14.314 5.555 1.00 96.69 363 TYR A N 1
ATOM 2757 C CA . TYR A 1 363 ? 3.423 -14.584 6.969 1.00 96.69 363 TYR A CA 1
ATOM 2758 C C . TYR A 1 363 ? 2.179 -15.051 7.738 1.00 96.69 363 TYR A C 1
ATOM 2760 O O . TYR A 1 363 ? 1.065 -14.628 7.426 1.00 96.69 363 TYR A O 1
ATOM 2768 N N . PRO A 1 364 ? 2.342 -15.882 8.784 1.00 94.44 364 PRO A N 1
ATOM 2769 C CA . PRO A 1 364 ? 1.244 -16.240 9.678 1.00 94.44 364 PRO A CA 1
ATOM 2770 C C . PRO A 1 364 ? 0.649 -15.021 10.396 1.00 94.44 364 PRO A C 1
ATOM 2772 O O . PRO A 1 364 ? 1.378 -14.142 10.861 1.00 94.44 364 PRO A O 1
ATOM 2775 N N . ALA A 1 365 ? -0.678 -15.004 10.545 1.00 94.06 365 ALA A N 1
ATOM 2776 C CA . ALA A 1 365 ? -1.397 -13.929 11.223 1.00 94.06 365 ALA A CA 1
ATOM 2777 C C . ALA A 1 365 ? -0.959 -13.792 12.691 1.00 94.06 365 ALA A C 1
ATOM 2779 O O . ALA A 1 365 ? -1.167 -14.688 13.507 1.00 94.06 365 ALA A O 1
ATOM 2780 N N . THR A 1 366 ? -0.381 -12.640 13.028 1.00 93.88 366 THR A N 1
ATOM 2781 C CA . THR A 1 366 ? 0.044 -12.266 14.383 1.00 93.88 366 THR A CA 1
ATOM 2782 C C . THR A 1 366 ? -0.388 -10.822 14.681 1.00 93.88 366 THR A C 1
ATOM 2784 O O . THR A 1 366 ? 0.455 -9.953 14.905 1.00 93.88 366 THR A O 1
ATOM 2787 N N . PRO A 1 367 ? -1.700 -10.514 14.697 1.00 87.50 367 PRO A N 1
ATOM 2788 C CA . PRO A 1 367 ? -2.193 -9.136 14.819 1.00 87.50 367 PRO A CA 1
ATOM 2789 C C . PRO A 1 367 ? -1.774 -8.454 16.129 1.00 87.50 367 PRO A C 1
ATOM 2791 O O . PRO A 1 367 ? -1.584 -7.243 16.159 1.00 87.50 367 PRO A O 1
ATOM 2794 N N . ALA A 1 368 ? -1.540 -9.228 17.195 1.00 90.44 368 ALA A N 1
ATOM 2795 C CA . ALA A 1 368 ? -1.011 -8.725 18.465 1.00 90.44 368 ALA A CA 1
ATOM 2796 C C . ALA A 1 368 ? 0.411 -8.134 18.360 1.00 90.44 368 ALA A C 1
ATOM 2798 O O . ALA A 1 368 ? 0.882 -7.516 19.312 1.00 90.44 368 ALA A O 1
ATOM 2799 N N . ALA A 1 369 ? 1.105 -8.328 17.233 1.00 92.81 369 ALA A N 1
ATOM 2800 C CA . ALA A 1 369 ? 2.402 -7.718 16.974 1.00 92.81 369 ALA A CA 1
ATOM 2801 C C . ALA A 1 369 ? 2.320 -6.268 16.486 1.00 92.81 369 ALA A C 1
ATOM 2803 O O . ALA A 1 369 ? 3.337 -5.571 16.496 1.00 92.81 369 ALA A O 1
ATOM 2804 N N . LEU A 1 370 ? 1.141 -5.812 16.052 1.00 95.06 370 LEU A N 1
ATOM 2805 C CA . LEU A 1 370 ? 0.980 -4.454 15.555 1.00 95.06 370 LEU A CA 1
ATOM 2806 C C . LEU A 1 370 ? 1.169 -3.427 16.688 1.00 95.06 370 LEU A C 1
ATOM 2808 O O . LEU A 1 370 ? 0.633 -3.610 17.781 1.00 95.06 370 LEU A O 1
ATOM 2812 N N . PRO A 1 371 ? 1.889 -2.318 16.435 1.00 94.25 371 PRO A N 1
ATOM 2813 C CA . PRO A 1 371 ? 2.091 -1.254 17.420 1.00 94.25 371 PRO A CA 1
ATOM 2814 C C . PRO A 1 371 ? 0.827 -0.486 17.804 1.00 94.25 371 PRO A C 1
ATOM 2816 O O . PRO A 1 371 ? 0.823 0.208 18.821 1.00 94.25 371 PRO A O 1
ATOM 2819 N N . GLN A 1 372 ? -0.216 -0.570 16.976 1.00 95.56 372 GLN A N 1
ATOM 2820 C CA . GLN A 1 372 ? -1.529 -0.007 17.245 1.00 95.56 372 GLN A CA 1
ATOM 2821 C C . GLN A 1 372 ? -2.485 -1.113 17.683 1.00 95.56 372 GLN A C 1
ATOM 2823 O O . GLN A 1 372 ? -2.586 -2.156 17.041 1.00 95.56 372 GLN A O 1
ATOM 2828 N N . SER A 1 373 ? -3.238 -0.844 18.745 1.00 95.38 373 SER A N 1
ATOM 2829 C CA . SER A 1 373 ? -4.387 -1.650 19.144 1.00 95.38 373 SER A CA 1
ATOM 2830 C C . SER A 1 373 ? -5.632 -0.781 19.205 1.00 95.38 373 SER A C 1
ATOM 2832 O O . SER A 1 373 ? -5.569 0.377 19.625 1.00 95.38 373 SER A O 1
ATOM 2834 N N . VAL A 1 374 ? -6.762 -1.360 18.807 1.00 96.38 374 VAL A N 1
ATOM 2835 C CA . VAL A 1 374 ? -8.071 -0.721 18.897 1.00 96.38 374 VAL A CA 1
ATOM 2836 C C . VAL A 1 374 ? -9.005 -1.658 19.635 1.00 96.38 374 VAL A C 1
ATOM 2838 O O . VAL A 1 374 ? -9.068 -2.853 19.347 1.00 96.38 374 VAL A O 1
ATOM 2841 N N . ARG A 1 375 ? -9.684 -1.125 20.645 1.00 96.81 375 ARG A N 1
ATOM 2842 C CA . ARG A 1 375 ? -10.652 -1.868 21.451 1.00 96.81 375 ARG A CA 1
ATOM 2843 C C . ARG A 1 375 ? -11.958 -1.111 21.455 1.00 96.81 375 ARG A C 1
ATOM 2845 O O . ARG A 1 375 ? -11.949 0.110 21.584 1.00 96.81 375 ARG A O 1
ATOM 2852 N N . SER A 1 376 ? -13.062 -1.835 21.368 1.00 96.81 376 SER A N 1
ATOM 2853 C CA . SER A 1 376 ? -14.390 -1.272 21.548 1.00 96.81 376 SER A CA 1
ATOM 2854 C C . SER A 1 376 ? -15.120 -1.982 22.684 1.00 96.81 376 SER A C 1
ATOM 2856 O O . SER A 1 376 ? -14.931 -3.176 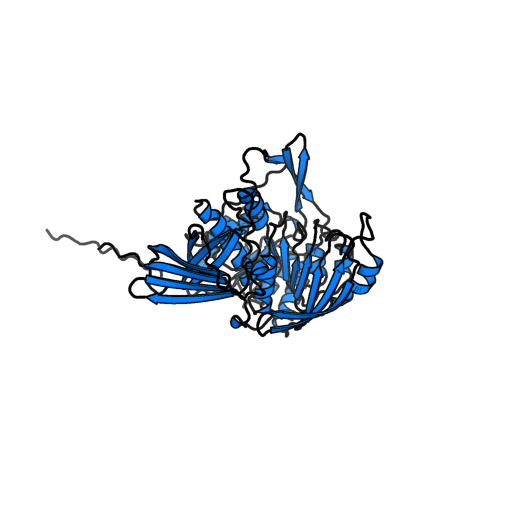22.923 1.00 96.81 376 SER A O 1
ATOM 2858 N N . SER A 1 377 ? -15.927 -1.236 23.431 1.00 96.94 377 SER A N 1
ATOM 2859 C CA . SER A 1 377 ? -16.791 -1.779 24.475 1.00 96.94 377 SER A CA 1
ATOM 2860 C C . SER A 1 377 ? -18.106 -1.014 24.543 1.00 96.94 377 SER A C 1
ATOM 2862 O O . SER A 1 377 ? -18.184 0.174 24.229 1.00 96.94 377 SER A O 1
ATOM 2864 N N . ARG A 1 378 ? -19.172 -1.714 24.933 1.00 96.06 378 ARG A N 1
ATOM 2865 C CA . ARG A 1 378 ? -20.488 -1.109 25.143 1.00 96.06 378 ARG A CA 1
ATOM 2866 C C . ARG A 1 378 ? -20.544 -0.447 26.514 1.00 96.06 378 ARG A C 1
ATOM 2868 O O . ARG A 1 378 ? -20.145 -1.062 27.498 1.00 96.06 378 ARG A O 1
ATOM 2875 N N . ASP A 1 379 ? -21.084 0.766 26.564 1.00 93.75 379 ASP A N 1
ATOM 2876 C CA . ASP A 1 379 ? -21.444 1.450 27.808 1.00 93.75 379 ASP A CA 1
ATOM 2877 C C . ASP A 1 379 ? -22.884 1.963 27.697 1.00 93.75 379 ASP A C 1
ATOM 2879 O O . ASP A 1 379 ? -23.157 3.006 27.102 1.00 93.75 379 ASP A O 1
ATOM 2883 N N . GLY A 1 380 ? -23.836 1.163 28.184 1.00 93.50 380 GLY A N 1
ATOM 2884 C CA . GLY A 1 380 ? -25.262 1.429 28.009 1.00 93.50 380 GLY A CA 1
ATOM 2885 C C . GLY A 1 380 ? -25.666 1.519 26.531 1.00 93.50 380 GLY A C 1
ATOM 2886 O O . GLY A 1 380 ? -25.537 0.553 25.774 1.00 93.50 380 GLY A O 1
ATOM 2887 N N . ALA A 1 381 ? -26.189 2.680 26.128 1.00 94.62 381 ALA A N 1
ATOM 2888 C CA . ALA A 1 381 ? -26.585 2.951 24.746 1.00 94.62 381 ALA A CA 1
ATOM 2889 C C . ALA A 1 381 ? -25.396 3.274 23.828 1.00 94.62 381 ALA A C 1
ATOM 2891 O O . ALA A 1 381 ? -25.541 3.163 22.610 1.00 94.62 381 ALA A O 1
ATOM 2892 N N . ASP A 1 382 ? -24.233 3.593 24.393 1.00 97.50 382 ASP A N 1
ATOM 2893 C CA . ASP A 1 382 ? -23.077 4.116 23.675 1.00 97.50 382 ASP A CA 1
ATOM 2894 C C . ASP A 1 382 ? -22.045 3.017 23.383 1.00 97.50 382 ASP A C 1
ATOM 2896 O O . ASP A 1 382 ? -22.091 1.896 23.910 1.00 97.50 382 ASP A O 1
ATOM 2900 N N . LEU A 1 383 ? -21.105 3.338 22.500 1.00 97.88 383 LEU A N 1
ATOM 2901 C CA . LEU A 1 383 ? -19.919 2.545 22.203 1.00 97.88 383 LEU A CA 1
ATOM 2902 C C . LEU A 1 383 ? -18.685 3.381 22.560 1.00 97.88 383 LEU A C 1
ATOM 2904 O O . LEU A 1 383 ? -18.530 4.501 22.076 1.00 97.88 383 LEU A O 1
ATOM 2908 N N . ARG A 1 384 ? -17.796 2.847 23.397 1.00 98.25 384 ARG A N 1
ATOM 2909 C CA . ARG A 1 384 ? -16.477 3.434 23.649 1.00 98.25 384 ARG A CA 1
ATOM 2910 C C . ARG A 1 384 ? -15.440 2.748 22.785 1.00 98.25 384 ARG A C 1
ATOM 2912 O O . ARG A 1 384 ? -15.377 1.523 22.766 1.00 98.25 384 ARG A O 1
ATOM 2919 N N . VAL A 1 385 ? -14.615 3.539 22.114 1.00 98.44 385 VAL A N 1
ATOM 2920 C CA . VAL A 1 385 ? -13.496 3.076 21.297 1.00 98.44 385 VAL A CA 1
ATOM 2921 C C . VAL A 1 385 ? -12.203 3.650 21.853 1.00 98.44 385 VAL A C 1
ATOM 2923 O O . VAL A 1 385 ? -12.086 4.861 22.015 1.00 98.44 385 VAL A O 1
ATOM 2926 N N . THR A 1 386 ? -11.226 2.788 22.118 1.00 98.38 386 THR A N 1
ATOM 2927 C CA . THR A 1 386 ? -9.898 3.176 22.596 1.00 98.38 386 THR A CA 1
ATOM 2928 C C . THR A 1 386 ? -8.846 2.774 21.576 1.00 98.38 386 THR A C 1
ATOM 2930 O O . THR A 1 386 ? -8.666 1.586 21.305 1.00 98.38 386 THR A O 1
ATOM 2933 N N . PHE A 1 387 ? -8.120 3.763 21.066 1.00 98.12 387 PHE A N 1
ATOM 2934 C CA . PHE A 1 387 ? -6.896 3.589 20.294 1.00 98.12 387 PHE A CA 1
ATOM 2935 C C . PHE A 1 387 ? -5.707 3.651 21.238 1.00 98.12 387 PHE A C 1
ATOM 2937 O O . PHE A 1 387 ? -5.646 4.537 22.092 1.00 98.12 387 PHE A O 1
ATOM 2944 N N . ARG A 1 388 ? -4.739 2.758 21.049 1.00 97.94 388 ARG A N 1
ATOM 2945 C CA . ARG A 1 388 ? -3.431 2.857 21.696 1.00 97.94 388 ARG A CA 1
ATOM 2946 C C . ARG A 1 388 ? -2.325 2.579 20.696 1.00 97.94 388 ARG A C 1
ATOM 2948 O O . ARG A 1 388 ? -2.387 1.558 20.016 1.00 97.94 388 ARG A O 1
ATOM 2955 N N . VAL A 1 389 ? -1.317 3.445 20.655 1.00 97.62 389 VAL A N 1
ATOM 2956 C CA . VAL A 1 389 ? -0.121 3.298 19.815 1.00 97.62 389 VAL A CA 1
ATOM 2957 C C . VAL A 1 389 ? 1.125 3.330 20.692 1.00 97.62 389 VAL A C 1
ATOM 2959 O O . VAL A 1 389 ? 1.302 4.249 21.491 1.00 97.62 389 VAL A O 1
ATOM 2962 N N . SER A 1 390 ? 1.994 2.331 20.543 1.00 96.25 390 SER A N 1
ATOM 2963 C CA . SER A 1 390 ? 3.237 2.238 21.313 1.00 96.25 390 SER A CA 1
ATOM 2964 C C . SER A 1 390 ? 4.221 3.367 20.992 1.00 96.25 390 SER A C 1
ATOM 2966 O O . SER A 1 390 ? 4.429 3.703 19.824 1.00 96.25 390 SER A O 1
ATOM 2968 N N . ALA A 1 391 ? 4.907 3.873 22.021 1.00 94.38 391 ALA A N 1
ATOM 2969 C CA . ALA A 1 391 ? 5.843 5.000 21.948 1.00 94.38 391 ALA A CA 1
ATOM 2970 C C . ALA A 1 391 ? 6.849 4.923 20.786 1.00 94.38 391 ALA A C 1
ATOM 2972 O O . ALA A 1 391 ? 7.035 5.891 20.049 1.00 94.38 391 ALA A O 1
ATOM 2973 N N . ASN A 1 392 ? 7.448 3.747 20.572 1.00 91.81 392 ASN A N 1
ATOM 2974 C CA . ASN A 1 392 ? 8.474 3.525 19.543 1.00 91.81 392 ASN A CA 1
ATOM 2975 C C . ASN A 1 392 ? 7.956 3.681 18.105 1.00 91.81 392 ASN A C 1
ATOM 2977 O O . ASN A 1 392 ? 8.743 3.747 17.165 1.00 91.81 392 ASN A O 1
ATOM 2981 N N . PHE A 1 393 ? 6.638 3.724 17.927 1.00 94.00 393 PHE A N 1
ATOM 2982 C CA . PHE A 1 393 ? 5.986 3.706 16.628 1.00 94.00 393 PHE A CA 1
ATOM 2983 C C . PHE A 1 393 ? 5.107 4.927 16.378 1.00 94.00 393 PHE A C 1
ATOM 2985 O O . PHE A 1 393 ? 4.559 5.036 15.285 1.00 94.00 393 PHE A O 1
ATOM 2992 N N . VAL A 1 394 ? 5.012 5.871 17.322 1.00 93.88 394 VAL A N 1
ATOM 2993 C CA . VAL A 1 394 ? 4.126 7.041 17.210 1.00 93.88 394 VAL A CA 1
ATOM 2994 C C . VAL A 1 394 ? 4.388 7.833 15.930 1.00 93.88 394 VAL A C 1
ATOM 2996 O O . VAL A 1 394 ? 3.448 8.149 15.217 1.00 93.88 394 VAL A O 1
ATOM 2999 N N . PHE A 1 395 ? 5.640 8.099 15.552 1.00 91.19 395 PHE A N 1
ATOM 3000 C CA . PHE A 1 395 ? 5.901 8.814 14.294 1.00 91.19 395 PHE A CA 1
ATOM 3001 C C . PHE A 1 395 ? 5.492 8.016 13.053 1.00 91.19 395 PHE A C 1
ATOM 3003 O O . PHE A 1 395 ? 5.009 8.595 12.085 1.00 91.19 395 PHE A O 1
ATOM 3010 N N . THR A 1 396 ? 5.635 6.693 13.074 1.00 91.69 396 THR A N 1
ATOM 3011 C CA . THR A 1 396 ? 5.259 5.863 11.921 1.00 91.69 396 THR A CA 1
ATOM 3012 C C . THR A 1 396 ? 3.746 5.676 11.833 1.00 91.69 396 THR A C 1
ATOM 3014 O O . THR A 1 396 ? 3.188 5.686 10.749 1.00 91.69 396 THR A O 1
ATOM 3017 N N . TRP A 1 397 ? 3.055 5.511 12.955 1.00 93.44 397 TRP A N 1
ATOM 3018 C CA . TRP A 1 397 ? 1.627 5.187 12.965 1.00 93.44 397 TRP A CA 1
ATOM 3019 C C . TRP A 1 397 ? 0.730 6.406 13.066 1.00 93.44 397 TRP A C 1
ATOM 3021 O O . TRP A 1 397 ? -0.385 6.392 12.550 1.00 93.44 397 TRP A O 1
ATOM 3031 N N . CYS A 1 398 ? 1.226 7.460 13.706 1.00 94.69 398 CYS A N 1
ATOM 3032 C CA . CYS A 1 398 ? 0.432 8.633 13.982 1.00 94.69 398 CYS A CA 1
ATOM 3033 C C . CYS A 1 398 ? 0.763 9.819 13.087 1.00 94.69 398 CYS A C 1
ATOM 3035 O O . CYS A 1 398 ? 0.015 10.772 13.150 1.00 94.69 398 CYS A O 1
ATOM 3037 N N . SER A 1 399 ? 1.810 9.843 12.258 1.00 91.62 399 SER A N 1
ATOM 3038 C CA . SER A 1 399 ? 1.996 11.011 11.374 1.00 91.62 399 SER A CA 1
ATOM 3039 C C . SER A 1 399 ? 0.863 11.101 10.348 1.00 91.62 399 SER A C 1
ATOM 3041 O O . SER A 1 399 ? 0.560 10.117 9.669 1.00 91.62 399 SER A O 1
ATOM 3043 N N . ASP A 1 400 ? 0.248 12.279 10.211 1.00 87.88 400 ASP A N 1
ATOM 3044 C CA . ASP A 1 400 ? -0.770 12.532 9.197 1.00 87.88 400 ASP A CA 1
ATOM 3045 C C . ASP A 1 400 ? -0.261 13.498 8.124 1.00 87.88 400 ASP A C 1
ATOM 3047 O O . ASP A 1 400 ? -0.319 14.713 8.308 1.00 87.88 400 ASP A O 1
ATOM 3051 N N . PRO A 1 401 ? 0.223 12.994 6.980 1.00 74.00 401 PRO A N 1
ATOM 3052 C CA . PRO A 1 401 ? 0.744 13.869 5.938 1.00 74.00 401 PRO A CA 1
ATOM 3053 C C . PRO A 1 401 ? -0.354 14.644 5.201 1.00 74.00 401 PRO A C 1
ATOM 3055 O O . PRO A 1 401 ? -0.051 15.625 4.534 1.00 74.00 401 PRO A O 1
ATOM 3058 N N . PHE A 1 402 ? -1.619 14.226 5.331 1.00 66.81 402 PHE A N 1
ATOM 3059 C CA . PHE A 1 402 ? -2.773 14.825 4.651 1.00 66.81 402 PHE A CA 1
ATOM 3060 C C . PHE A 1 402 ? -3.294 16.086 5.331 1.00 66.81 402 PHE A C 1
ATOM 3062 O O . PHE A 1 402 ? -4.313 16.623 4.903 1.00 66.81 402 PHE A O 1
ATOM 3069 N N . ALA A 1 403 ? -2.681 16.512 6.434 1.00 69.19 403 ALA A N 1
ATOM 3070 C CA . ALA A 1 403 ? -3.263 17.544 7.264 1.00 69.19 403 ALA A CA 1
ATOM 3071 C C . ALA A 1 403 ? -2.171 18.437 7.876 1.00 69.19 403 ALA A C 1
ATOM 3073 O O . ALA A 1 403 ? -1.165 17.964 8.408 1.00 69.19 403 ALA A O 1
ATOM 3074 N N . GLN A 1 404 ? -2.383 19.751 7.801 1.00 67.69 404 GLN A N 1
ATOM 3075 C CA . GLN A 1 404 ? -1.577 20.758 8.488 1.00 67.69 404 GLN A CA 1
ATOM 3076 C C . GLN A 1 404 ? -2.410 21.428 9.576 1.00 67.69 404 GLN A C 1
ATOM 3078 O O . GLN A 1 404 ? -3.633 21.528 9.472 1.00 67.69 404 GLN A O 1
ATOM 3083 N N . ALA A 1 405 ? -1.744 21.876 10.640 1.00 66.12 405 ALA A N 1
ATOM 3084 C CA . ALA A 1 405 ? -2.395 22.703 11.645 1.00 66.12 405 ALA A CA 1
ATOM 3085 C C . ALA A 1 405 ? -2.950 23.988 11.004 1.00 66.12 405 ALA A C 1
ATOM 3087 O O . ALA A 1 405 ? -2.391 24.494 10.032 1.00 66.12 405 ALA A O 1
ATOM 3088 N N . ALA A 1 406 ? -4.035 24.531 11.565 1.00 65.31 406 ALA A N 1
ATOM 3089 C CA . ALA A 1 406 ? -4.726 25.709 11.027 1.00 65.31 406 ALA A CA 1
ATOM 3090 C C . ALA A 1 406 ? -3.830 26.960 10.906 1.00 65.31 406 ALA A C 1
ATOM 3092 O O . ALA A 1 406 ? -4.136 27.875 10.149 1.00 65.31 406 ALA A O 1
ATOM 3093 N N . ASP A 1 407 ? -2.715 27.003 11.637 1.00 67.44 407 ASP A N 1
ATOM 3094 C CA . ASP A 1 407 ? -1.715 28.071 11.580 1.00 67.44 407 ASP A CA 1
ATOM 3095 C C . ASP A 1 407 ? -0.639 27.867 10.493 1.00 67.44 407 ASP A C 1
ATOM 3097 O O . ASP A 1 407 ? 0.307 28.658 10.414 1.00 67.44 407 ASP A O 1
ATOM 3101 N N . GLY A 1 408 ? -0.754 26.793 9.702 1.00 65.56 408 GLY A N 1
ATOM 3102 C CA . GLY A 1 408 ? 0.165 26.396 8.635 1.00 65.56 408 GLY A CA 1
ATOM 3103 C C . GLY A 1 408 ? 1.555 25.962 9.110 1.00 65.56 408 GLY A C 1
ATOM 3104 O O . GLY A 1 408 ? 2.445 25.774 8.283 1.00 65.56 408 GLY A O 1
ATOM 3105 N N . ARG A 1 409 ? 1.794 25.841 10.427 1.00 62.50 409 ARG A N 1
ATOM 3106 C CA . ARG A 1 409 ? 3.149 25.705 10.999 1.00 62.50 409 ARG A CA 1
ATOM 3107 C C . ARG A 1 409 ? 3.408 24.392 11.742 1.00 62.50 409 ARG A C 1
ATOM 3109 O O . ARG A 1 409 ? 4.518 24.196 12.236 1.00 62.50 409 ARG A O 1
ATOM 3116 N N . GLY A 1 410 ? 2.444 23.470 11.781 1.00 71.25 410 GLY A N 1
ATOM 3117 C CA . GLY A 1 410 ? 2.568 22.192 12.490 1.00 71.25 410 GLY A CA 1
ATOM 3118 C C . GLY A 1 410 ? 2.162 20.969 11.667 1.00 71.25 410 GLY A C 1
ATOM 3119 O O . GLY A 1 410 ? 1.138 20.981 10.985 1.00 71.25 410 GLY A O 1
ATOM 3120 N N . MET A 1 411 ? 2.945 19.890 11.787 1.00 82.81 411 MET A N 1
ATOM 3121 C CA . MET A 1 411 ? 2.553 18.550 11.340 1.00 82.81 411 MET A CA 1
ATOM 3122 C C . MET A 1 411 ? 1.374 18.068 12.187 1.00 82.81 411 MET A C 1
ATOM 3124 O O . MET A 1 411 ? 1.440 18.116 13.421 1.00 82.81 411 MET A O 1
ATOM 3128 N N . LEU A 1 412 ? 0.310 17.591 11.545 1.00 89.25 412 LEU A N 1
ATOM 3129 C CA . LEU A 1 412 ? -0.740 16.891 12.265 1.00 89.25 412 LEU A CA 1
ATOM 3130 C C . LEU A 1 412 ? -0.362 15.429 12.465 1.00 89.25 412 LEU A C 1
ATOM 3132 O O . LEU A 1 412 ? 0.305 14.789 11.653 1.00 89.25 412 LEU A O 1
ATOM 3136 N N . MET A 1 413 ? -0.813 14.921 13.595 1.00 93.56 413 MET A N 1
ATOM 3137 C CA . MET A 1 413 ? -0.791 13.518 13.930 1.00 93.56 413 MET A CA 1
ATOM 3138 C C . MET A 1 413 ? -2.226 12.980 13.893 1.00 93.56 413 MET A C 1
ATOM 3140 O O . MET A 1 413 ? -3.182 13.761 13.895 1.00 93.56 413 MET A O 1
ATOM 3144 N N . LYS A 1 414 ? -2.386 11.659 13.857 1.00 94.94 414 LYS A N 1
ATOM 3145 C CA . LYS A 1 414 ? -3.659 10.952 13.835 1.00 94.94 414 LYS A CA 1
ATOM 3146 C C . LYS A 1 414 ? -3.604 9.619 14.568 1.00 94.94 414 LYS A C 1
ATOM 3148 O O . LYS A 1 414 ? -2.559 8.995 14.678 1.00 94.94 414 LYS A O 1
ATOM 3153 N N . VAL A 1 415 ? -4.766 9.136 14.972 1.00 96.06 415 VAL A N 1
ATOM 3154 C CA . VAL A 1 415 ? -5.050 7.701 15.063 1.00 96.06 415 VAL A CA 1
ATOM 3155 C C . VAL A 1 415 ? -6.148 7.408 14.055 1.00 96.06 415 VAL A C 1
ATOM 3157 O O . VAL A 1 415 ? -7.041 8.235 13.864 1.00 96.06 415 VAL A O 1
ATOM 3160 N N . CYS A 1 416 ? -6.042 6.280 13.358 1.00 95.19 416 CYS A N 1
ATOM 3161 C CA . CYS A 1 416 ? -6.979 5.912 12.304 1.00 95.19 416 CYS A CA 1
ATOM 3162 C C . CYS A 1 416 ? -7.128 4.393 12.240 1.00 95.19 416 CYS A C 1
ATOM 3164 O O . CYS A 1 416 ? -6.128 3.688 12.068 1.00 95.19 416 CYS A O 1
ATOM 3166 N N . ASP A 1 417 ? -8.354 3.899 12.376 1.00 95.38 417 ASP A N 1
ATOM 3167 C CA . ASP A 1 417 ? -8.697 2.486 12.187 1.00 95.38 417 ASP A CA 1
ATOM 3168 C C . ASP A 1 417 ? -10.215 2.300 12.066 1.00 95.38 417 ASP A C 1
ATOM 3170 O O . ASP A 1 417 ? -10.983 3.244 12.287 1.00 95.38 417 ASP A O 1
ATOM 3174 N N . ARG A 1 418 ? -10.638 1.065 11.784 1.00 95.69 418 ARG A N 1
ATOM 3175 C CA . ARG A 1 418 ? -12.048 0.662 11.806 1.00 95.69 418 ARG A CA 1
ATOM 3176 C C . ARG A 1 418 ? -12.374 -0.216 13.009 1.00 95.69 418 ARG A C 1
ATOM 3178 O O . ARG A 1 418 ? -11.548 -1.010 13.459 1.00 95.69 418 ARG A O 1
ATOM 3185 N N . VAL A 1 419 ? -13.595 -0.098 13.525 1.00 96.81 419 VAL A N 1
ATOM 3186 C CA . VAL A 1 419 ? -14.114 -0.949 14.606 1.00 96.81 419 VAL A CA 1
ATOM 3187 C C . VAL A 1 419 ? -15.393 -1.642 14.180 1.00 96.81 419 VAL A C 1
ATOM 3189 O O . VAL A 1 419 ? -16.277 -1.005 13.619 1.00 96.81 419 VAL A O 1
ATOM 3192 N N . GLU A 1 420 ? -15.516 -2.937 14.465 1.00 97.31 420 GLU A N 1
ATOM 3193 C CA . GLU A 1 420 ? -16.765 -3.664 14.219 1.00 97.31 420 GLU A CA 1
ATOM 3194 C C . GLU A 1 420 ? -17.881 -3.075 15.095 1.00 97.31 420 GLU A C 1
ATOM 3196 O O . GLU A 1 420 ? -17.724 -2.907 16.312 1.00 97.31 420 GLU A O 1
ATOM 3201 N N . LEU A 1 421 ? -19.001 -2.729 14.464 1.00 97.38 421 LEU A N 1
ATOM 3202 C CA . LEU A 1 421 ? -20.185 -2.228 15.141 1.00 97.38 421 LEU A CA 1
ATOM 3203 C C . LEU A 1 421 ? -21.013 -3.402 15.676 1.00 97.38 421 LEU A C 1
ATOM 3205 O O . LEU A 1 421 ? -21.278 -4.354 14.938 1.00 97.38 421 LEU A O 1
ATOM 3209 N N . PRO A 1 422 ? -21.490 -3.338 16.931 1.00 96.25 422 PRO A N 1
ATOM 3210 C CA . PRO A 1 422 ? -22.431 -4.324 17.443 1.00 96.25 422 PRO A CA 1
ATOM 3211 C C . PRO A 1 422 ? -23.687 -4.407 16.572 1.00 96.25 422 PRO A C 1
ATOM 3213 O O . PRO A 1 422 ? -24.159 -3.399 16.042 1.00 96.25 422 PRO A O 1
ATOM 3216 N N . GLN A 1 423 ? -24.272 -5.599 16.465 1.00 94.06 423 GLN A N 1
ATOM 3217 C CA . GLN A 1 423 ? -25.473 -5.807 15.659 1.00 94.06 423 GLN A CA 1
ATOM 3218 C C . GLN A 1 423 ? -26.595 -4.830 16.057 1.00 94.06 423 GLN A C 1
ATOM 3220 O O . GLN A 1 423 ? -26.950 -4.707 17.230 1.00 94.06 423 GLN A O 1
ATOM 3225 N N . GLY A 1 424 ? -27.155 -4.133 15.063 1.00 92.50 424 GLY A N 1
ATOM 3226 C CA . GLY A 1 424 ? -28.232 -3.156 15.252 1.00 92.50 424 GLY A CA 1
ATOM 3227 C C . GLY A 1 424 ? -27.813 -1.829 15.899 1.00 92.50 424 GLY A C 1
ATOM 3228 O O . GLY A 1 424 ? -28.683 -1.000 16.170 1.00 92.50 424 GLY A O 1
ATOM 3229 N N . PHE A 1 425 ? -26.520 -1.611 16.157 1.00 95.81 425 PHE A N 1
ATOM 3230 C CA . PHE A 1 425 ? -26.009 -0.330 16.632 1.00 95.81 425 PHE A CA 1
ATOM 3231 C C . PHE A 1 425 ? -25.917 0.678 15.483 1.00 95.81 425 PHE A C 1
ATOM 3233 O O . PHE A 1 425 ? -25.249 0.428 14.483 1.00 95.81 425 PHE A O 1
ATOM 3240 N N . GLU A 1 426 ? -26.549 1.838 15.658 1.00 96.25 426 GLU A N 1
ATOM 3241 C CA . GLU A 1 426 ? -26.443 2.967 14.733 1.00 96.25 426 GLU A CA 1
ATOM 3242 C C . GLU A 1 426 ? -25.599 4.078 15.367 1.00 96.25 426 GLU A C 1
ATOM 3244 O O . GLU A 1 426 ? -26.040 4.664 16.366 1.00 96.25 426 GLU A O 1
ATOM 3249 N N . PRO A 1 427 ? -24.413 4.398 14.819 1.00 96.56 427 PRO A N 1
ATOM 3250 C CA . PRO A 1 427 ? -23.573 5.456 15.363 1.00 96.56 427 PRO A CA 1
ATOM 3251 C C . PRO A 1 427 ? -24.227 6.834 15.164 1.00 96.56 427 PRO A C 1
ATOM 3253 O O . PRO A 1 427 ? -24.677 7.190 14.071 1.00 96.56 427 PRO A O 1
ATOM 3256 N N . GLY A 1 428 ? -24.313 7.592 16.256 1.00 95.81 428 GLY A N 1
ATOM 3257 C CA . GLY A 1 428 ? -24.723 8.993 16.341 1.00 95.81 428 GLY A CA 1
ATOM 3258 C C . GLY A 1 428 ? -23.519 9.900 16.589 1.00 95.81 428 GLY A C 1
ATOM 3259 O O . GLY A 1 428 ? -22.467 9.690 15.995 1.00 95.81 428 GLY A O 1
ATOM 3260 N N . ASP A 1 429 ? -23.668 10.899 17.464 1.00 96.12 429 ASP A N 1
ATOM 3261 C CA . ASP A 1 429 ? -22.594 11.857 17.754 1.00 96.12 429 ASP A CA 1
ATOM 3262 C C . ASP A 1 429 ? -21.330 11.172 18.286 1.00 96.12 429 ASP A C 1
ATOM 3264 O O . ASP A 1 429 ? -21.392 10.285 19.145 1.00 96.12 429 ASP A O 1
ATOM 3268 N N . LEU A 1 430 ? -20.177 11.667 17.843 1.00 97.31 430 LEU A N 1
ATOM 3269 C CA . LEU A 1 430 ? -18.868 11.235 18.308 1.00 97.31 430 LEU A CA 1
ATOM 3270 C C . LEU A 1 430 ? -18.241 12.320 19.182 1.00 97.31 430 LEU A C 1
ATOM 3272 O O . LEU A 1 430 ? -18.347 13.513 18.906 1.00 97.31 430 LEU A O 1
ATOM 3276 N N . THR A 1 431 ? -17.579 11.920 20.262 1.00 97.00 431 THR A N 1
ATOM 3277 C CA . THR A 1 431 ? -16.858 12.841 21.149 1.00 97.00 431 THR A CA 1
ATOM 3278 C C . THR A 1 431 ? -15.563 12.194 21.610 1.00 97.00 431 THR A C 1
ATOM 3280 O O . THR A 1 431 ? -15.575 11.052 22.066 1.00 97.00 431 THR A O 1
ATOM 3283 N N . VAL A 1 432 ? -14.449 12.921 21.535 1.00 98.06 432 VAL A N 1
ATOM 3284 C CA . VAL A 1 432 ? -13.200 12.501 22.181 1.00 98.06 432 VAL A CA 1
ATOM 3285 C C . VAL A 1 432 ? -13.346 12.738 23.687 1.00 98.06 432 VAL A C 1
ATOM 3287 O O . VAL A 1 432 ? -13.448 13.878 24.126 1.00 98.06 432 VAL A O 1
ATOM 3290 N N . GLU A 1 433 ? -13.403 11.665 24.479 1.00 97.56 433 GLU A N 1
ATOM 3291 C CA . GLU A 1 433 ? -13.491 11.744 25.947 1.00 97.56 433 GLU A CA 1
ATOM 3292 C C . GLU A 1 433 ? -12.124 12.023 26.577 1.00 97.56 433 GLU A C 1
ATOM 3294 O O . GLU A 1 433 ? -12.029 12.704 27.596 1.00 97.56 433 GLU A O 1
ATOM 3299 N N . ALA A 1 434 ? -11.065 11.468 25.986 1.00 97.75 434 ALA A N 1
ATOM 3300 C CA . ALA A 1 434 ? -9.692 11.669 26.421 1.00 97.75 434 ALA A CA 1
ATOM 3301 C C . ALA A 1 434 ? -8.729 11.422 25.260 1.00 97.75 434 ALA A C 1
ATOM 3303 O O . ALA A 1 434 ? -8.936 10.512 24.458 1.00 97.75 434 ALA A O 1
ATOM 3304 N N . ALA A 1 435 ? -7.649 12.190 25.206 1.00 98.00 435 ALA A N 1
ATOM 3305 C CA . ALA A 1 435 ? -6.526 11.937 24.319 1.00 98.00 435 ALA A CA 1
ATOM 3306 C C . ALA A 1 435 ? -5.230 12.316 25.040 1.00 98.00 435 ALA A C 1
ATOM 3308 O O . ALA A 1 435 ? -5.161 13.375 25.668 1.00 98.00 435 ALA A O 1
ATOM 3309 N N . SER A 1 436 ? -4.215 11.461 24.971 1.00 97.62 436 SER A N 1
ATOM 3310 C CA . SER A 1 436 ? -2.921 11.700 25.605 1.00 97.62 436 SER A CA 1
ATOM 3311 C C . SER A 1 436 ? -1.755 11.155 24.785 1.00 97.62 436 SER A C 1
ATOM 3313 O O . SER A 1 436 ? -1.894 10.211 24.008 1.00 97.62 436 SER A O 1
ATOM 3315 N N . PHE A 1 437 ? -0.586 11.760 24.988 1.00 96.75 437 PHE A N 1
ATOM 3316 C CA . PHE A 1 437 ? 0.712 11.252 24.555 1.00 96.75 437 PHE A CA 1
ATOM 3317 C C . PHE A 1 437 ? 1.594 11.175 25.804 1.00 96.75 437 PHE A C 1
ATOM 3319 O O . PHE A 1 437 ? 2.048 12.186 26.339 1.00 96.75 437 PHE A O 1
ATOM 3326 N N . GLY A 1 438 ? 1.753 9.962 26.330 1.00 95.56 438 GLY A N 1
ATOM 3327 C CA . GLY A 1 438 ? 2.307 9.730 27.656 1.00 95.56 438 GLY A CA 1
ATOM 3328 C C . GLY A 1 438 ? 1.424 10.358 28.731 1.00 95.56 438 GLY A C 1
ATOM 3329 O O . GLY A 1 438 ? 0.250 10.017 28.866 1.00 95.56 438 GLY A O 1
ATOM 3330 N N . LYS A 1 439 ? 2.004 11.277 29.505 1.00 95.69 439 LYS A N 1
ATOM 3331 C CA . LYS A 1 439 ? 1.313 12.005 30.582 1.00 95.69 439 LYS A CA 1
ATOM 3332 C C . LYS A 1 439 ? 0.618 13.284 30.108 1.00 95.69 439 LYS A C 1
ATOM 3334 O O . LYS A 1 439 ? -0.126 13.886 30.877 1.00 95.69 439 LYS A O 1
ATOM 3339 N N . ASP A 1 440 ? 0.894 13.714 28.882 1.00 96.62 440 ASP A N 1
ATOM 3340 C CA . ASP A 1 440 ? 0.447 15.000 28.369 1.00 96.62 440 ASP A CA 1
ATOM 3341 C C . ASP A 1 440 ? -0.902 14.843 27.665 1.00 96.62 440 ASP A C 1
ATOM 3343 O O . ASP A 1 440 ? -1.060 13.995 26.784 1.00 96.62 440 ASP A O 1
ATOM 3347 N N . ALA A 1 441 ? -1.880 15.662 28.052 1.00 96.88 441 ALA A N 1
ATOM 3348 C CA . ALA A 1 441 ? -3.176 15.708 27.386 1.00 96.88 441 ALA A CA 1
ATOM 3349 C C . ALA A 1 441 ? -3.044 16.335 25.990 1.00 96.88 441 ALA A C 1
ATOM 3351 O O . ALA A 1 441 ? -2.324 17.319 25.796 1.00 96.88 441 ALA A O 1
ATOM 3352 N N . LEU A 1 442 ? -3.760 15.769 25.021 1.00 95.19 442 LEU A N 1
ATOM 3353 C CA . LEU A 1 442 ? -3.791 16.244 23.645 1.00 95.19 442 LEU A CA 1
ATOM 3354 C C . LEU A 1 442 ? -5.055 17.055 23.387 1.00 95.19 442 LEU A C 1
ATOM 3356 O O . LEU A 1 442 ? -6.157 16.675 23.776 1.00 95.19 442 LEU A O 1
ATOM 3360 N N . GLU A 1 443 ? -4.882 18.150 22.660 1.00 93.75 443 GLU A N 1
ATOM 3361 C CA . GLU A 1 443 ? -5.984 18.899 22.076 1.00 93.75 443 GLU A CA 1
ATOM 3362 C C . GLU A 1 443 ? -6.277 18.326 20.688 1.00 93.75 443 GLU A C 1
ATOM 3364 O O . GLU A 1 443 ? -5.424 18.366 19.795 1.00 93.75 443 GLU A O 1
ATOM 3369 N N . THR A 1 444 ? -7.459 17.735 20.530 1.00 92.38 444 THR A N 1
ATOM 3370 C CA . THR A 1 444 ? -7.854 17.042 19.302 1.00 92.38 444 THR A CA 1
ATOM 3371 C C . THR A 1 444 ? -8.723 17.913 18.412 1.00 92.38 444 THR A C 1
ATOM 3373 O O . THR A 1 444 ? -9.545 18.693 18.889 1.00 92.38 444 THR A O 1
ATOM 3376 N N . LEU A 1 445 ? -8.598 17.703 17.109 1.00 88.62 445 LEU A N 1
ATOM 3377 C CA . LEU A 1 445 ? -9.532 18.208 16.110 1.00 88.62 445 LEU A CA 1
ATOM 3378 C C . LEU A 1 445 ? -10.824 17.364 16.100 1.00 88.62 445 LEU A C 1
ATOM 3380 O O . LEU A 1 445 ? -10.848 16.279 16.695 1.00 88.62 445 LEU A O 1
ATOM 3384 N N . PRO A 1 446 ? -11.898 17.833 15.432 1.00 90.94 446 PRO A N 1
ATOM 3385 C CA . PRO A 1 446 ? -13.112 17.045 15.252 1.00 90.94 446 PRO A CA 1
ATOM 3386 C C . PRO A 1 446 ? -12.832 15.655 14.671 1.00 90.94 446 PRO A C 1
ATOM 3388 O O . PRO A 1 446 ? -11.964 15.482 13.815 1.00 90.94 446 PRO A O 1
ATOM 3391 N N . VAL A 1 447 ? -13.581 14.661 15.153 1.00 92.62 447 VAL A N 1
ATOM 3392 C CA . VAL A 1 447 ? -13.477 13.276 14.680 1.00 92.62 447 VAL A CA 1
ATOM 3393 C C . VAL A 1 447 ? -14.044 13.187 13.267 1.00 92.62 447 VAL A C 1
ATOM 3395 O O . VAL A 1 447 ? -15.171 13.616 13.029 1.00 92.62 447 VAL A O 1
ATOM 3398 N N . VAL A 1 448 ? -13.288 12.583 12.354 1.00 94.25 448 VAL A N 1
ATOM 3399 C CA . VAL A 1 448 ? -13.790 12.179 11.038 1.00 94.25 448 VAL A CA 1
ATOM 3400 C C . VAL A 1 448 ? -14.203 10.716 11.121 1.00 94.25 448 VAL A C 1
ATOM 3402 O O . VAL A 1 448 ? -13.457 9.884 11.643 1.00 94.25 448 VAL A O 1
ATOM 3405 N N . SER A 1 449 ? -15.395 10.395 10.628 1.00 96.38 449 SER A N 1
ATOM 3406 C CA . SER A 1 449 ? -15.912 9.031 10.670 1.00 96.38 449 SER A CA 1
ATOM 3407 C C . SER A 1 449 ? -16.856 8.727 9.521 1.00 96.38 449 SER A C 1
ATOM 3409 O O . SER A 1 449 ? -17.608 9.606 9.104 1.00 96.38 449 SER A O 1
ATOM 3411 N N . ALA A 1 450 ? -16.890 7.468 9.102 1.00 97.25 450 ALA A N 1
ATOM 3412 C CA . ALA A 1 450 ? -17.912 6.931 8.213 1.00 97.25 450 ALA A CA 1
ATOM 3413 C C . ALA A 1 450 ? -18.176 5.456 8.546 1.00 97.25 450 ALA A C 1
ATOM 3415 O O . ALA A 1 450 ? -17.372 4.804 9.217 1.00 97.25 450 ALA A O 1
ATOM 3416 N N . VAL A 1 451 ? -19.340 4.959 8.132 1.00 97.56 451 VAL A N 1
ATOM 3417 C CA . VAL A 1 451 ? -19.742 3.564 8.336 1.00 97.56 451 VAL A CA 1
ATOM 3418 C C . VAL A 1 451 ? -19.512 2.796 7.047 1.00 97.56 451 VAL A C 1
ATOM 3420 O O . VAL A 1 451 ? -19.865 3.295 5.988 1.00 97.56 451 VAL A O 1
ATOM 3423 N N . GLU A 1 452 ? -18.956 1.602 7.188 1.00 97.69 452 GLU A N 1
ATOM 3424 C CA . GLU A 1 452 ? -18.729 0.618 6.134 1.00 97.69 452 GLU A CA 1
ATOM 3425 C C . GLU A 1 452 ? -19.606 -0.617 6.387 1.00 97.69 452 GLU A C 1
ATOM 3427 O O . GLU A 1 452 ? -19.825 -1.004 7.544 1.00 97.69 452 GLU A O 1
ATOM 3432 N N . SER A 1 453 ? -20.062 -1.254 5.320 1.00 95.25 453 SER A N 1
ATOM 3433 C CA . SER A 1 453 ? -20.640 -2.586 5.260 1.00 95.25 453 SER A CA 1
ATOM 3434 C C . SER A 1 453 ? -19.633 -3.501 4.563 1.00 95.25 453 SER A C 1
ATOM 3436 O O . SER A 1 453 ? -19.316 -3.339 3.401 1.00 95.25 453 SER A O 1
ATOM 3438 N N . ASP A 1 454 ? -19.101 -4.490 5.274 1.00 92.44 454 ASP A N 1
ATOM 3439 C CA . ASP A 1 454 ? -18.085 -5.393 4.721 1.00 92.44 454 ASP A CA 1
ATOM 3440 C C . ASP A 1 454 ? -18.422 -6.821 5.138 1.00 92.44 454 ASP A C 1
ATOM 3442 O O . ASP A 1 454 ? -18.538 -7.131 6.329 1.00 92.44 454 ASP A O 1
ATOM 3446 N N . ALA A 1 455 ? -18.635 -7.692 4.151 1.00 87.25 455 ALA A N 1
ATOM 3447 C CA . ALA A 1 455 ? -18.936 -9.108 4.353 1.00 87.25 455 ALA A CA 1
ATOM 3448 C C . ALA A 1 455 ? -20.115 -9.383 5.317 1.00 87.25 455 ALA A C 1
ATOM 3450 O O . ALA A 1 455 ? -20.065 -10.289 6.154 1.00 87.25 455 ALA A O 1
ATOM 3451 N N . GLY A 1 456 ? -21.183 -8.581 5.228 1.00 88.69 456 GLY A N 1
ATOM 3452 C CA . GLY A 1 456 ? -22.370 -8.695 6.089 1.00 88.69 456 GLY A CA 1
ATOM 3453 C C . GLY A 1 456 ? -22.173 -8.180 7.521 1.00 88.69 456 GLY A C 1
ATOM 3454 O O . GLY A 1 456 ? -23.080 -8.289 8.349 1.00 88.69 456 GLY A O 1
ATOM 3455 N N . LYS A 1 457 ? -21.006 -7.609 7.823 1.00 94.56 457 LYS A N 1
ATOM 3456 C CA . LYS A 1 457 ? -20.722 -6.882 9.060 1.00 94.56 457 LYS A CA 1
ATOM 3457 C C . LYS A 1 457 ? -20.731 -5.388 8.792 1.00 94.56 457 LYS A C 1
ATOM 3459 O O . LYS A 1 457 ? -20.655 -4.949 7.652 1.00 94.56 457 LYS A O 1
ATOM 3464 N N . ARG A 1 458 ? -20.812 -4.604 9.864 1.00 97.00 458 ARG A N 1
ATOM 3465 C CA . ARG A 1 458 ? -20.678 -3.151 9.792 1.00 97.00 458 ARG A CA 1
ATOM 3466 C C . ARG A 1 458 ? -19.472 -2.704 10.583 1.00 97.00 458 ARG A C 1
ATOM 3468 O O . ARG A 1 458 ? -19.248 -3.191 11.692 1.00 97.00 458 ARG A O 1
ATOM 3475 N N . PHE A 1 459 ? -18.741 -1.749 10.040 1.00 97.94 459 PHE A N 1
ATOM 3476 C CA . PHE A 1 459 ? -17.577 -1.163 10.675 1.00 97.94 459 PHE A CA 1
ATOM 3477 C C . PHE A 1 459 ? -17.743 0.350 10.763 1.00 97.94 459 PHE A C 1
ATOM 3479 O O . PHE A 1 459 ? -18.293 0.987 9.873 1.00 97.94 459 PHE A O 1
ATOM 3486 N N . LEU A 1 460 ? -17.284 0.939 11.861 1.00 98.06 460 LEU A N 1
ATOM 3487 C CA . LEU A 1 460 ? -17.141 2.380 12.000 1.00 98.06 460 LEU A CA 1
ATOM 3488 C C . LEU A 1 460 ? -15.668 2.721 11.831 1.00 98.06 460 LEU A C 1
ATOM 3490 O O . LEU A 1 460 ? -14.839 2.365 12.671 1.00 98.06 460 LEU A O 1
ATOM 3494 N N . HIS A 1 461 ? -15.358 3.421 10.751 1.00 97.88 461 HIS A N 1
ATOM 3495 C CA . HIS A 1 461 ? -14.050 4.007 10.522 1.00 97.88 461 HIS A CA 1
ATOM 3496 C C . HIS A 1 461 ? -13.939 5.315 11.291 1.00 97.88 461 HIS A C 1
ATOM 3498 O O . HIS A 1 461 ? -14.854 6.139 11.270 1.00 97.88 461 HIS A O 1
ATOM 3504 N N . LEU A 1 462 ? -12.821 5.500 11.983 1.00 97.12 462 LEU A N 1
ATOM 3505 C CA . LEU A 1 462 ? -12.576 6.639 12.858 1.00 97.12 462 LEU A CA 1
ATOM 3506 C C . LEU A 1 462 ? -11.189 7.201 12.589 1.00 97.12 462 LEU A C 1
ATOM 3508 O O . LEU A 1 462 ? -10.206 6.461 12.582 1.00 97.12 462 LEU A O 1
ATOM 3512 N N . LYS A 1 463 ? -11.109 8.523 12.457 1.00 95.88 463 LYS A N 1
ATOM 3513 C CA . LYS A 1 463 ? -9.863 9.278 12.391 1.00 95.88 463 LYS A CA 1
ATOM 3514 C C . LYS A 1 463 ? -9.933 10.452 13.362 1.00 95.88 463 LYS A C 1
ATOM 3516 O O . LYS A 1 463 ? -10.842 11.277 13.293 1.00 95.88 463 LYS A O 1
ATOM 3521 N N . VAL A 1 464 ? -8.965 10.521 14.271 1.00 95.69 464 VAL A N 1
ATOM 3522 C CA . VAL A 1 464 ? -8.830 11.619 15.239 1.00 95.69 464 VAL A CA 1
ATOM 3523 C C . VAL A 1 464 ? -7.478 12.270 15.041 1.00 95.69 464 VAL A C 1
ATOM 3525 O O . VAL A 1 464 ? -6.464 11.583 15.147 1.00 95.69 464 VAL A O 1
ATOM 3528 N N . ASN A 1 465 ? -7.462 13.575 14.780 1.00 94.44 465 ASN A N 1
ATOM 3529 C CA . ASN A 1 465 ? -6.243 14.344 14.553 1.00 94.44 465 ASN A CA 1
ATOM 3530 C C . ASN A 1 465 ? -5.866 15.219 15.750 1.00 94.44 465 ASN A C 1
ATOM 3532 O O . ASN A 1 465 ? -6.730 15.671 16.497 1.00 94.44 465 ASN A O 1
ATOM 3536 N N . TRP A 1 466 ? -4.576 15.518 15.890 1.00 93.69 466 TRP A N 1
ATOM 3537 C CA . TRP A 1 466 ? -4.061 16.531 16.818 1.00 93.69 466 TRP A CA 1
ATOM 3538 C C . TRP A 1 466 ? -2.789 17.177 16.267 1.00 93.69 466 TRP A C 1
ATOM 3540 O O . TRP A 1 466 ? -2.102 16.600 15.425 1.00 93.69 466 TRP A O 1
ATOM 3550 N N . ALA A 1 467 ? -2.450 18.373 16.744 1.00 91.31 467 ALA A N 1
ATOM 3551 C CA . ALA A 1 467 ? -1.200 19.029 16.371 1.00 91.31 467 ALA A CA 1
ATOM 3552 C C . ALA A 1 467 ? -0.001 18.398 17.090 1.00 91.31 467 ALA A C 1
ATOM 3554 O O . ALA A 1 467 ? -0.012 18.233 18.314 1.00 91.31 467 ALA A O 1
ATOM 3555 N N . TYR A 1 468 ? 1.058 18.075 16.345 1.00 89.56 468 TYR A N 1
ATOM 3556 C CA . TYR A 1 468 ? 2.312 17.627 16.941 1.00 89.56 468 TYR A CA 1
ATOM 3557 C C . TYR A 1 468 ? 2.948 18.747 17.778 1.00 89.56 468 TYR A C 1
ATOM 3559 O O . TYR A 1 468 ? 3.046 19.893 17.337 1.00 89.56 468 TYR A O 1
ATOM 3567 N N . ARG A 1 469 ? 3.442 18.404 18.974 1.00 87.88 469 ARG A N 1
ATOM 3568 C CA . ARG A 1 469 ? 4.230 19.301 19.829 1.00 87.88 469 ARG A CA 1
ATOM 3569 C C . ARG A 1 469 ? 5.576 18.650 20.137 1.00 87.88 469 ARG A C 1
ATOM 3571 O O . ARG A 1 469 ? 5.651 17.462 20.449 1.00 87.88 469 ARG A O 1
ATOM 3578 N N . LYS A 1 470 ? 6.657 19.427 20.045 1.00 87.19 470 LYS A N 1
ATOM 3579 C CA . LYS A 1 470 ? 8.009 18.946 20.361 1.00 87.19 470 LYS A CA 1
ATOM 3580 C C . LYS A 1 470 ? 8.103 18.596 21.851 1.00 87.19 470 LYS A C 1
ATOM 3582 O O . LYS A 1 470 ? 7.625 19.354 22.686 1.00 87.19 470 LYS A O 1
ATOM 3587 N N . GLY A 1 471 ? 8.765 17.484 22.168 1.00 87.25 471 GLY A N 1
ATOM 3588 C CA . GLY A 1 471 ? 9.006 17.047 23.549 1.00 87.25 471 GLY A CA 1
ATOM 3589 C C . GLY A 1 471 ? 7.969 16.072 24.112 1.00 87.25 471 GLY A C 1
ATOM 3590 O O . GLY A 1 471 ? 8.165 15.583 25.221 1.00 87.25 471 GLY A O 1
ATOM 3591 N N . LEU A 1 472 ? 6.916 15.746 23.355 1.00 87.75 472 LEU A N 1
ATOM 3592 C CA . LEU A 1 472 ? 5.990 14.674 23.722 1.00 87.75 472 LEU A CA 1
ATOM 3593 C C . LEU A 1 472 ? 6.682 13.304 23.640 1.00 87.75 472 LEU A C 1
ATOM 3595 O O . LEU A 1 472 ? 7.512 13.064 22.758 1.00 87.75 472 LEU A O 1
ATOM 3599 N N . SER A 1 473 ? 6.352 12.409 24.571 1.00 92.50 473 SER A N 1
ATOM 3600 C CA . SER A 1 473 ? 6.932 11.064 24.656 1.00 92.50 473 SER A CA 1
ATOM 3601 C C . SER A 1 473 ? 5.982 10.089 25.353 1.00 92.50 473 SER A C 1
ATOM 3603 O O . SER A 1 473 ? 5.112 10.502 26.114 1.00 92.50 473 SER A O 1
ATOM 3605 N N . GLY A 1 474 ? 6.158 8.790 25.106 1.00 95.94 474 GLY A N 1
ATOM 3606 C CA . GLY A 1 474 ? 5.309 7.731 25.657 1.00 95.94 474 GLY A CA 1
ATOM 3607 C C . GLY A 1 474 ? 4.297 7.180 24.654 1.00 95.94 474 GLY A C 1
ATOM 3608 O O . GLY A 1 474 ? 4.371 7.451 23.460 1.00 95.94 474 GLY A O 1
ATOM 3609 N N . ASP A 1 475 ? 3.377 6.351 25.131 1.00 97.25 475 ASP A N 1
ATOM 3610 C CA . ASP A 1 475 ? 2.316 5.804 24.285 1.00 97.25 475 ASP A CA 1
ATOM 3611 C C . ASP A 1 475 ? 1.283 6.886 23.958 1.00 97.25 475 ASP A C 1
ATOM 3613 O O . ASP A 1 475 ? 1.026 7.775 24.771 1.00 97.25 475 ASP A O 1
ATOM 3617 N N . VAL A 1 476 ? 0.653 6.787 22.792 1.00 98.06 476 VAL A N 1
ATOM 3618 C CA . VAL A 1 476 ? -0.545 7.573 22.482 1.00 98.06 476 VAL A CA 1
ATOM 3619 C C . VAL A 1 476 ? -1.771 6.760 22.873 1.00 98.06 476 VAL A C 1
ATOM 3621 O O . VAL A 1 476 ? -1.873 5.595 22.491 1.00 98.06 476 VAL A O 1
ATOM 3624 N N . GLU A 1 477 ? -2.708 7.373 23.592 1.00 98.44 477 GLU A N 1
ATOM 3625 C CA . GLU A 1 477 ? -4.032 6.813 23.868 1.00 98.44 477 GLU A CA 1
ATOM 3626 C C . GLU A 1 477 ? -5.113 7.823 23.472 1.00 98.44 477 GLU A C 1
ATOM 3628 O O . GLU A 1 477 ? -5.043 8.993 23.838 1.00 98.44 477 GLU A O 1
ATOM 3633 N N . VAL A 1 478 ? -6.128 7.376 22.732 1.00 98.50 478 VAL A N 1
ATOM 3634 C CA . VAL A 1 478 ? -7.289 8.199 22.366 1.00 98.50 478 VAL A CA 1
ATOM 3635 C C . VAL A 1 478 ? -8.558 7.409 22.643 1.00 98.50 478 VAL A C 1
ATOM 3637 O O . VAL A 1 478 ? -8.716 6.295 22.149 1.00 98.50 478 VAL A O 1
ATOM 3640 N N . ARG A 1 479 ? -9.475 7.991 23.416 1.00 98.44 479 ARG A N 1
ATOM 3641 C CA . ARG A 1 479 ? -10.779 7.422 23.760 1.00 98.44 479 ARG A CA 1
ATOM 3642 C C . ARG A 1 479 ? -11.893 8.242 23.129 1.00 98.44 479 ARG A C 1
ATOM 3644 O O . ARG A 1 479 ? -12.035 9.430 23.409 1.00 98.44 479 ARG A O 1
ATOM 3651 N N . VAL A 1 480 ? -12.694 7.588 22.298 1.00 98.50 480 VAL A N 1
ATOM 3652 C CA . VAL A 1 480 ? -13.837 8.168 21.595 1.00 98.50 480 VAL A CA 1
ATOM 3653 C C . VAL A 1 480 ? -15.112 7.513 22.107 1.00 98.50 480 VAL A C 1
ATOM 3655 O O . VAL A 1 480 ? -15.236 6.288 22.099 1.00 98.50 480 VAL A O 1
ATOM 3658 N N . ARG A 1 481 ? -16.079 8.324 22.527 1.00 98.12 481 ARG A N 1
ATOM 3659 C CA . ARG A 1 481 ? -17.455 7.890 22.763 1.00 98.12 481 ARG A CA 1
ATOM 3660 C C . ARG A 1 481 ? -18.267 8.107 21.499 1.00 98.12 481 ARG A C 1
ATOM 3662 O O . ARG A 1 481 ? -18.282 9.208 20.954 1.00 98.12 481 ARG A O 1
ATOM 3669 N N . VAL A 1 482 ? -18.975 7.069 21.084 1.00 98.06 482 VAL A N 1
ATOM 3670 C CA . VAL A 1 482 ? -19.915 7.072 19.967 1.00 98.06 482 VAL A CA 1
ATOM 3671 C C . VAL A 1 482 ? -21.303 6.858 20.550 1.00 98.06 482 VAL A C 1
ATOM 3673 O O . VAL A 1 482 ? -21.598 5.783 21.080 1.00 98.06 482 VAL A O 1
ATOM 3676 N N . LYS A 1 483 ? -22.154 7.881 20.490 1.00 97.56 483 LYS A N 1
ATOM 3677 C CA . LYS A 1 483 ? -23.525 7.769 20.988 1.00 97.56 483 LYS A CA 1
ATOM 3678 C C . LYS A 1 483 ? -24.330 6.821 20.113 1.00 97.56 483 LYS A C 1
ATOM 3680 O O . LYS A 1 483 ? -24.216 6.871 18.892 1.00 97.56 483 LYS A O 1
ATOM 3685 N N . GLY A 1 484 ? -25.182 5.996 20.710 1.00 95.81 484 GLY A N 1
ATOM 3686 C CA . GLY A 1 484 ? -26.188 5.266 19.937 1.00 95.81 484 GLY A CA 1
ATOM 3687 C C . GLY A 1 484 ? -27.300 6.213 19.482 1.00 95.81 484 GLY A C 1
ATOM 3688 O O . GLY A 1 484 ? -27.851 6.950 20.304 1.00 95.81 484 GLY A O 1
ATOM 3689 N N . LYS A 1 485 ? -27.680 6.198 18.198 1.00 92.31 485 LYS A N 1
ATOM 3690 C CA . LYS A 1 485 ? -28.900 6.897 17.766 1.00 92.31 485 LYS A CA 1
ATOM 3691 C C . LYS A 1 485 ? -30.099 6.260 18.463 1.00 92.31 485 LYS A C 1
ATOM 3693 O O . LYS A 1 485 ? -30.376 5.071 18.304 1.00 92.31 485 LYS A O 1
ATOM 3698 N N . THR A 1 486 ? -30.833 7.054 19.234 1.00 79.69 486 THR A N 1
ATOM 3699 C CA . THR A 1 486 ? -32.153 6.648 19.709 1.00 79.69 486 THR A CA 1
ATOM 3700 C C . THR A 1 486 ? -33.054 6.583 18.486 1.00 79.69 486 THR A C 1
ATOM 3702 O O . THR A 1 486 ? -33.201 7.577 17.780 1.00 79.69 486 THR A O 1
ATOM 3705 N N . LYS A 1 487 ? -33.635 5.412 18.197 1.00 71.50 487 LYS A N 1
ATOM 3706 C CA . LYS A 1 487 ? -34.712 5.332 17.207 1.00 71.50 487 LYS A CA 1
ATOM 3707 C C . LYS A 1 487 ? -35.832 6.238 17.714 1.00 71.50 487 LYS A C 1
ATOM 3709 O O . LYS A 1 487 ? -36.501 5.882 18.684 1.00 71.50 487 LYS A O 1
ATOM 3714 N N . THR A 1 488 ? -35.986 7.417 17.117 1.00 58.16 488 THR A N 1
ATOM 3715 C CA . THR A 1 488 ? -37.206 8.209 17.249 1.00 58.16 488 THR A CA 1
ATOM 3716 C C . THR A 1 488 ? -38.338 7.296 16.795 1.00 58.16 488 THR A C 1
ATOM 3718 O O . THR A 1 488 ? -38.338 6.835 15.654 1.00 58.16 488 THR A O 1
ATOM 3721 N N . ARG A 1 489 ? -39.180 6.900 17.752 1.00 42.59 489 ARG A N 1
ATOM 3722 C CA . ARG A 1 489 ? -40.314 6.005 17.517 1.00 42.59 489 ARG A CA 1
ATOM 3723 C C . ARG A 1 489 ? -41.383 6.675 16.678 1.00 42.59 489 ARG A C 1
ATOM 3725 O O . ARG A 1 489 ? -41.572 7.897 16.869 1.00 42.59 489 ARG A O 1
#